Protein AF-0000000080789856 (afdb_homodimer)

pLDDT: mean 82.95, std 14.4, range [28.4, 98.51]

Secondary structure (DSSP, 8-state):
-TTHHHHTT--GGG--HHHHHHHHHHHHHHHTHHHHHHHTTT---SS--HHHHHHHHHHHHHHT--HHHHHHHHHHBHHHHHHH--SSPPPHHHHHHHHHHTHHHHHHHHHHHHHHHHHH--GGGS-THHHHHHHHH-S--EEEEEEEEE----TTBHHHHHHHHHHHHHHH-SSS-HHHHHHHS-HHHHHHHHHTS-SSPBPP-S--EEEEETTEEEEEEEEEEEEETTT--EEEEEEEETT--GGG-S---SS-EEE-TTSPPBTTEEE--TT-HHHHTTHHHHHHHHHHH-----SSHHHHHHHHHHHHHHHHHHHHHHHHHS----/-TTHHHHTT--GGG--HHHHHHHHHHHHHHHTHHHHHHHTTT---SS--HHHHHHHHHHHHHHT--HHHHHHHHHHBHHHHHHH--SSPPPHHHHHHHHHHTHHHHHHHHHHHHHHHHHH--GGGS-THHHHHHHHH-S--EEEEEEEEE----TTBHHHHHHHHHHHHHHH-SSS-HHHHHHHS-HHHHHHHHHTS-SSPBPP-S--EEEEETTEEEEEEEEEEEEETTT--EEEEEEEETT--GGG-S---SS-EEE-TTSPPBTTEEE--TT-HHHHTTHHHHHHHHHHH-----SSHHHHHHHHHHHHHHHHHHHHHHHHH-----

Sequence (660 aa):
MGIEIYQSVIPQKYLGWKSKYLLDCEEILKELDDVIRREFEGFKFTQYDPLTYLKMLIVMVLYRESYRGTIELAATNIVVKRFLKVKEIPSKSSLHWFVHKFSDRIRDLLLKVFRRFESLVEEEQLPTHHLLAEEKFGRDIRLLDSFPVELPNGKKSIETHIEKLLLDLREIDSKRKPHEVLASLDEGKREELFSHFPRDYTVREHEGSWGRKWGKAWFGGKCFAEVSSKTLMVSKVELVLANVSDSRSPIVPNVVTLVDRGFVERGKVIRARKGLGVLRSGVEFFGIFLKEHMRCFARSLEVLNTFANLVGLAYNIQRFRALRKRRVLHMGIEIYQSVIPQKYLGWKSKYLLDCEEILKELDDVIRREFEGFKFTQYDPLTYLKMLIVMVLYRESYRGTIELAATNIVVKRFLKVKEIPSKSSLHWFVHKFSDRIRDLLLKVFRRFESLVEEEQLPTHHLLAEEKFGRDIRLLDSFPVELPNGKKSIETHIEKLLLDLREIDSKRKPHEVLASLDEGKREELFSHFPRDYTVREHEGSWGRKWGKAWFGGKCFAEVSSKTLMVSKVELVLANVSDSRSPIVPNVVTLVDRGFVERGKVIRARKGLGVLRSGVEFFGIFLKEHMRCFARSLEVLNTFANLVGLAYNIQRFRALRKRRVLH

Solvent-accessible surface area (backbone atoms only — not comparable to full-atom values): 36551 Å² total; per-residue (Å²): 116,78,70,59,63,51,64,84,54,64,55,71,87,46,56,50,69,69,55,50,46,46,65,54,42,53,63,53,48,61,74,38,42,66,64,54,49,59,68,51,56,92,60,84,62,87,86,56,55,71,64,55,54,49,50,51,51,45,51,18,33,72,67,59,41,52,63,64,49,33,44,26,41,46,61,35,24,53,62,50,33,62,59,61,68,61,94,67,78,74,48,57,67,57,52,53,44,50,51,68,74,38,32,67,54,54,44,52,43,30,38,54,51,36,54,52,51,59,71,70,57,52,77,78,36,45,57,72,69,27,54,59,47,32,71,73,73,35,83,63,38,32,29,43,52,73,39,83,41,74,42,75,58,37,92,47,6,49,60,46,46,49,52,50,46,44,49,53,30,35,68,75,41,73,87,50,56,50,70,55,44,59,69,67,43,53,73,66,61,48,48,58,63,50,61,71,52,62,94,66,63,40,78,54,71,46,60,58,29,61,26,74,56,96,88,40,76,46,38,11,28,29,34,36,39,33,20,32,59,52,75,59,34,44,50,44,65,47,53,42,52,23,66,62,52,63,64,65,55,88,74,77,76,90,41,50,25,37,26,53,85,69,40,64,69,51,92,48,33,39,62,56,50,97,85,40,56,67,61,53,52,51,50,49,56,54,50,53,52,44,63,71,30,59,69,78,85,47,41,48,50,69,57,37,29,33,50,52,24,49,48,40,41,52,48,32,53,52,48,49,52,54,34,65,62,48,66,67,85,114,118,79,68,59,64,52,66,83,54,65,55,71,90,45,56,51,68,67,55,50,47,46,64,54,42,54,65,54,47,61,74,40,42,67,63,54,50,59,69,51,57,92,62,84,63,84,86,56,56,70,65,55,55,49,51,50,50,45,50,19,35,73,67,59,40,52,62,64,50,34,43,25,41,47,62,34,25,53,64,48,33,62,59,59,70,58,92,69,78,73,48,56,65,56,51,51,45,52,50,69,74,38,34,69,54,53,44,52,42,29,36,55,50,35,53,51,52,58,72,69,55,52,78,79,38,45,57,73,70,30,54,60,47,32,73,73,72,36,85,63,38,31,30,45,52,74,40,83,40,75,40,75,55,39,89,46,6,50,59,45,46,48,50,48,46,44,50,52,30,36,68,74,40,72,86,49,56,49,70,56,44,58,68,67,43,53,71,65,59,48,47,59,64,48,62,70,52,64,92,69,64,40,78,54,71,46,60,58,30,63,25,72,57,96,88,40,75,47,38,12,28,29,35,36,40,32,21,33,56,55,77,58,35,45,48,44,63,47,55,44,54,23,63,61,51,61,63,65,55,87,75,77,76,90,42,48,25,37,26,52,84,70,40,64,70,50,94,48,33,38,62,55,50,96,84,40,54,68,62,53,53,50,52,50,55,53,50,54,52,44,62,71,31,59,69,78,86,48,40,46,51,69,58,38,29,33,51,49,24,48,48,40,40,52,47,34,52,52,47,49,52,55,35,67,63,47,65,67,87,113

Structure (mmCIF, N/CA/C/O backbone):
data_AF-0000000080789856-model_v1
#
loop_
_entity.id
_entity.type
_entity.pdbx_description
1 polymer 'Transposase for insertion sequence element'
#
loop_
_atom_site.group_PDB
_atom_site.id
_atom_site.type_symbol
_atom_site.label_atom_id
_atom_site.label_alt_id
_atom_site.label_comp_id
_atom_site.label_asym_id
_atom_site.label_entity_id
_atom_site.label_seq_id
_atom_site.pdbx_PDB_ins_code
_atom_site.Cartn_x
_atom_site.Cartn_y
_atom_site.Cartn_z
_atom_site.occupancy
_atom_site.B_iso_or_equiv
_atom_site.auth_seq_id
_atom_site.auth_comp_id
_atom_site.auth_asym_id
_atom_site.auth_atom_id
_atom_site.pdbx_PDB_model_num
ATOM 1 N N . MET A 1 1 ? 34.303 -5.871 -10.425 1 28.65 1 MET A N 1
ATOM 2 C CA . MET A 1 1 ? 34.817 -5.076 -9.313 1 28.65 1 MET A CA 1
ATOM 3 C C . MET A 1 1 ? 33.685 -4.356 -8.589 1 28.65 1 MET A C 1
ATOM 5 O O . MET A 1 1 ? 33.705 -4.233 -7.363 1 28.65 1 MET A O 1
ATOM 9 N N . GLY A 1 2 ? 32.648 -3.78 -9.444 1 33.6 2 GLY A N 1
ATOM 10 C CA . GLY A 1 2 ? 31.666 -2.849 -8.913 1 33.6 2 GLY A CA 1
ATOM 11 C C . GLY A 1 2 ? 30.607 -3.52 -8.059 1 33.6 2 GLY A C 1
ATOM 12 O O . GLY A 1 2 ? 30.064 -2.908 -7.138 1 33.6 2 GLY A O 1
ATOM 13 N N . ILE A 1 3 ? 30.235 -4.732 -8.394 1 38.47 3 ILE A N 1
ATOM 14 C CA . ILE A 1 3 ? 29.287 -5.573 -7.673 1 38.47 3 ILE A CA 1
ATOM 15 C C . ILE A 1 3 ? 29.891 -6.005 -6.339 1 38.47 3 ILE A C 1
ATOM 17 O O . ILE A 1 3 ? 29.164 -6.257 -5.374 1 38.47 3 ILE A O 1
ATOM 21 N N . GLU A 1 4 ? 31.112 -6.233 -6.324 1 40.55 4 GLU A N 1
ATOM 22 C CA . GLU A 1 4 ? 31.841 -6.741 -5.165 1 40.55 4 GLU A CA 1
ATOM 23 C C . GLU A 1 4 ? 31.744 -5.777 -3.986 1 40.55 4 GLU A C 1
ATOM 25 O O . GLU A 1 4 ? 31.932 -6.175 -2.835 1 40.55 4 GLU A O 1
ATOM 30 N N . ILE A 1 5 ? 31.724 -4.565 -4.327 1 41.75 5 ILE A N 1
ATOM 31 C CA . ILE A 1 5 ? 31.692 -3.569 -3.262 1 41.75 5 ILE A CA 1
ATOM 32 C C . ILE A 1 5 ? 30.428 -3.749 -2.424 1 41.75 5 ILE A C 1
ATOM 34 O O . ILE A 1 5 ? 30.438 -3.508 -1.215 1 41.75 5 ILE A O 1
ATOM 38 N N . TYR A 1 6 ? 29.339 -4.312 -3.05 1 45.47 6 TYR A N 1
ATOM 39 C CA . TYR A 1 6 ? 28.089 -4.38 -2.302 1 45.47 6 TYR A CA 1
ATOM 40 C C . TYR A 1 6 ? 28.067 -5.598 -1.385 1 45.47 6 TYR A C 1
ATOM 42 O O . TYR A 1 6 ? 27.232 -5.688 -0.482 1 45.47 6 TYR A O 1
ATOM 50 N N . GLN A 1 7 ? 28.764 -6.659 -1.726 1 45.56 7 GLN A N 1
ATOM 51 C CA . GLN A 1 7 ? 28.671 -7.902 -0.968 1 45.56 7 GLN A CA 1
ATOM 52 C C . GLN A 1 7 ? 28.996 -7.674 0.505 1 45.56 7 GLN A C 1
ATOM 54 O O . GLN A 1 7 ? 28.367 -8.267 1.384 1 45.56 7 GLN A O 1
ATOM 59 N N . SER A 1 8 ? 30.144 -7.042 0.675 1 49.78 8 SER A N 1
ATOM 60 C CA . SER A 1 8 ? 30.592 -6.889 2.056 1 49.78 8 SER A CA 1
ATOM 61 C C . SER A 1 8 ? 29.623 -6.028 2.859 1 49.78 8 SER A C 1
ATOM 63 O O . SER A 1 8 ? 29.707 -5.97 4.087 1 49.78 8 SER A O 1
ATOM 65 N N . VAL A 1 9 ? 28.51 -5.549 2.136 1 62.07 9 VAL A N 1
ATOM 66 C CA . VAL A 1 9 ? 27.877 -4.352 2.678 1 62.07 9 VAL A CA 1
ATOM 67 C C . VAL A 1 9 ? 26.416 -4.644 3.009 1 62.07 9 VAL A C 1
ATOM 69 O O . VAL A 1 9 ? 25.705 -3.78 3.528 1 62.07 9 VAL A O 1
ATOM 72 N N . ILE A 1 10 ? 25.999 -6.026 2.83 1 66.61 10 ILE A N 1
ATOM 73 C CA . ILE A 1 10 ? 24.578 -6.185 3.121 1 66.61 10 ILE A CA 1
ATOM 74 C C . ILE A 1 10 ? 24.37 -6.306 4.629 1 66.61 10 ILE A C 1
ATOM 76 O O . ILE A 1 10 ? 24.887 -7.23 5.261 1 66.61 10 ILE A O 1
ATOM 80 N N . PRO A 1 11 ? 23.651 -5.464 5.114 1 78.86 11 PRO A N 1
ATOM 81 C CA . PRO A 1 11 ? 23.383 -5.492 6.553 1 78.86 11 PRO A CA 1
ATOM 82 C C . PRO A 1 11 ? 22.368 -6.564 6.944 1 78.86 11 PRO A C 1
ATOM 84 O O . PRO A 1 11 ? 21.175 -6.276 7.06 1 78.86 11 PRO A O 1
ATOM 87 N N . GLN A 1 12 ? 22.769 -7.743 7.329 1 79.8 12 GLN A N 1
ATOM 88 C CA . GLN A 1 12 ? 21.908 -8.89 7.597 1 79.8 12 GLN A CA 1
ATOM 89 C C . GLN A 1 12 ? 20.951 -8.602 8.75 1 79.8 12 GLN A C 1
ATOM 91 O O . GLN A 1 12 ? 19.793 -9.022 8.723 1 79.8 12 GLN A O 1
ATOM 96 N N . LYS A 1 13 ? 21.434 -7.804 9.621 1 81.84 13 LYS A N 1
ATOM 97 C CA . LYS A 1 13 ? 20.698 -7.546 10.856 1 81.84 13 LYS A CA 1
ATOM 98 C C . LYS A 1 13 ? 19.4 -6.794 10.575 1 81.84 13 LYS A C 1
ATOM 100 O O . LYS A 1 13 ? 18.412 -6.962 11.292 1 81.84 13 LYS A O 1
ATOM 105 N N . TYR A 1 14 ? 19.349 -6.131 9.504 1 83.53 14 TYR A N 1
ATOM 106 C CA . TYR A 1 14 ? 18.233 -5.213 9.306 1 83.53 14 TYR A CA 1
ATOM 107 C C . TYR A 1 14 ? 17.321 -5.697 8.186 1 83.53 14 TYR A C 1
ATOM 109 O O . TYR A 1 14 ? 16.317 -5.053 7.871 1 83.53 14 TYR A O 1
ATOM 117 N N . LEU A 1 15 ? 17.57 -6.925 7.712 1 90.05 15 LEU A N 1
ATOM 118 C CA . LEU A 1 15 ? 16.864 -7.338 6.503 1 90.05 15 LEU A CA 1
ATOM 119 C C . LEU A 1 15 ? 15.496 -7.918 6.843 1 90.05 15 LEU A C 1
ATOM 121 O O . LEU A 1 15 ? 15.372 -8.728 7.764 1 90.05 15 LEU A O 1
ATOM 125 N N . GLY A 1 16 ? 14.511 -7.429 6.143 1 89.93 16 GLY A N 1
ATOM 126 C CA . GLY A 1 16 ? 13.185 -8.021 6.227 1 89.93 16 GLY A CA 1
ATOM 127 C C . GLY A 1 16 ? 13.051 -9.298 5.419 1 89.93 16 GLY A C 1
ATOM 128 O O . GLY A 1 16 ? 14.015 -9.753 4.801 1 89.93 16 GLY A O 1
ATOM 129 N N . TRP A 1 17 ? 11.889 -9.813 5.413 1 90.28 17 TRP A N 1
ATOM 130 C CA . TRP A 1 17 ? 11.689 -11.134 4.826 1 90.28 17 TRP A CA 1
ATOM 131 C C . TRP A 1 17 ? 11.847 -11.085 3.31 1 90.28 17 TRP A C 1
ATOM 133 O O . TRP A 1 17 ? 12.37 -12.023 2.703 1 90.28 17 TRP A O 1
ATOM 143 N N . LYS A 1 18 ? 11.452 -9.986 2.689 1 93.16 18 LYS A N 1
ATOM 144 C CA . LYS A 1 18 ? 11.576 -9.898 1.237 1 93.16 18 LYS A CA 1
ATOM 145 C C . LYS A 1 18 ? 13.041 -9.91 0.809 1 93.16 18 LYS A C 1
ATOM 147 O O . LYS A 1 18 ? 13.401 -10.565 -0.171 1 93.16 18 LYS A O 1
ATOM 152 N N . SER A 1 19 ? 13.807 -9.135 1.541 1 92.8 19 SER A N 1
ATOM 153 C CA . SER A 1 19 ? 15.239 -9.112 1.262 1 92.8 19 SER A CA 1
ATOM 154 C C . SER A 1 19 ? 15.865 -10.487 1.47 1 92.8 19 SER A C 1
ATOM 156 O O . SER A 1 19 ? 16.669 -10.939 0.653 1 92.8 19 SER A O 1
ATOM 158 N N . LYS A 1 20 ? 15.492 -11.13 2.515 1 91.28 20 LYS A N 1
ATOM 159 C CA . LYS A 1 20 ? 16 -12.473 2.782 1 91.28 20 LYS A CA 1
ATOM 160 C C . LYS A 1 20 ? 15.551 -13.454 1.703 1 91.28 20 LYS A C 1
ATOM 162 O O . LYS A 1 20 ? 16.313 -14.338 1.304 1 91.28 20 LYS A O 1
ATOM 167 N N . TYR A 1 21 ? 14.318 -13.298 1.301 1 93.72 21 TYR A N 1
ATOM 168 C CA . TYR A 1 21 ? 13.785 -14.088 0.196 1 93.72 21 TYR A CA 1
ATOM 169 C C . TYR A 1 21 ? 14.677 -13.976 -1.035 1 93.72 21 TYR A C 1
ATOM 171 O O . TYR A 1 21 ? 15.033 -14.987 -1.645 1 93.72 21 TYR A O 1
ATOM 179 N N . LEU A 1 22 ? 15.036 -12.78 -1.401 1 93.97 22 LEU A N 1
ATOM 180 C CA . LEU A 1 22 ? 15.823 -12.562 -2.609 1 93.97 22 LEU A CA 1
ATOM 181 C C . LEU A 1 22 ? 17.211 -13.179 -2.473 1 93.97 22 LEU A C 1
ATOM 183 O O . LEU A 1 22 ? 17.751 -13.722 -3.439 1 93.97 22 LEU A O 1
ATOM 187 N N . LEU A 1 23 ? 17.768 -13.103 -1.345 1 89.48 23 LEU A N 1
ATOM 188 C CA . LEU A 1 23 ? 19.097 -13.662 -1.119 1 89.48 23 LEU A CA 1
ATOM 189 C C . LEU A 1 23 ? 19.075 -15.182 -1.24 1 89.48 23 LEU A C 1
ATOM 191 O O . LEU A 1 23 ? 19.984 -15.775 -1.825 1 89.48 23 LEU A O 1
ATOM 195 N N . ASP A 1 24 ? 18.02 -15.789 -0.76 1 88.17 24 ASP A N 1
ATOM 196 C CA . ASP A 1 24 ? 17.89 -17.242 -0.805 1 88.17 24 ASP A CA 1
ATOM 197 C C . ASP A 1 24 ? 17.44 -17.711 -2.187 1 88.17 24 ASP A C 1
ATOM 199 O O . ASP A 1 24 ? 17.768 -18.822 -2.609 1 88.17 24 ASP A O 1
ATOM 203 N N . CYS A 1 25 ? 16.707 -16.931 -2.804 1 91.24 25 CYS A N 1
ATOM 204 C CA . CYS A 1 25 ? 16.114 -17.239 -4.101 1 91.24 25 CYS A CA 1
ATOM 205 C C . CYS A 1 25 ? 17.193 -17.478 -5.151 1 91.24 25 CYS A C 1
ATOM 207 O O . CYS A 1 25 ? 16.993 -18.255 -6.086 1 91.24 25 CYS A O 1
ATOM 209 N N . GLU A 1 26 ? 18.281 -16.87 -4.956 1 86.34 26 GLU A N 1
ATOM 210 C CA . GLU A 1 26 ? 19.357 -16.992 -5.936 1 86.34 26 GLU A CA 1
ATOM 211 C C . GLU A 1 26 ? 19.797 -18.444 -6.094 1 86.34 26 GLU A C 1
ATOM 213 O O . GLU A 1 26 ? 19.946 -18.935 -7.215 1 86.34 26 GLU A O 1
ATOM 218 N N . GLU A 1 27 ? 19.962 -19.133 -5.048 1 87.02 27 GLU A N 1
ATOM 219 C CA . GLU A 1 27 ? 20.371 -20.534 -5.089 1 87.02 27 GLU A CA 1
ATOM 220 C C . GLU A 1 27 ? 19.269 -21.414 -5.67 1 87.02 27 GLU A C 1
ATOM 222 O O . GLU A 1 27 ? 19.55 -22.378 -6.387 1 87.02 27 GLU A O 1
ATOM 227 N N . ILE A 1 28 ? 18.132 -21.071 -5.409 1 92.59 28 ILE A N 1
ATOM 228 C CA . ILE A 1 28 ? 16.988 -21.846 -5.876 1 92.59 28 ILE A CA 1
ATOM 229 C C . ILE A 1 28 ? 16.829 -21.673 -7.385 1 92.59 28 ILE A C 1
ATOM 231 O O . ILE A 1 28 ? 16.548 -22.637 -8.101 1 92.59 28 ILE A O 1
ATOM 235 N N . LEU A 1 29 ? 17.037 -20.467 -7.841 1 91.42 29 LEU A N 1
ATOM 236 C CA . LEU A 1 29 ? 16.904 -20.195 -9.268 1 91.42 29 LEU A CA 1
ATOM 237 C C . LEU A 1 29 ? 18.001 -20.9 -10.06 1 91.42 29 LEU A C 1
ATOM 239 O O . LEU A 1 29 ? 17.795 -21.276 -11.215 1 91.42 29 LEU A O 1
ATOM 243 N N . LYS A 1 30 ? 19.101 -21.113 -9.41 1 85.96 30 LYS A N 1
ATOM 244 C CA . LYS A 1 30 ? 20.157 -21.892 -10.05 1 85.96 30 LYS A CA 1
ATOM 245 C C . LYS A 1 30 ? 19.701 -23.324 -10.314 1 85.96 30 LYS A C 1
ATOM 247 O O . LYS A 1 30 ? 20.041 -23.909 -11.345 1 85.96 30 LYS A O 1
ATOM 252 N N . GLU A 1 31 ? 18.927 -23.801 -9.398 1 87.18 31 GLU A N 1
ATOM 253 C CA . GLU A 1 31 ? 18.384 -25.148 -9.547 1 87.18 31 GLU A CA 1
ATOM 254 C C . GLU A 1 31 ? 17.339 -25.202 -10.658 1 87.18 31 GLU A C 1
ATOM 256 O O . GLU A 1 31 ? 17.054 -26.273 -11.198 1 87.18 31 GLU A O 1
ATOM 261 N N . LEU A 1 32 ? 16.809 -24.065 -10.981 1 92.11 32 LEU A N 1
ATOM 262 C CA . LEU A 1 32 ? 15.749 -23.993 -11.981 1 92.11 32 LEU A CA 1
ATOM 263 C C . LEU A 1 32 ? 16.305 -23.555 -13.331 1 92.11 32 LEU A C 1
ATOM 265 O O . LEU A 1 32 ? 15.558 -23.43 -14.304 1 92.11 32 LEU A O 1
ATOM 269 N N . ASP A 1 33 ? 17.594 -23.354 -13.385 1 88.89 33 ASP A N 1
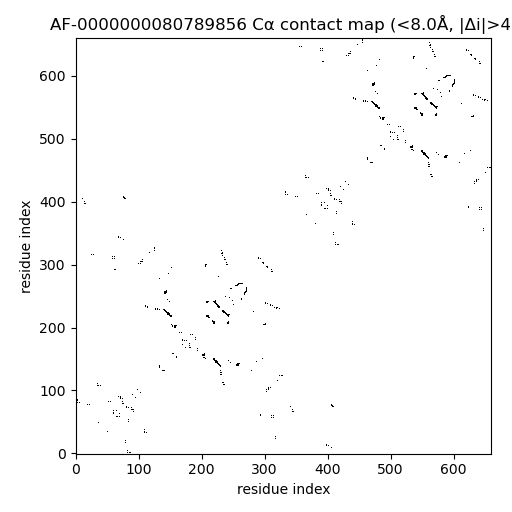ATOM 270 C CA . ASP A 1 33 ? 18.199 -22.756 -14.571 1 88.89 33 ASP A CA 1
ATOM 271 C C . ASP A 1 33 ? 17.9 -23.585 -15.817 1 88.89 33 ASP A C 1
ATOM 273 O O . ASP A 1 33 ? 17.586 -23.035 -16.875 1 88.89 33 ASP A O 1
ATOM 277 N N . ASP A 1 34 ? 17.999 -24.884 -15.709 1 91.11 34 ASP A N 1
ATOM 278 C CA . ASP A 1 34 ? 17.755 -25.763 -16.848 1 91.11 34 ASP A CA 1
ATOM 279 C C . ASP A 1 34 ? 16.305 -25.666 -17.317 1 91.11 34 ASP A C 1
ATOM 281 O O . ASP A 1 34 ? 16.038 -25.608 -18.519 1 91.11 34 ASP A O 1
ATOM 285 N N . VAL A 1 35 ? 15.379 -25.635 -16.403 1 94.22 35 VAL A N 1
ATOM 286 C CA . VAL A 1 35 ? 13.956 -25.548 -16.717 1 94.22 35 VAL A CA 1
ATOM 287 C C . VAL A 1 35 ? 13.655 -24.211 -17.388 1 94.22 35 VAL A C 1
ATOM 289 O O . VAL A 1 35 ? 12.921 -24.157 -18.378 1 94.22 35 VAL A O 1
ATOM 292 N N . ILE A 1 36 ? 14.248 -23.13 -16.915 1 92.68 36 ILE A N 1
ATOM 293 C CA . ILE A 1 36 ? 14.011 -21.784 -17.423 1 92.68 36 ILE A CA 1
ATOM 294 C C . ILE A 1 36 ? 14.612 -21.647 -18.82 1 92.68 36 ILE A C 1
ATOM 296 O O . ILE A 1 36 ? 13.945 -21.177 -19.746 1 92.68 36 ILE A O 1
ATOM 300 N N . ARG A 1 37 ? 15.788 -22.104 -18.992 1 88.96 37 ARG A N 1
ATOM 301 C CA . ARG A 1 37 ? 16.456 -21.995 -20.285 1 88.96 37 ARG A CA 1
ATOM 302 C C . ARG A 1 37 ? 15.724 -22.805 -21.35 1 88.96 37 ARG A C 1
ATOM 304 O O . ARG A 1 37 ? 15.593 -22.363 -22.493 1 88.96 37 ARG A O 1
ATOM 311 N N . ARG A 1 38 ? 15.294 -23.949 -20.979 1 92.23 38 ARG A N 1
ATOM 312 C CA . ARG A 1 38 ? 14.563 -24.799 -21.913 1 92.23 38 ARG A CA 1
ATOM 313 C C . ARG A 1 38 ? 13.274 -24.125 -22.372 1 92.23 38 ARG A C 1
ATOM 315 O O . ARG A 1 38 ? 12.878 -24.257 -23.532 1 92.23 38 ARG A O 1
ATOM 322 N N . GLU A 1 39 ? 12.633 -23.457 -21.441 1 91.76 39 GLU A N 1
ATOM 323 C CA . GLU A 1 39 ? 11.364 -22.81 -21.759 1 91.76 39 GLU A CA 1
ATOM 324 C C . GLU A 1 39 ? 11.553 -21.701 -22.79 1 91.76 39 GLU A C 1
ATOM 326 O O . GLU A 1 39 ? 10.657 -21.435 -23.595 1 91.76 39 GLU A O 1
ATOM 331 N N . PHE A 1 40 ? 12.678 -21.092 -22.774 1 91.78 40 PHE A N 1
ATOM 332 C CA . PHE A 1 40 ? 12.91 -19.968 -23.673 1 91.78 40 PHE A CA 1
ATOM 333 C C . PHE A 1 40 ? 13.895 -20.349 -24.772 1 91.78 40 PHE A C 1
ATOM 335 O O . PHE A 1 40 ? 14.515 -19.478 -25.386 1 91.78 40 PHE A O 1
ATOM 342 N N . GLU A 1 41 ? 14.023 -21.623 -24.882 1 88.09 41 GLU A N 1
ATOM 343 C CA . GLU A 1 41 ? 14.905 -22.119 -25.934 1 88.09 41 GLU A CA 1
ATOM 344 C C . GLU A 1 41 ? 14.438 -21.655 -27.31 1 88.09 41 GLU A C 1
ATOM 346 O O . GLU A 1 41 ? 13.238 -21.634 -27.59 1 88.09 41 GLU A O 1
ATOM 351 N N . GLY A 1 42 ? 15.33 -21.23 -28.164 1 85.07 42 GLY A N 1
ATOM 352 C CA . GLY A 1 42 ? 14.986 -20.82 -29.516 1 85.07 42 GLY A CA 1
ATOM 353 C C . GLY A 1 42 ? 14.937 -19.314 -29.689 1 85.07 42 GLY A C 1
ATOM 354 O O . GLY A 1 42 ? 14.861 -18.815 -30.814 1 85.07 42 GLY A O 1
ATOM 355 N N . PHE A 1 43 ? 14.786 -18.688 -28.589 1 87.89 43 PHE A N 1
ATOM 356 C CA . PHE A 1 43 ? 14.798 -17.232 -28.674 1 87.89 43 PHE A CA 1
ATOM 357 C C . PHE A 1 43 ? 16.187 -16.683 -28.368 1 87.89 43 PHE A C 1
ATOM 359 O O . PHE A 1 43 ? 16.879 -17.189 -27.483 1 87.89 43 PHE A O 1
ATOM 366 N N . LYS A 1 44 ? 16.583 -15.788 -29.19 1 84.37 44 LYS A N 1
ATOM 367 C CA . LYS A 1 44 ? 17.891 -15.175 -28.974 1 84.37 44 LYS A CA 1
ATOM 368 C C . LYS A 1 44 ? 17.767 -13.887 -28.165 1 84.37 44 LYS A C 1
ATOM 370 O O . LYS A 1 44 ? 17.169 -12.913 -28.627 1 84.37 44 LYS A O 1
ATOM 375 N N . PHE A 1 45 ? 18.22 -13.958 -27.005 1 85.87 45 PHE A N 1
ATOM 376 C CA . PHE A 1 45 ? 18.297 -12.775 -26.156 1 85.87 45 PHE A CA 1
ATOM 377 C C . PHE A 1 45 ? 19.629 -12.059 -26.344 1 85.87 45 PHE A C 1
ATOM 379 O O . PHE A 1 45 ? 20.689 -12.686 -26.293 1 85.87 45 PHE A O 1
ATOM 386 N N . THR A 1 46 ? 19.638 -10.791 -26.707 1 79.64 46 THR A N 1
ATOM 387 C CA . THR A 1 46 ? 20.862 -10.083 -27.064 1 79.64 46 THR A CA 1
ATOM 388 C C . THR A 1 46 ? 21.428 -9.34 -25.857 1 79.64 46 THR A C 1
ATOM 390 O O . THR A 1 46 ? 22.643 -9.317 -25.649 1 79.64 46 THR A O 1
ATOM 393 N N . GLN A 1 47 ? 20.58 -8.848 -25.138 1 82.7 47 GLN A N 1
ATOM 394 C CA . GLN A 1 47 ? 21.086 -7.985 -24.076 1 82.7 47 GLN A CA 1
ATOM 395 C C . GLN A 1 47 ? 21.065 -8.701 -22.729 1 82.7 47 GLN A C 1
ATOM 397 O O . GLN A 1 47 ? 22.045 -8.658 -21.982 1 82.7 47 GLN A O 1
ATOM 402 N N . TYR A 1 48 ? 19.941 -9.413 -22.472 1 88.82 48 TYR A N 1
ATOM 403 C CA . TYR A 1 48 ? 19.791 -10.095 -21.191 1 88.82 48 TYR A CA 1
ATOM 404 C C . TYR A 1 48 ? 19.222 -11.496 -21.383 1 88.82 48 TYR A C 1
ATOM 406 O O . TYR A 1 48 ? 18.422 -11.729 -22.293 1 88.82 48 TYR A O 1
ATOM 414 N N . ASP A 1 49 ? 19.675 -12.351 -20.551 1 89.43 49 ASP A N 1
ATOM 415 C CA . ASP A 1 49 ? 19.1 -13.693 -20.579 1 89.43 49 ASP A CA 1
ATOM 416 C C . ASP A 1 49 ? 17.726 -13.715 -19.915 1 89.43 49 ASP A C 1
ATOM 418 O O . ASP A 1 49 ? 17.374 -12.797 -19.172 1 89.43 49 ASP A O 1
ATOM 422 N N . PRO A 1 50 ? 16.934 -14.703 -20.231 1 91.98 50 PRO A N 1
ATOM 423 C CA . PRO A 1 50 ? 15.578 -14.783 -19.683 1 91.98 50 PRO A CA 1
ATOM 424 C C . PRO A 1 50 ? 15.56 -14.845 -18.157 1 91.98 50 PRO A C 1
ATOM 426 O O . PRO A 1 50 ? 14.623 -14.351 -17.526 1 91.98 50 PRO A O 1
ATOM 429 N N . LEU A 1 51 ? 16.579 -15.377 -17.61 1 91.9 51 LEU A N 1
ATOM 430 C CA . LEU A 1 51 ? 16.646 -15.465 -16.156 1 91.9 51 LEU A CA 1
ATOM 431 C C . LEU A 1 51 ? 16.699 -14.076 -15.529 1 91.9 51 LEU A C 1
ATOM 433 O O . LEU A 1 51 ? 16.094 -13.84 -14.481 1 91.9 51 LEU A O 1
ATOM 437 N N . THR A 1 52 ? 17.419 -13.197 -16.151 1 92.66 52 THR A N 1
ATOM 438 C CA . THR A 1 52 ? 17.51 -11.824 -15.666 1 92.66 52 THR A CA 1
ATOM 439 C C . THR A 1 52 ? 16.137 -11.158 -15.669 1 92.66 52 THR A C 1
ATOM 441 O O . THR A 1 52 ? 15.763 -10.489 -14.703 1 92.66 52 THR A O 1
ATOM 444 N N . TYR A 1 53 ? 15.375 -11.357 -16.729 1 94.49 53 TYR A N 1
ATOM 445 C CA . TYR A 1 53 ? 14.03 -10.801 -16.811 1 94.49 53 TYR A CA 1
ATOM 446 C C . TYR A 1 53 ? 13.123 -11.407 -15.747 1 94.49 53 TYR A C 1
ATOM 448 O O . TYR A 1 53 ? 12.336 -10.697 -15.116 1 94.49 53 TYR A O 1
ATOM 456 N N . LEU A 1 54 ? 13.263 -12.667 -15.59 1 95.14 54 LEU A N 1
ATOM 457 C CA . LEU A 1 54 ? 12.444 -13.35 -14.594 1 95.14 54 LEU A CA 1
ATOM 458 C C . LEU A 1 54 ? 12.754 -12.839 -13.191 1 95.14 54 LEU A C 1
ATOM 460 O O . LEU A 1 54 ? 11.845 -12.652 -12.38 1 95.14 54 LEU A O 1
ATOM 464 N N . LYS A 1 55 ? 14.018 -12.659 -12.919 1 95.53 55 LYS A N 1
ATOM 465 C CA . LYS A 1 55 ? 14.418 -12.107 -11.628 1 95.53 55 LYS A CA 1
ATOM 466 C C . LYS A 1 55 ? 13.793 -10.734 -11.399 1 95.53 55 LYS A C 1
ATOM 468 O O . LYS A 1 55 ? 13.293 -10.448 -10.309 1 95.53 55 LYS A O 1
ATOM 473 N N . MET A 1 56 ? 13.791 -9.924 -12.384 1 96.69 56 MET A N 1
ATOM 474 C CA . MET A 1 56 ? 13.191 -8.596 -12.295 1 96.69 56 MET A CA 1
ATOM 475 C C . MET A 1 56 ? 11.693 -8.693 -12.025 1 96.69 56 MET A C 1
ATOM 477 O O . MET A 1 56 ? 11.147 -7.916 -11.24 1 96.69 56 MET A O 1
ATOM 481 N N . LEU A 1 57 ? 11.114 -9.627 -12.674 1 97.39 57 LEU A N 1
ATOM 482 C CA . LEU A 1 57 ? 9.674 -9.79 -12.502 1 97.39 57 LEU A CA 1
ATOM 483 C C . LEU A 1 57 ? 9.349 -10.317 -11.109 1 97.39 57 LEU A C 1
ATOM 485 O O . LEU A 1 57 ? 8.325 -9.955 -10.526 1 97.39 57 LEU A O 1
ATOM 489 N N . ILE A 1 58 ? 10.16 -11.17 -10.605 1 97.17 58 ILE A N 1
ATOM 490 C CA . ILE A 1 58 ? 9.993 -11.645 -9.236 1 97.17 58 ILE A CA 1
ATOM 491 C C . ILE A 1 58 ? 10.099 -10.471 -8.266 1 97.17 58 ILE A C 1
ATOM 493 O O . ILE A 1 58 ? 9.295 -10.349 -7.339 1 97.17 58 ILE A O 1
ATOM 497 N N . VAL A 1 59 ? 11.076 -9.573 -8.479 1 97.2 59 VAL A N 1
ATOM 498 C CA . VAL A 1 59 ? 11.207 -8.368 -7.666 1 97.2 59 VAL A CA 1
ATOM 499 C C . VAL A 1 59 ? 9.934 -7.531 -7.773 1 97.2 59 VAL A C 1
ATOM 501 O O . VAL A 1 59 ? 9.419 -7.042 -6.765 1 97.2 59 VAL A O 1
ATOM 504 N N . MET A 1 60 ? 9.462 -7.403 -8.952 1 97.76 60 MET A N 1
ATOM 505 C CA . MET A 1 60 ? 8.28 -6.59 -9.224 1 97.76 60 MET A CA 1
ATOM 506 C C . MET A 1 60 ? 7.08 -7.088 -8.425 1 97.76 60 MET A C 1
ATOM 508 O O . MET A 1 60 ? 6.39 -6.3 -7.776 1 97.76 60 MET A O 1
ATOM 512 N N . VAL A 1 61 ? 6.848 -8.369 -8.385 1 97.67 61 VAL A N 1
ATOM 513 C CA . VAL A 1 61 ? 5.669 -8.904 -7.712 1 97.67 61 VAL A CA 1
ATOM 514 C C . VAL A 1 61 ? 5.904 -8.934 -6.204 1 97.67 61 VAL A C 1
ATOM 516 O O . VAL A 1 61 ? 4.99 -8.662 -5.421 1 97.67 61 VAL A O 1
ATOM 519 N N . LEU A 1 62 ? 7.116 -9.253 -5.829 1 96.98 62 LEU A N 1
ATOM 520 C CA . LEU A 1 62 ? 7.423 -9.347 -4.406 1 96.98 62 LEU A CA 1
ATOM 521 C C . LEU A 1 62 ? 7.239 -7.997 -3.72 1 96.98 62 LEU A C 1
ATOM 523 O O . LEU A 1 62 ? 6.74 -7.931 -2.594 1 96.98 62 LEU A O 1
ATOM 527 N N . TYR A 1 63 ? 7.655 -6.959 -4.399 1 95.67 63 TYR A N 1
ATOM 528 C CA . TYR A 1 63 ? 7.603 -5.629 -3.804 1 95.67 63 TYR A CA 1
ATOM 529 C C . TYR A 1 63 ? 6.368 -4.869 -4.274 1 95.67 63 TYR A C 1
ATOM 531 O O . TYR A 1 63 ? 6.152 -3.72 -3.882 1 95.67 63 TYR A O 1
ATOM 539 N N . ARG A 1 64 ? 5.598 -5.457 -5.108 1 95.47 64 ARG A N 1
ATOM 540 C CA . ARG A 1 64 ? 4.383 -4.846 -5.638 1 95.47 64 ARG A CA 1
ATOM 541 C C . ARG A 1 64 ? 4.689 -3.513 -6.312 1 95.47 64 ARG A C 1
ATOM 543 O O . ARG A 1 64 ? 4.057 -2.499 -6.009 1 95.47 64 ARG A O 1
ATOM 550 N N . GLU A 1 65 ? 5.656 -3.503 -7.146 1 95.21 65 GLU A N 1
ATOM 551 C CA . GLU A 1 65 ? 6.101 -2.285 -7.817 1 95.21 65 GLU A CA 1
ATOM 552 C C . GLU A 1 65 ? 5.64 -2.256 -9.272 1 95.21 65 GLU A C 1
ATOM 554 O O . GLU A 1 65 ? 5.353 -3.302 -9.858 1 95.21 65 GLU A O 1
ATOM 559 N N . SER A 1 66 ? 5.525 -1.018 -9.807 1 93.68 66 SER A N 1
ATOM 560 C CA . SER A 1 66 ? 5.352 -0.842 -11.245 1 93.68 66 SER A CA 1
ATOM 561 C C . SER A 1 66 ? 6.638 -1.16 -12 1 93.68 66 SER A C 1
ATOM 563 O O . SER A 1 66 ? 7.663 -1.468 -11.389 1 93.68 66 SER A O 1
ATOM 565 N N . TYR A 1 67 ? 6.596 -1.104 -13.314 1 94.85 67 TYR A N 1
ATOM 566 C CA . TYR A 1 67 ? 7.805 -1.27 -14.112 1 94.85 67 TYR A CA 1
ATOM 567 C C . TYR A 1 67 ? 8.855 -0.231 -13.734 1 94.85 67 TYR A C 1
ATOM 569 O O . TYR A 1 67 ? 10.026 -0.565 -13.54 1 94.85 67 TYR A O 1
ATOM 577 N N . ARG A 1 68 ? 8.404 1.005 -13.608 1 92.66 68 ARG A N 1
ATOM 578 C CA . ARG A 1 68 ? 9.322 2.081 -13.247 1 92.66 68 ARG A CA 1
ATOM 579 C C . ARG A 1 68 ? 9.861 1.889 -11.834 1 92.66 68 ARG A C 1
ATOM 581 O O . ARG A 1 68 ? 11.053 2.087 -11.586 1 92.66 68 ARG A O 1
ATOM 588 N N . GLY A 1 69 ? 8.942 1.516 -10.945 1 94 69 GLY A N 1
ATOM 589 C CA . GLY A 1 69 ? 9.363 1.266 -9.575 1 94 69 GLY A CA 1
ATOM 590 C C . GLY A 1 69 ? 10.365 0.133 -9.456 1 94 69 GLY A C 1
ATOM 591 O O . GLY A 1 69 ? 11.281 0.192 -8.633 1 94 69 GLY A O 1
ATOM 592 N N . THR A 1 70 ? 10.178 -0.837 -10.258 1 95.89 70 THR A N 1
ATOM 593 C CA . THR A 1 70 ? 11.082 -1.982 -10.249 1 95.89 70 THR A CA 1
ATOM 594 C C . THR A 1 70 ? 12.477 -1.573 -10.714 1 95.89 70 THR A C 1
ATOM 596 O O . THR A 1 70 ? 13.479 -2 -10.138 1 95.89 70 THR A O 1
ATOM 599 N N . ILE A 1 71 ? 12.527 -0.78 -11.745 1 94.53 71 ILE A N 1
ATOM 600 C CA . ILE A 1 71 ? 13.803 -0.294 -12.259 1 94.53 71 ILE A CA 1
ATOM 601 C C . ILE A 1 71 ? 14.491 0.567 -11.202 1 94.53 71 ILE A C 1
ATOM 603 O O . ILE A 1 71 ? 15.704 0.463 -11.002 1 94.53 71 ILE A O 1
ATOM 607 N N . GLU A 1 72 ? 13.734 1.362 -10.537 1 93.53 72 GLU A N 1
ATOM 608 C CA . GLU A 1 72 ? 14.306 2.177 -9.47 1 93.53 72 GLU A CA 1
ATOM 609 C C . GLU A 1 72 ? 14.85 1.307 -8.341 1 93.53 72 GLU A C 1
ATOM 611 O O . GLU A 1 72 ? 15.932 1.571 -7.813 1 93.53 72 GLU A O 1
ATOM 616 N N . LEU A 1 73 ? 14.048 0.323 -7.982 1 93.34 73 LEU A N 1
ATOM 617 C CA . LEU A 1 73 ? 14.495 -0.596 -6.941 1 93.34 73 LEU A CA 1
ATOM 618 C C . LEU A 1 73 ? 15.8 -1.277 -7.341 1 93.34 73 LEU A C 1
ATOM 620 O O . LEU A 1 73 ? 16.71 -1.414 -6.52 1 93.34 73 LEU A O 1
ATOM 624 N N . ALA A 1 74 ? 15.867 -1.685 -8.538 1 93.19 74 ALA A N 1
ATOM 625 C CA . ALA A 1 74 ? 17.058 -2.348 -9.062 1 93.19 74 ALA A CA 1
ATOM 626 C C . ALA A 1 74 ? 18.26 -1.408 -9.047 1 93.19 74 ALA A C 1
ATOM 628 O O . 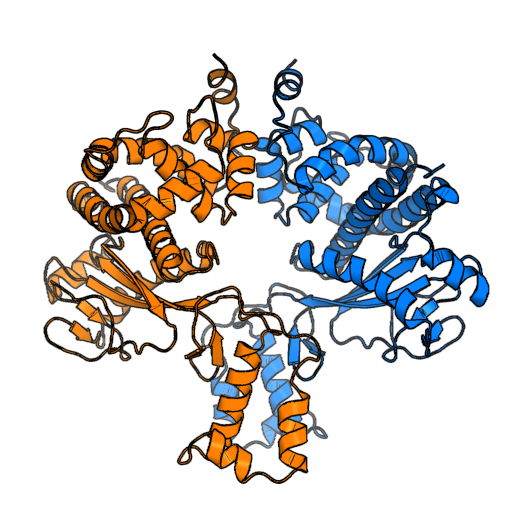ALA A 1 74 ? 19.401 -1.853 -8.899 1 93.19 74 ALA A O 1
ATOM 629 N N . ALA A 1 75 ? 18.019 -0.17 -9.166 1 90.96 75 ALA A N 1
ATOM 630 C CA . ALA A 1 75 ? 19.092 0.816 -9.259 1 90.96 75 ALA A CA 1
ATOM 631 C C . ALA A 1 75 ? 19.522 1.291 -7.874 1 90.96 75 ALA A C 1
ATOM 633 O O . ALA A 1 75 ? 20.673 1.689 -7.677 1 90.96 75 ALA A O 1
ATOM 634 N N . THR A 1 76 ? 18.656 1.201 -6.907 1 91.59 76 THR A N 1
ATOM 635 C CA . THR A 1 76 ? 18.938 1.912 -5.664 1 91.59 76 THR A CA 1
ATOM 636 C C . THR A 1 76 ? 19.054 0.935 -4.497 1 91.59 76 THR A C 1
ATOM 638 O O . THR A 1 76 ? 19.635 1.264 -3.461 1 91.59 76 THR A O 1
ATOM 641 N N . ASN A 1 77 ? 18.478 -0.224 -4.548 1 91.82 77 ASN A N 1
ATOM 642 C CA . ASN A 1 77 ? 18.479 -1.194 -3.458 1 91.82 77 ASN A CA 1
ATOM 643 C C . ASN A 1 77 ? 19.633 -2.184 -3.591 1 91.82 77 ASN A C 1
ATOM 645 O O . ASN A 1 77 ? 19.697 -2.943 -4.56 1 91.82 77 ASN A O 1
ATOM 649 N N . ILE A 1 78 ? 20.424 -2.289 -2.627 1 90.38 78 ILE A N 1
ATOM 650 C CA . ILE A 1 78 ? 21.661 -3.057 -2.726 1 90.38 78 ILE A CA 1
ATOM 651 C C . ILE A 1 78 ? 21.341 -4.55 -2.745 1 90.38 78 ILE A C 1
ATOM 653 O O . ILE A 1 78 ? 22.052 -5.335 -3.376 1 90.38 78 ILE A O 1
ATOM 657 N N . VAL A 1 79 ? 20.299 -4.981 -2.036 1 92.02 79 VAL A N 1
ATOM 658 C CA . VAL A 1 79 ? 19.918 -6.39 -2.024 1 92.02 79 VAL A CA 1
ATOM 659 C C . VAL A 1 79 ? 19.403 -6.798 -3.402 1 92.02 79 VAL A C 1
ATOM 661 O O . VAL A 1 79 ? 19.765 -7.859 -3.917 1 92.02 79 VAL A O 1
ATOM 664 N N . VAL A 1 80 ? 18.574 -5.925 -4.02 1 92.79 80 VAL A N 1
ATOM 665 C CA . VAL A 1 80 ? 18.033 -6.2 -5.347 1 92.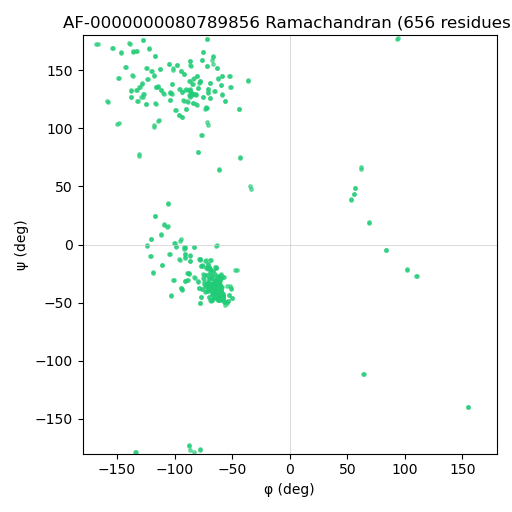79 80 VAL A CA 1
ATOM 666 C C . VAL A 1 80 ? 19.163 -6.217 -6.373 1 92.79 80 VAL A C 1
ATOM 668 O O . VAL A 1 80 ? 19.186 -7.066 -7.267 1 92.79 80 VAL A O 1
ATOM 671 N N . LYS A 1 81 ? 20.079 -5.336 -6.234 1 90.41 81 LYS A N 1
ATOM 672 C CA . LYS A 1 81 ? 21.23 -5.298 -7.132 1 90.41 81 LYS A CA 1
ATOM 673 C C . LYS A 1 81 ? 22.042 -6.587 -7.04 1 90.41 81 LYS A C 1
ATOM 675 O O . LYS A 1 81 ? 22.47 -7.132 -8.06 1 90.41 81 LYS A O 1
ATOM 680 N N . ARG A 1 82 ? 22.248 -6.972 -5.882 1 89.4 82 ARG A N 1
ATOM 681 C CA . ARG A 1 82 ? 22.999 -8.205 -5.672 1 89.4 82 ARG A CA 1
ATOM 682 C C . ARG A 1 82 ? 22.259 -9.403 -6.257 1 89.4 82 ARG A C 1
ATOM 684 O O . ARG A 1 82 ? 22.884 -10.345 -6.749 1 89.4 82 ARG A O 1
ATOM 691 N N . PHE A 1 83 ? 21.022 -9.427 -6.106 1 93.1 83 PHE A N 1
ATOM 692 C CA . PHE A 1 83 ? 20.184 -10.507 -6.613 1 93.1 83 PHE A CA 1
ATOM 693 C C . PHE A 1 83 ? 20.22 -10.552 -8.136 1 93.1 83 PHE A C 1
ATOM 695 O O . PHE A 1 83 ? 20.31 -11.629 -8.728 1 93.1 83 PHE A O 1
ATOM 702 N N . LEU A 1 84 ? 20.103 -9.44 -8.73 1 91.1 84 LEU A N 1
ATOM 703 C CA . LEU A 1 84 ? 20.052 -9.369 -10.186 1 91.1 84 LEU A CA 1
ATOM 704 C C . LEU A 1 84 ? 21.425 -9.638 -10.792 1 91.1 84 LEU A C 1
ATOM 706 O O . LEU A 1 84 ? 21.529 -10.253 -11.856 1 91.1 84 LEU A O 1
ATOM 710 N N . LYS A 1 85 ? 22.541 -9.221 -10.209 1 86.38 85 LYS A N 1
ATOM 711 C CA . LYS A 1 85 ? 23.926 -9.425 -10.625 1 86.38 85 LYS A CA 1
ATOM 712 C C . LYS A 1 85 ? 24.154 -8.917 -12.045 1 86.38 85 LYS A C 1
ATOM 714 O O . LYS A 1 85 ? 24.714 -9.628 -12.882 1 86.38 85 LYS A O 1
ATOM 719 N N . VAL A 1 86 ? 23.614 -7.762 -12.325 1 82.7 86 VAL A N 1
ATOM 720 C CA . VAL A 1 86 ? 23.788 -7.215 -13.666 1 82.7 86 VAL A CA 1
ATOM 721 C C . VAL A 1 86 ? 24.502 -5.867 -13.586 1 82.7 86 VAL A C 1
ATOM 723 O O . VAL A 1 86 ? 24.359 -5.14 -12.6 1 82.7 86 VAL A O 1
ATOM 726 N N . LYS A 1 87 ? 25.19 -5.639 -14.569 1 77.2 87 LYS A N 1
ATOM 727 C CA . LYS A 1 87 ? 25.883 -4.357 -14.66 1 77.2 87 LYS A CA 1
ATOM 728 C C . LYS A 1 87 ? 24.923 -3.239 -15.057 1 77.2 87 LYS A C 1
ATOM 730 O O . LYS A 1 87 ? 24.955 -2.152 -14.478 1 77.2 87 LYS A O 1
ATOM 735 N N . GLU A 1 88 ? 24.132 -3.611 -16.06 1 84.67 88 GLU A N 1
ATOM 736 C CA . GLU A 1 88 ? 23.126 -2.658 -16.52 1 84.67 88 GLU A CA 1
ATOM 737 C C . GLU A 1 88 ? 21.715 -3.192 -16.292 1 84.67 88 GLU A C 1
ATOM 739 O O . GLU A 1 88 ? 21.439 -4.364 -16.557 1 84.67 88 GLU A O 1
ATOM 744 N N . ILE A 1 89 ? 20.898 -2.387 -15.826 1 88.81 89 ILE A N 1
ATOM 745 C CA . ILE A 1 89 ? 19.526 -2.764 -15.505 1 88.81 89 ILE A CA 1
ATOM 746 C C . ILE A 1 89 ? 18.674 -2.739 -16.772 1 88.81 89 ILE A C 1
ATOM 748 O O . ILE A 1 89 ? 18.748 -1.791 -17.558 1 88.81 89 ILE A O 1
ATOM 752 N N . PRO A 1 90 ? 17.981 -3.809 -16.986 1 90.98 90 PRO A N 1
ATOM 753 C CA . PRO A 1 90 ? 17.051 -3.779 -18.117 1 90.98 90 PRO A CA 1
ATOM 754 C C . PRO A 1 90 ? 16.112 -2.575 -18.077 1 90.98 90 PRO A C 1
ATOM 756 O O . PRO A 1 90 ? 15.689 -2.153 -16.997 1 90.98 90 PRO A O 1
ATOM 759 N N . SER A 1 91 ? 15.781 -2.051 -19.171 1 91.67 91 SER A N 1
ATOM 760 C CA . SER A 1 91 ? 14.879 -0.907 -19.251 1 91.67 91 SER A CA 1
ATOM 761 C C . SER A 1 91 ? 13.434 -1.322 -18.997 1 91.67 91 SER A C 1
ATOM 763 O O . SER A 1 91 ? 13.098 -2.506 -19.083 1 91.67 91 SER A O 1
ATOM 765 N N . LYS A 1 92 ? 12.675 -0.333 -18.773 1 92.62 92 LYS A N 1
ATOM 766 C CA . LYS A 1 92 ? 11.244 -0.556 -18.589 1 92.62 92 LYS A CA 1
ATOM 767 C C . LYS A 1 92 ? 10.618 -1.164 -19.841 1 92.62 92 LYS A C 1
ATOM 769 O O . LYS A 1 92 ? 9.805 -2.087 -19.749 1 92.62 92 LYS A O 1
ATOM 774 N N . SER A 1 93 ? 11.027 -0.646 -20.947 1 92.95 93 SER A N 1
ATOM 775 C CA . SER A 1 93 ? 10.48 -1.108 -22.218 1 92.95 93 SER A CA 1
ATOM 776 C C . SER A 1 93 ? 10.853 -2.562 -22.485 1 92.95 93 SER A C 1
ATOM 778 O O . SER A 1 93 ? 10.044 -3.331 -23.009 1 92.95 93 SER A O 1
ATOM 780 N N . SER A 1 94 ? 12.067 -2.916 -22.172 1 93.96 94 SER A N 1
ATOM 781 C CA . SER A 1 94 ? 12.508 -4.288 -22.402 1 93.96 94 SER A CA 1
ATOM 782 C C . SER A 1 94 ? 11.781 -5.264 -21.483 1 93.96 94 SER A C 1
ATOM 784 O O . SER A 1 94 ? 11.442 -6.375 -21.894 1 93.96 94 SER A O 1
ATOM 786 N N . LEU A 1 95 ? 11.573 -4.853 -20.287 1 94.79 95 LEU A N 1
ATOM 787 C CA . LEU A 1 95 ? 10.831 -5.684 -19.344 1 94.79 95 LEU A CA 1
ATOM 788 C C . LEU A 1 95 ? 9.383 -5.852 -19.79 1 94.79 95 LEU A C 1
ATOM 790 O O . LEU A 1 95 ? 8.833 -6.954 -19.725 1 94.79 95 LEU A O 1
ATOM 794 N N . HIS A 1 96 ? 8.836 -4.776 -20.173 1 94.56 96 HIS A N 1
ATOM 795 C CA . HIS A 1 96 ? 7.48 -4.79 -20.709 1 94.56 96 HIS A CA 1
ATOM 796 C C . HIS A 1 96 ? 7.376 -5.709 -21.922 1 94.56 96 HIS A C 1
ATOM 798 O O . HIS A 1 96 ? 6.441 -6.506 -22.024 1 94.56 96 HIS A O 1
ATOM 804 N N . TRP A 1 97 ? 8.324 -5.607 -22.785 1 94.62 97 TRP A N 1
ATOM 805 C CA . TRP A 1 97 ? 8.386 -6.454 -23.971 1 94.62 97 TRP A CA 1
ATOM 806 C C . TRP A 1 97 ? 8.457 -7.928 -23.585 1 94.62 97 TRP A C 1
ATOM 808 O O . TRP A 1 97 ? 7.742 -8.759 -24.149 1 94.62 97 TRP A O 1
ATOM 818 N N . PHE A 1 98 ? 9.282 -8.269 -22.687 1 95.89 98 PHE A N 1
ATOM 819 C CA . PHE A 1 98 ? 9.474 -9.65 -22.263 1 95.89 98 PHE A CA 1
ATOM 820 C C . PHE A 1 98 ? 8.166 -10.249 -21.76 1 95.89 98 PHE A C 1
ATOM 822 O O . PHE A 1 98 ? 7.816 -11.376 -22.117 1 95.89 98 PHE A O 1
ATOM 829 N N . VAL A 1 99 ? 7.398 -9.505 -20.938 1 96.4 99 VAL A N 1
ATOM 830 C CA . VAL A 1 99 ? 6.147 -9.986 -20.361 1 96.4 99 VAL A CA 1
ATOM 831 C C . VAL A 1 99 ? 5.123 -10.218 -21.47 1 96.4 99 VAL A C 1
ATOM 833 O O . VAL A 1 99 ? 4.447 -11.249 -21.493 1 96.4 99 VAL A O 1
ATOM 836 N N . HIS A 1 100 ? 5.073 -9.333 -22.355 1 94.7 100 HIS A N 1
ATOM 837 C CA . HIS A 1 100 ? 4.056 -9.414 -23.398 1 94.7 100 HIS A CA 1
ATOM 838 C C . HIS A 1 100 ? 4.421 -10.463 -24.443 1 94.7 100 HIS A C 1
ATOM 840 O O . HIS A 1 100 ? 3.552 -11.19 -24.93 1 94.7 100 HIS A O 1
ATOM 846 N N . LYS A 1 101 ? 5.667 -10.527 -24.746 1 93.9 101 LYS A N 1
ATOM 847 C CA . LYS A 1 101 ? 6.116 -11.461 -25.774 1 93.9 101 LYS A CA 1
ATOM 848 C C . LYS A 1 101 ? 6.055 -12.901 -25.273 1 93.9 101 LYS A C 1
ATOM 850 O O . LYS A 1 101 ? 5.742 -13.817 -26.037 1 93.9 101 LYS A O 1
ATOM 855 N N . PHE A 1 102 ? 6.32 -13.07 -24.028 1 95.62 102 PHE A N 1
ATOM 856 C CA . PHE A 1 102 ? 6.496 -14.435 -23.546 1 95.62 102 PHE A CA 1
ATOM 857 C C . PHE A 1 102 ? 5.434 -14.785 -22.511 1 95.62 102 PHE A C 1
ATOM 859 O O . PHE A 1 102 ? 5.679 -15.591 -21.611 1 95.62 102 PHE A O 1
ATOM 866 N N . SER A 1 103 ? 4.294 -14.142 -22.513 1 95.49 103 SER A N 1
ATOM 867 C CA . SER A 1 103 ? 3.211 -14.352 -21.558 1 95.49 103 SER A CA 1
ATOM 868 C C . SER A 1 103 ? 2.869 -15.832 -21.426 1 95.49 103 SER A C 1
ATOM 870 O O . SER A 1 103 ? 2.794 -16.361 -20.315 1 95.49 103 SER A O 1
ATOM 872 N N . ASP A 1 104 ? 2.746 -16.549 -22.529 1 94.63 104 ASP A N 1
ATOM 873 C CA . ASP A 1 104 ? 2.369 -17.959 -22.527 1 94.63 104 ASP A CA 1
ATOM 874 C C . ASP A 1 104 ? 3.457 -18.818 -21.886 1 94.63 104 ASP A C 1
ATOM 876 O O . ASP A 1 104 ? 3.16 -19.72 -21.1 1 94.63 104 ASP A O 1
ATOM 880 N N . ARG A 1 105 ? 4.622 -18.504 -22.196 1 94.93 105 ARG A N 1
ATOM 881 C CA . ARG A 1 105 ? 5.743 -19.283 -21.681 1 94.93 105 ARG A CA 1
ATOM 882 C C . ARG A 1 105 ? 5.907 -19.081 -20.179 1 94.93 105 ARG A C 1
ATOM 884 O O . ARG A 1 105 ? 6.278 -20.01 -19.458 1 94.93 105 ARG A O 1
ATOM 891 N N . ILE A 1 106 ? 5.689 -17.864 -19.767 1 94.76 106 ILE A N 1
ATOM 892 C CA . ILE A 1 106 ? 5.767 -17.57 -18.34 1 94.76 106 ILE A CA 1
ATOM 893 C C . ILE A 1 106 ? 4.694 -18.358 -17.591 1 94.76 106 ILE A C 1
ATOM 895 O O . ILE A 1 106 ? 4.961 -18.93 -16.532 1 94.76 106 ILE A O 1
ATOM 899 N N . ARG A 1 107 ? 3.589 -18.455 -18.131 1 94.7 107 ARG A N 1
ATOM 900 C CA . ARG A 1 107 ? 2.501 -19.197 -17.501 1 94.7 107 ARG A CA 1
ATOM 901 C C . ARG A 1 107 ? 2.815 -20.688 -17.446 1 94.7 107 ARG A C 1
ATOM 903 O O . ARG A 1 107 ? 2.572 -21.342 -16.429 1 94.7 107 ARG A O 1
ATOM 910 N N . ASP A 1 108 ? 3.416 -21.199 -18.482 1 95.06 108 ASP A N 1
ATOM 911 C CA . ASP A 1 108 ? 3.787 -22.609 -18.537 1 95.06 108 ASP A CA 1
ATOM 912 C C . ASP A 1 108 ? 4.915 -22.92 -17.555 1 95.06 108 ASP A C 1
ATOM 914 O O . ASP A 1 108 ? 5.025 -24.045 -17.064 1 95.06 108 ASP A O 1
ATOM 918 N N . LEU A 1 109 ? 5.686 -21.93 -17.333 1 96.6 109 LEU A N 1
ATOM 919 C CA . LEU A 1 109 ? 6.845 -22.098 -16.463 1 96.6 109 LEU A CA 1
ATOM 920 C C . LEU A 1 109 ? 6.413 -22.467 -15.047 1 96.6 109 LEU A C 1
ATOM 922 O O . LEU A 1 109 ? 7.104 -23.221 -14.359 1 96.6 109 LEU A O 1
ATOM 926 N N . LEU A 1 110 ? 5.278 -21.977 -14.585 1 97.05 110 LEU A N 1
ATOM 927 C CA . LEU A 1 110 ? 4.795 -22.279 -13.242 1 97.05 110 LEU A CA 1
ATOM 928 C C . LEU A 1 110 ? 4.671 -23.784 -13.035 1 97.05 110 LEU A C 1
ATOM 930 O O . LEU A 1 110 ? 5.182 -24.323 -12.05 1 97.05 110 LEU A O 1
ATOM 934 N N . LEU A 1 111 ? 4.017 -24.44 -13.973 1 95.87 111 LEU A N 1
ATOM 935 C CA . LEU A 1 111 ? 3.81 -25.879 -13.861 1 95.87 111 LEU A CA 1
ATOM 936 C C . LEU A 1 111 ? 5.14 -26.625 -13.893 1 95.87 111 LEU A C 1
ATOM 938 O O . LEU A 1 111 ? 5.343 -27.575 -13.134 1 95.87 111 LEU A O 1
ATOM 942 N N . LYS A 1 112 ? 5.984 -26.254 -14.757 1 96.77 112 LYS A N 1
ATOM 943 C CA . LYS A 1 112 ? 7.271 -26.928 -14.902 1 96.77 112 LYS A CA 1
ATOM 944 C C . LYS A 1 112 ? 8.121 -26.768 -13.645 1 96.77 112 LYS A C 1
ATOM 946 O O . LYS A 1 112 ? 8.78 -27.714 -13.21 1 96.77 112 LYS A O 1
ATOM 951 N N . VAL A 1 113 ? 8.106 -25.552 -13.115 1 96.6 113 VAL A N 1
ATOM 952 C CA . VAL A 1 113 ? 8.85 -25.294 -11.887 1 96.6 113 VAL A CA 1
ATOM 953 C C . VAL A 1 113 ? 8.233 -26.082 -10.734 1 96.6 113 VAL A C 1
ATOM 955 O O . VAL A 1 113 ? 8.951 -26.654 -9.91 1 96.6 113 VAL A O 1
ATOM 958 N N . PHE A 1 114 ? 6.941 -26.155 -10.694 1 96.56 114 PHE A N 1
ATOM 959 C CA . PHE A 1 114 ? 6.242 -26.941 -9.684 1 96.56 114 PHE A CA 1
ATOM 960 C C . PHE A 1 114 ? 6.691 -28.397 -9.724 1 96.56 114 PHE A C 1
ATOM 962 O O . PHE A 1 114 ? 7.057 -28.967 -8.695 1 96.56 114 PHE A O 1
ATOM 969 N N . ARG A 1 115 ? 6.696 -28.944 -10.885 1 95.17 115 ARG A N 1
ATOM 970 C CA . ARG A 1 115 ? 7.087 -30.341 -11.041 1 95.17 115 ARG A CA 1
ATOM 971 C C . ARG A 1 115 ? 8.533 -30.557 -10.609 1 95.17 115 ARG A C 1
ATOM 973 O O . ARG A 1 115 ? 8.848 -31.55 -9.95 1 95.17 115 ARG A O 1
ATOM 980 N N . ARG A 1 116 ? 9.34 -29.65 -10.996 1 95.39 116 ARG A N 1
ATOM 981 C CA . ARG A 1 116 ? 10.745 -29.749 -10.615 1 95.39 116 ARG A CA 1
ATOM 982 C C . ARG A 1 116 ? 10.907 -29.682 -9.1 1 95.39 116 ARG A C 1
ATOM 984 O O . ARG A 1 116 ? 11.613 -30.502 -8.509 1 95.39 116 ARG A O 1
ATOM 991 N N . PHE A 1 117 ? 10.234 -28.717 -8.457 1 94.94 117 PHE A N 1
ATOM 992 C CA . PHE A 1 117 ? 10.316 -28.575 -7.008 1 94.94 117 PHE A CA 1
ATOM 993 C C . PHE A 1 117 ? 9.78 -29.819 -6.31 1 94.94 117 PHE A C 1
ATOM 995 O O . PHE A 1 117 ? 10.366 -30.292 -5.335 1 94.94 117 PHE A O 1
ATOM 1002 N N . GLU A 1 118 ? 8.7 -30.329 -6.826 1 91.21 118 GLU A N 1
ATOM 1003 C CA . GLU A 1 118 ? 8.127 -31.522 -6.211 1 91.21 118 GLU A CA 1
ATOM 1004 C C . GLU A 1 118 ? 9.102 -32.694 -6.265 1 91.21 118 GLU A C 1
ATOM 1006 O O . GLU A 1 118 ? 9.168 -33.498 -5.333 1 91.21 118 GLU A O 1
ATOM 1011 N N . SER A 1 119 ? 9.829 -32.777 -7.336 1 91.71 119 SER A N 1
ATOM 1012 C CA . SER A 1 119 ? 10.768 -33.88 -7.508 1 91.71 119 SER A CA 1
ATOM 1013 C C . SER A 1 119 ? 11.978 -33.724 -6.592 1 91.71 119 SER A C 1
ATOM 1015 O O . SER A 1 119 ? 12.668 -34.702 -6.295 1 91.71 119 SER A O 1
ATOM 1017 N N . LEU A 1 120 ? 12.227 -32.528 -6.12 1 91.01 120 LEU A N 1
ATOM 1018 C CA . LEU A 1 120 ? 13.419 -32.259 -5.323 1 91.01 120 LEU A CA 1
ATOM 1019 C C . LEU A 1 120 ? 13.106 -32.343 -3.833 1 91.01 120 LEU A C 1
ATOM 1021 O O . LEU A 1 120 ? 14.018 -32.362 -3.003 1 91.01 120 LEU A O 1
ATOM 1025 N N . VAL A 1 121 ? 11.799 -32.363 -3.519 1 88.98 121 VAL A N 1
ATOM 1026 C CA . VAL A 1 121 ? 11.42 -32.41 -2.111 1 88.98 121 VAL A CA 1
ATOM 1027 C C . VAL A 1 121 ? 11.47 -33.851 -1.609 1 88.98 121 VAL A C 1
ATOM 1029 O O . VAL A 1 121 ? 10.892 -34.75 -2.225 1 88.98 121 VAL A O 1
ATOM 1032 N N . GLU A 1 122 ? 12.13 -34.007 -0.53 1 85.07 122 GLU A N 1
ATOM 1033 C CA . GLU A 1 122 ? 12.219 -35.32 0.102 1 85.07 122 GLU A CA 1
ATOM 1034 C C . GLU A 1 122 ? 11.037 -35.563 1.037 1 85.07 122 GLU A C 1
ATOM 1036 O O . GLU A 1 122 ? 10.444 -34.615 1.555 1 85.07 122 GLU A O 1
ATOM 1041 N N . GLU A 1 123 ? 10.8 -36.788 1.265 1 79.91 123 GLU A N 1
ATOM 1042 C CA . GLU A 1 123 ? 9.655 -37.178 2.081 1 79.91 123 GLU A CA 1
ATOM 1043 C C . GLU A 1 123 ? 9.777 -36.633 3.501 1 79.91 123 GLU A C 1
ATOM 1045 O O . GLU A 1 123 ? 8.777 -36.259 4.117 1 79.91 123 GLU A O 1
ATOM 1050 N N . GLU A 1 124 ? 10.951 -36.546 3.984 1 80.67 124 GLU A N 1
ATOM 1051 C CA . GLU A 1 124 ? 11.182 -36.105 5.357 1 80.67 124 GLU A CA 1
ATOM 1052 C C . GLU A 1 124 ? 10.902 -34.613 5.512 1 80.67 124 GLU A C 1
ATOM 1054 O O . GLU A 1 124 ? 10.734 -34.121 6.63 1 80.67 124 GLU A O 1
ATOM 1059 N N . GLN A 1 125 ? 10.853 -33.946 4.358 1 82.48 125 GLN A N 1
ATOM 1060 C CA . GLN A 1 125 ? 10.664 -32.5 4.387 1 82.48 125 GLN A CA 1
ATOM 1061 C C . GLN A 1 125 ? 9.183 -32.137 4.331 1 82.48 125 GLN A C 1
ATOM 1063 O O . GLN A 1 125 ? 8.813 -30.981 4.55 1 82.48 125 GLN A O 1
ATOM 1068 N N . LEU A 1 126 ? 8.373 -33.14 4.102 1 81.53 126 LEU A N 1
ATOM 1069 C CA . LEU A 1 126 ? 6.951 -32.881 3.911 1 81.53 126 LEU A CA 1
ATOM 1070 C C . LEU A 1 126 ? 6.246 -32.701 5.251 1 81.53 126 LEU A C 1
ATOM 1072 O O . LEU A 1 126 ? 6.619 -33.332 6.243 1 81.53 126 LEU A O 1
ATOM 1076 N N . PRO A 1 127 ? 5.237 -31.78 5.211 1 72.86 127 PRO A N 1
ATOM 1077 C CA . PRO A 1 127 ? 4.479 -31.597 6.451 1 72.86 127 PRO A CA 1
ATOM 1078 C C . PRO A 1 127 ? 3.659 -32.829 6.828 1 72.86 127 PRO A C 1
ATOM 1080 O O . PRO A 1 127 ? 3.365 -33.666 5.971 1 72.86 127 PRO A O 1
ATOM 1083 N N . THR A 1 128 ? 3.268 -32.868 8.086 1 64.9 128 THR A N 1
ATOM 1084 C CA . THR A 1 128 ? 2.584 -34.033 8.638 1 64.9 128 THR A CA 1
ATOM 1085 C C . THR A 1 128 ? 1.188 -34.174 8.038 1 64.9 128 THR A C 1
ATOM 1087 O O . THR A 1 128 ? 0.677 -35.287 7.897 1 64.9 128 THR A O 1
ATOM 1090 N N . HIS A 1 129 ? 0.601 -33.049 7.783 1 60.87 129 HIS A N 1
ATOM 1091 C CA . HIS A 1 129 ? -0.768 -33.12 7.286 1 60.87 129 HIS A CA 1
ATOM 1092 C C . HIS A 1 129 ? -0.839 -33.904 5.979 1 60.87 129 HIS A C 1
ATOM 1094 O O . HIS A 1 129 ? -1.904 -34.404 5.608 1 60.87 129 HIS A O 1
ATOM 1100 N N . HIS A 1 130 ? 0.239 -33.943 5.252 1 59.38 130 HIS A N 1
ATOM 1101 C CA . HIS A 1 130 ? 0.294 -34.67 3.989 1 59.38 130 HIS A CA 1
ATOM 1102 C C . HIS A 1 130 ? -0.051 -36.143 4.186 1 59.38 130 HIS A C 1
ATOM 1104 O O . HIS A 1 130 ? -0.686 -36.757 3.325 1 59.38 130 HIS A O 1
ATOM 1110 N N . LEU A 1 131 ? 0.219 -36.533 5.261 1 58.08 131 LEU A N 1
ATOM 1111 C CA . LEU A 1 131 ? 0.004 -37.949 5.543 1 58.08 131 LEU A CA 1
ATOM 1112 C C . LEU A 1 131 ? -1.485 -38.27 5.61 1 58.08 131 LEU A C 1
ATOM 1114 O O . LEU A 1 131 ? -1.919 -39.323 5.136 1 58.08 131 LEU A O 1
ATOM 1118 N N . LEU A 1 132 ? -2.126 -37.315 6.096 1 57.36 132 LEU A N 1
ATOM 1119 C CA . LEU A 1 132 ? -3.561 -37.541 6.235 1 57.36 132 LEU A CA 1
ATOM 1120 C C . LEU A 1 132 ? -4.232 -37.629 4.869 1 57.36 132 LEU A C 1
ATOM 1122 O O . LEU A 1 132 ? -5.097 -38.481 4.651 1 57.36 132 LEU A O 1
ATOM 1126 N N . ALA A 1 133 ? -3.842 -36.834 3.983 1 59.49 133 ALA A N 1
ATOM 1127 C CA . ALA A 1 133 ? -4.445 -36.796 2.653 1 59.49 133 ALA A CA 1
ATOM 1128 C C . ALA A 1 133 ? -4.085 -38.043 1.851 1 59.49 133 ALA A C 1
ATOM 1130 O O . ALA A 1 133 ? -4.925 -38.595 1.137 1 59.49 133 ALA A O 1
ATOM 1131 N N . GLU A 1 134 ? -2.869 -38.441 2.028 1 62.29 134 GLU A N 1
ATOM 1132 C CA . GLU A 1 134 ? -2.391 -39.605 1.288 1 62.29 134 GLU A CA 1
ATOM 1133 C C . GLU A 1 134 ? -3.156 -40.864 1.684 1 62.29 134 GLU A C 1
ATOM 1135 O O . GLU A 1 134 ? -3.463 -41.704 0.835 1 62.29 134 GLU A O 1
ATOM 1140 N N . GLU A 1 135 ? -3.355 -40.881 2.92 1 62 135 GLU A N 1
ATOM 1141 C CA . GLU A 1 135 ? -4.04 -42.082 3.389 1 62 135 GLU A CA 1
ATOM 1142 C C . GLU A 1 135 ? -5.454 -42.169 2.82 1 62 135 GLU A C 1
ATOM 1144 O O . GLU A 1 135 ? -5.91 -43.249 2.441 1 62 135 GLU A O 1
ATOM 1149 N N . LYS A 1 136 ? -6.003 -41.11 2.669 1 62.04 136 LYS A N 1
ATOM 1150 C CA . LYS A 1 136 ? -7.419 -41.132 2.313 1 62.04 136 LYS A CA 1
ATOM 1151 C C . LYS A 1 136 ? -7.606 -41.064 0.8 1 62.04 136 LYS A C 1
ATOM 1153 O O . LYS A 1 136 ? -8.525 -41.68 0.255 1 62.04 136 LYS A O 1
ATOM 1158 N N . PHE A 1 137 ? -6.81 -40.302 0.173 1 63.47 137 PHE A N 1
ATOM 1159 C CA . PHE A 1 137 ? -7.156 -40.012 -1.214 1 63.47 137 PHE A CA 1
ATOM 1160 C C . PHE A 1 137 ? -6.009 -40.381 -2.147 1 63.47 137 PHE A C 1
ATOM 1162 O O . PHE A 1 137 ? -6.156 -40.333 -3.37 1 63.47 137 PHE A O 1
ATOM 1169 N N . GLY A 1 138 ? -5.003 -40.834 -1.571 1 62.88 138 GLY A N 1
ATOM 1170 C CA . GLY A 1 138 ? -3.858 -41.167 -2.403 1 62.88 138 GLY A CA 1
ATOM 1171 C C . GLY A 1 138 ? -2.847 -40.041 -2.505 1 62.88 138 GLY A C 1
ATOM 1172 O O . GLY A 1 138 ? -2.985 -39.013 -1.838 1 62.88 138 GLY A O 1
ATOM 1173 N N . ARG A 1 139 ? -1.793 -40.253 -3.166 1 65.34 139 ARG A N 1
ATOM 1174 C CA . ARG A 1 139 ? -0.544 -39.502 -3.096 1 65.34 139 ARG A CA 1
ATOM 1175 C C . ARG A 1 139 ? -0.663 -38.171 -3.831 1 65.34 139 ARG A C 1
ATOM 1177 O O . ARG A 1 139 ? 0.053 -37.217 -3.52 1 65.34 139 ARG A O 1
ATOM 1184 N N . ASP A 1 140 ? -1.629 -38 -4.671 1 78.68 140 ASP A N 1
ATOM 1185 C CA . ASP A 1 140 ? -1.574 -36.776 -5.465 1 78.68 140 ASP A CA 1
ATOM 1186 C C . ASP A 1 140 ? -2.912 -36.04 -5.43 1 78.68 140 ASP A C 1
ATOM 1188 O O . ASP A 1 140 ? -3.698 -36.125 -6.376 1 78.68 140 ASP A O 1
ATOM 1192 N N . ILE A 1 141 ? -3.125 -35.402 -4.336 1 85.31 141 ILE A N 1
ATOM 1193 C CA . ILE A 1 141 ? -4.363 -34.647 -4.173 1 85.31 141 ILE A CA 1
ATOM 1194 C C . ILE A 1 141 ? -4.09 -33.159 -4.38 1 85.31 141 ILE A C 1
ATOM 1196 O O . ILE A 1 141 ? -3.064 -32.641 -3.933 1 85.31 141 ILE A O 1
ATOM 1200 N N . ARG A 1 142 ? -5.048 -32.596 -5.094 1 90.36 142 ARG A N 1
ATOM 1201 C CA . ARG A 1 142 ? -4.958 -31.159 -5.329 1 90.36 142 ARG A CA 1
ATOM 1202 C C . ARG A 1 142 ? -6.081 -30.415 -4.614 1 90.36 142 ARG A C 1
ATOM 1204 O O . ARG A 1 142 ? -7.127 -30.997 -4.318 1 90.36 142 ARG A O 1
ATOM 1211 N N . LEU A 1 143 ? -5.762 -29.302 -4.304 1 91.14 143 LEU A N 1
ATOM 1212 C CA . LEU A 1 143 ? -6.736 -28.381 -3.726 1 91.14 143 LEU A CA 1
ATOM 1213 C C . LEU A 1 143 ? -7.045 -27.242 -4.691 1 91.14 143 LEU A C 1
ATOM 1215 O O . LEU A 1 143 ? -6.135 -26.672 -5.298 1 91.14 143 LEU A O 1
ATOM 1219 N N . LEU A 1 144 ? -8.303 -26.939 -4.883 1 92.3 144 LEU A N 1
ATOM 1220 C CA . LEU A 1 144 ? -8.703 -25.896 -5.82 1 92.3 144 LEU A CA 1
ATOM 1221 C C . LEU A 1 144 ? -9.619 -24.881 -5.146 1 92.3 144 LEU A C 1
ATOM 1223 O O . LEU A 1 144 ? -10.56 -25.258 -4.444 1 92.3 144 LEU A O 1
ATOM 1227 N N . ASP A 1 145 ? -9.314 -23.633 -5.271 1 92.77 145 ASP A N 1
ATOM 1228 C CA . ASP A 1 145 ? -10.13 -22.53 -4.774 1 92.77 145 ASP A CA 1
ATOM 1229 C C . ASP A 1 145 ? -10.022 -21.312 -5.689 1 92.77 145 ASP A C 1
ATOM 1231 O O . ASP A 1 145 ? -9.223 -21.302 -6.628 1 92.77 145 ASP A O 1
ATOM 1235 N N . SER A 1 146 ? -10.927 -20.413 -5.493 1 93.61 146 SER A N 1
ATOM 1236 C CA . SER A 1 146 ? -10.901 -19.162 -6.244 1 93.61 146 SER A CA 1
ATOM 1237 C C . SER A 1 146 ? -10.729 -17.964 -5.316 1 93.61 146 SER A C 1
ATOM 1239 O O . SER A 1 146 ? -11.214 -17.975 -4.183 1 93.61 146 SER A O 1
ATOM 1241 N N . PHE A 1 147 ? -10.017 -16.945 -5.783 1 94.12 147 PHE A N 1
ATOM 1242 C CA . PHE A 1 147 ? -9.728 -15.745 -5.008 1 94.12 147 PHE A CA 1
ATOM 1243 C C . PHE A 1 147 ? -10.059 -14.49 -5.807 1 94.12 147 PHE A C 1
ATOM 1245 O O . PHE A 1 147 ? -9.715 -14.391 -6.987 1 94.12 147 PHE A O 1
ATOM 1252 N N . PRO A 1 148 ? -10.708 -13.488 -5.216 1 93.1 148 PRO A N 1
ATOM 1253 C CA . PRO A 1 148 ? -10.988 -12.228 -5.908 1 93.1 148 PRO A CA 1
ATOM 1254 C C . PRO A 1 148 ? -9.734 -11.386 -6.13 1 93.1 148 PRO A C 1
ATOM 1256 O O . PRO A 1 148 ? -8.86 -11.33 -5.261 1 93.1 148 PRO A O 1
ATOM 1259 N N . VAL A 1 149 ? -9.59 -10.9 -7.263 1 94.76 149 VAL A N 1
ATOM 1260 C CA . VAL A 1 149 ? -8.581 -9.902 -7.603 1 94.76 149 VAL A CA 1
ATOM 1261 C C . VAL A 1 149 ? -9.26 -8.585 -7.973 1 94.76 149 VAL A C 1
ATOM 1263 O O . VAL A 1 149 ? -9.785 -8.44 -9.079 1 94.76 149 VAL A O 1
ATOM 1266 N N . GLU A 1 150 ? -9.207 -7.631 -7.15 1 91.55 150 GLU A N 1
ATOM 1267 C CA . GLU A 1 150 ? -9.909 -6.366 -7.346 1 91.55 150 GLU A CA 1
ATOM 1268 C C . GLU A 1 150 ? -9.096 -5.413 -8.217 1 91.55 150 GLU A C 1
ATOM 1270 O O . GLU A 1 150 ? -7.877 -5.311 -8.065 1 91.55 150 GLU A O 1
ATOM 1275 N N . LEU A 1 151 ? -9.783 -4.789 -9.081 1 90.21 151 LEU A N 1
ATOM 1276 C CA . LEU A 1 151 ? -9.196 -3.811 -9.991 1 90.21 151 LEU A CA 1
ATOM 1277 C C . LEU A 1 151 ? -9.906 -2.466 -9.874 1 90.21 151 LEU A C 1
ATOM 1279 O O . LEU A 1 151 ? -11.059 -2.404 -9.439 1 90.21 151 LEU A O 1
ATOM 1283 N N . PRO A 1 152 ? -9.202 -1.381 -10.152 1 83.13 152 PRO A N 1
ATOM 1284 C CA . PRO A 1 152 ? -9.892 -0.089 -10.177 1 83.13 152 PRO A CA 1
ATOM 1285 C C . PRO A 1 152 ? -11.037 -0.051 -11.187 1 83.13 152 PRO A C 1
ATOM 1287 O O . PRO A 1 152 ? -10.837 -0.362 -12.364 1 83.13 152 PRO A O 1
ATOM 1290 N N . ASN A 1 153 ? -12.111 0.341 -10.727 1 76.77 153 ASN A N 1
ATOM 1291 C CA . ASN A 1 153 ? -13.274 0.331 -11.608 1 76.77 153 ASN A CA 1
ATOM 1292 C C . ASN A 1 153 ? -13.435 1.66 -12.34 1 76.77 153 ASN A C 1
ATOM 1294 O O . ASN A 1 153 ? -14.236 1.769 -13.27 1 76.77 153 ASN A O 1
ATOM 1298 N N . GLY A 1 154 ? -12.578 2.55 -12.006 1 67.91 154 GLY A N 1
ATOM 1299 C CA . GLY A 1 154 ? -12.769 3.847 -12.636 1 67.91 154 GLY A CA 1
ATOM 1300 C C . GLY A 1 154 ? -14.097 4.491 -12.285 1 67.91 154 GLY A C 1
ATOM 1301 O O . GLY A 1 154 ? -14.933 4.718 -13.162 1 67.91 154 GLY A O 1
ATOM 1302 N N . LYS A 1 155 ? -14.293 4.857 -11.102 1 62.52 155 LYS A N 1
ATOM 1303 C CA . LYS A 1 155 ? -15.548 5.358 -10.55 1 62.52 155 LYS A CA 1
ATOM 1304 C C . LYS A 1 155 ? -16.162 6.421 -11.457 1 62.52 155 LYS A C 1
ATOM 1306 O O . LYS A 1 155 ? -17.384 6.571 -11.507 1 62.52 155 LYS A O 1
ATOM 1311 N N . LYS A 1 156 ? -15.37 6.954 -12.204 1 62.18 156 LYS A N 1
ATOM 1312 C CA . LYS A 1 156 ? -15.913 7.977 -13.093 1 62.18 156 LYS A CA 1
ATOM 1313 C C . LYS A 1 156 ? -16.001 7.467 -14.528 1 62.18 156 LYS A C 1
ATOM 1315 O O . LYS A 1 156 ? -16.202 8.249 -15.46 1 62.18 156 LYS A O 1
ATOM 1320 N N . SER A 1 157 ? -15.89 6.177 -14.59 1 65.71 157 SER A N 1
ATOM 1321 C CA . SER A 1 157 ? -15.906 5.649 -15.951 1 65.71 157 SER A CA 1
ATOM 1322 C C . SER A 1 157 ? -17.332 5.484 -16.463 1 65.71 157 SER A C 1
ATOM 1324 O O . SER A 1 157 ? -18.23 5.109 -15.706 1 65.71 157 SER A O 1
ATOM 1326 N N . ILE A 1 158 ? -17.476 5.746 -17.698 1 61.8 158 ILE A N 1
ATOM 1327 C CA . ILE A 1 158 ? -18.775 5.605 -18.348 1 61.8 158 ILE A CA 1
ATOM 1328 C C . ILE A 1 158 ? -19.258 4.161 -18.228 1 61.8 158 ILE A C 1
ATOM 1330 O O . ILE A 1 158 ? -20.45 3.913 -18.032 1 61.8 158 ILE A O 1
ATOM 1334 N N . GLU A 1 159 ? -18.307 3.285 -18.311 1 62.75 159 GLU A N 1
ATOM 1335 C CA . GLU A 1 159 ? -18.666 1.871 -18.255 1 62.75 159 GLU A CA 1
ATOM 1336 C C . GLU A 1 159 ? -19.264 1.507 -16.899 1 62.75 159 GLU A C 1
ATOM 1338 O O . GLU A 1 159 ? -20.29 0.827 -16.829 1 62.75 159 GLU A O 1
ATOM 1343 N N . THR A 1 160 ? -18.596 2.016 -15.949 1 66.26 160 THR A N 1
ATOM 1344 C CA . THR A 1 160 ? -19.088 1.754 -14.601 1 66.26 160 THR A CA 1
ATOM 1345 C C . THR A 1 160 ? -20.494 2.318 -14.42 1 66.26 160 THR A C 1
ATOM 1347 O O . THR A 1 160 ? -21.353 1.675 -13.813 1 66.26 160 THR A O 1
ATOM 1350 N N . HIS A 1 161 ? -20.686 3.436 -14.911 1 64.39 161 HIS A N 1
ATOM 1351 C CA . HIS A 1 161 ? -21.991 4.071 -14.773 1 64.39 161 HIS A CA 1
ATOM 1352 C C . HIS A 1 161 ? -23.053 3.33 -15.579 1 64.39 161 HIS A C 1
ATOM 1354 O O . HIS A 1 161 ? -24.188 3.175 -15.123 1 64.39 161 HIS A O 1
ATOM 1360 N N . ILE A 1 162 ? -22.653 2.905 -16.724 1 65.17 162 ILE A N 1
ATOM 1361 C CA . ILE A 1 162 ? -23.572 2.116 -17.536 1 65.17 162 ILE A CA 1
ATOM 1362 C C . ILE A 1 162 ? -23.916 0.816 -16.81 1 65.17 162 ILE A C 1
ATOM 1364 O O . ILE A 1 162 ? -25.08 0.411 -16.768 1 65.17 162 ILE A O 1
ATOM 1368 N N . GLU A 1 163 ? -22.853 0.25 -16.289 1 70.06 163 GLU A N 1
ATOM 1369 C CA . GLU A 1 163 ? -23.066 -1.001 -15.567 1 70.06 163 GLU A CA 1
ATOM 1370 C C . GLU A 1 163 ? -24.001 -0.8 -14.378 1 70.06 163 GLU A C 1
ATOM 1372 O O . GLU A 1 163 ? -24.884 -1.624 -14.13 1 70.06 163 GLU A O 1
ATOM 1377 N N . LYS A 1 164 ? -23.747 0.277 -13.691 1 65.52 164 LYS A N 1
ATOM 1378 C CA . LYS A 1 164 ? -24.622 0.605 -12.57 1 65.52 164 LYS A CA 1
ATOM 1379 C C . LYS A 1 164 ? -26.051 0.855 -13.043 1 65.52 164 LYS A C 1
ATOM 1381 O O . LYS A 1 164 ? -27.008 0.405 -12.409 1 65.52 164 LYS A O 1
ATOM 1386 N N . LEU A 1 165 ? -26.155 1.572 -14.111 1 65.57 165 LEU A N 1
ATOM 1387 C CA . LEU A 1 165 ? -27.465 1.846 -14.691 1 65.57 165 LEU A CA 1
ATOM 1388 C C . LEU A 1 165 ? -28.179 0.549 -15.059 1 65.57 165 LEU A C 1
ATOM 1390 O O . LEU A 1 165 ? -29.367 0.386 -14.771 1 65.57 165 LEU A O 1
ATOM 1394 N N . LEU A 1 166 ? -27.38 -0.31 -15.608 1 66.1 166 LEU A N 1
ATOM 1395 C CA . LEU A 1 166 ? -27.958 -1.585 -16.02 1 66.1 166 LEU A CA 1
ATOM 1396 C C . LEU A 1 166 ? -28.424 -2.387 -14.81 1 66.1 166 LEU A C 1
ATOM 1398 O O . LEU A 1 166 ? -29.491 -3.004 -14.843 1 66.1 166 LEU A O 1
ATOM 1402 N N . LEU A 1 167 ? -27.586 -2.274 -13.827 1 66.8 167 LEU A N 1
ATOM 1403 C CA . LEU A 1 167 ? -27.962 -2.962 -12.596 1 66.8 167 LEU A CA 1
ATOM 1404 C C . LEU A 1 167 ? -29.234 -2.363 -12.006 1 66.8 167 LEU A C 1
ATOM 1406 O O . LEU A 1 167 ? -30.118 -3.095 -11.555 1 66.8 167 LEU A O 1
ATOM 1410 N N . ASP A 1 168 ? -29.312 -1.097 -11.96 1 66.59 168 ASP A N 1
ATOM 1411 C CA . ASP A 1 168 ? -30.491 -0.404 -11.45 1 66.59 168 ASP A CA 1
ATOM 1412 C C . ASP A 1 168 ? -31.732 -0.759 -12.266 1 66.59 168 ASP A C 1
ATOM 1414 O O . ASP A 1 168 ? -32.808 -0.981 -11.706 1 66.59 168 ASP A O 1
ATOM 1418 N N . LEU A 1 169 ? -31.527 -0.855 -13.505 1 68.53 169 LEU A N 1
ATOM 1419 C CA . LEU A 1 169 ? -32.64 -1.188 -14.388 1 68.53 169 LEU A CA 1
ATOM 1420 C C . LEU A 1 169 ? -33.093 -2.628 -14.172 1 68.53 169 LEU A C 1
ATOM 1422 O O . LEU A 1 169 ? -34.291 -2.917 -14.197 1 68.53 169 LEU A O 1
ATOM 1426 N N . ARG A 1 170 ? -32.113 -3.463 -13.855 1 67.49 170 ARG A N 1
ATOM 1427 C CA . ARG A 1 170 ? -32.436 -4.861 -13.592 1 67.49 170 ARG A CA 1
ATOM 1428 C C . ARG A 1 170 ? -33.175 -5.012 -12.267 1 67.49 170 ARG A C 1
ATOM 1430 O O . ARG A 1 170 ? -34.007 -5.909 -12.112 1 67.49 170 ARG A O 1
ATOM 1437 N N . GLU A 1 171 ? -32.812 -4.138 -11.4 1 69.64 171 GLU A N 1
ATOM 1438 C CA . GLU A 1 171 ? -33.486 -4.153 -10.105 1 69.64 171 GLU A CA 1
ATOM 1439 C C . GLU A 1 171 ? -34.941 -3.711 -10.235 1 69.64 171 GLU A C 1
ATOM 1441 O O . GLU A 1 171 ? -35.805 -4.177 -9.489 1 69.64 171 GLU A O 1
ATOM 1446 N N . ILE A 1 172 ? -35.175 -2.826 -11.079 1 69.61 172 ILE A N 1
ATOM 1447 C CA . ILE A 1 172 ? -36.53 -2.337 -11.31 1 69.61 172 ILE A CA 1
ATOM 1448 C C . ILE A 1 172 ? -37.369 -3.432 -11.965 1 69.61 172 ILE A C 1
ATOM 1450 O O . ILE A 1 172 ? -38.495 -3.7 -11.537 1 69.61 172 ILE A O 1
ATOM 1454 N N . ASP A 1 173 ? -36.845 -4.033 -12.99 1 67.65 173 ASP A N 1
ATOM 1455 C CA . ASP A 1 173 ? -37.511 -5.143 -13.665 1 67.65 173 ASP A CA 1
ATOM 1456 C C . ASP A 1 173 ? -36.494 -6.121 -14.248 1 67.65 173 ASP A C 1
ATOM 1458 O O . ASP A 1 173 ? -35.853 -5.83 -15.259 1 67.65 173 ASP A O 1
ATOM 1462 N N . SER A 1 174 ? -36.292 -7.239 -13.65 1 66.84 174 SER A N 1
ATOM 1463 C CA . SER A 1 174 ? -35.274 -8.213 -14.028 1 66.84 174 SER A CA 1
ATOM 1464 C C . SER A 1 174 ? -35.71 -9.023 -15.245 1 66.84 174 SER A C 1
ATOM 1466 O O . SER A 1 174 ? -34.889 -9.688 -15.881 1 66.84 174 SER A O 1
ATOM 1468 N N . LYS A 1 175 ? -36.983 -8.986 -15.664 1 71.56 175 LYS A N 1
ATOM 1469 C CA . LYS A 1 175 ? -37.521 -9.787 -16.76 1 71.56 175 LYS A CA 1
ATOM 1470 C C . LYS A 1 175 ? -37.361 -9.068 -18.096 1 71.56 175 LYS A C 1
ATOM 1472 O O . LYS A 1 175 ? -37.295 -9.708 -19.148 1 71.56 175 LYS A O 1
ATOM 1477 N N . ARG A 1 176 ? -37.399 -7.766 -18.048 1 72.64 176 ARG A N 1
ATOM 1478 C CA . ARG A 1 176 ? -37.33 -6.967 -19.267 1 72.64 176 ARG A CA 1
ATOM 1479 C C . ARG A 1 176 ? -35.898 -6.528 -19.555 1 72.64 176 ARG A C 1
ATOM 1481 O O . ARG A 1 176 ? -35.069 -6.462 -18.645 1 72.64 176 ARG A O 1
ATOM 1488 N N . LYS A 1 177 ? -35.682 -6.399 -20.83 1 72.14 177 LYS A N 1
ATOM 1489 C CA . LYS A 1 177 ? -34.391 -5.856 -21.242 1 72.14 177 LYS A CA 1
ATOM 1490 C C . LYS A 1 177 ? -34.205 -4.43 -20.732 1 72.14 177 LYS A C 1
ATOM 1492 O O . LYS A 1 177 ? -35.166 -3.663 -20.655 1 72.14 177 LYS A O 1
ATOM 1497 N N . PRO A 1 178 ? -32.955 -4.054 -20.318 1 71.48 178 PRO A N 1
ATOM 1498 C CA . PRO A 1 178 ? -32.679 -2.746 -19.719 1 71.48 178 PRO A CA 1
ATOM 1499 C C . PRO A 1 178 ? -33.221 -1.588 -20.554 1 71.48 178 PRO A C 1
ATOM 1501 O O . PRO A 1 178 ? -33.743 -0.616 -20.003 1 71.48 178 PRO A O 1
ATOM 1504 N N . HIS A 1 179 ? -33.108 -1.767 -21.912 1 70.74 179 HIS A N 1
ATOM 1505 C CA . HIS A 1 179 ? -33.564 -0.658 -22.741 1 70.74 179 HIS A CA 1
ATOM 1506 C C . HIS A 1 179 ? -35.082 -0.519 -22.69 1 70.74 179 HIS A C 1
ATOM 1508 O O . HIS A 1 179 ? -35.612 0.59 -22.786 1 70.74 179 HIS A O 1
ATOM 1514 N N . GLU A 1 180 ? -35.7 -1.601 -22.48 1 71.78 180 GLU A N 1
ATOM 1515 C CA . GLU A 1 180 ? -37.154 -1.58 -22.357 1 71.78 180 GLU A CA 1
ATOM 1516 C C . GLU A 1 180 ? -37.586 -0.977 -21.023 1 71.78 180 GLU A C 1
ATOM 1518 O O . GLU A 1 180 ? -38.556 -0.218 -20.964 1 71.78 180 GLU A O 1
ATOM 1523 N N . VAL A 1 181 ? -36.807 -1.391 -20.051 1 75.47 181 VAL A N 1
ATOM 1524 C CA . VAL A 1 181 ? -37.092 -0.863 -18.721 1 75.47 181 VAL A CA 1
ATOM 1525 C C . VAL A 1 181 ? -36.884 0.65 -18.71 1 75.47 181 VAL A C 1
ATOM 1527 O O . VAL A 1 181 ? -37.716 1.393 -18.184 1 75.47 181 VAL A O 1
ATOM 1530 N N . LEU A 1 182 ? -35.856 1.079 -19.343 1 74.74 182 LEU A N 1
ATOM 1531 C CA . LEU A 1 182 ? -35.53 2.5 -19.39 1 74.74 182 LEU A CA 1
ATOM 1532 C C . LEU A 1 182 ? -36.61 3.281 -20.132 1 74.74 182 LEU A C 1
ATOM 1534 O O . LEU A 1 182 ? -36.968 4.39 -19.729 1 74.74 182 LEU A O 1
ATOM 1538 N N . ALA A 1 183 ? -37.137 2.631 -21.138 1 72.21 183 ALA A N 1
ATOM 1539 C CA . ALA A 1 183 ? -38.16 3.267 -21.964 1 72.21 183 ALA A CA 1
ATOM 1540 C C . ALA A 1 183 ? -39.483 3.377 -21.211 1 72.21 183 ALA A C 1
ATOM 1542 O O . ALA A 1 183 ? -40.285 4.274 -21.481 1 72.21 183 ALA A O 1
ATOM 1543 N N . SER A 1 184 ? -39.596 2.458 -20.287 1 74.64 184 SER A N 1
ATOM 1544 C CA . SER A 1 184 ? -40.866 2.406 -19.57 1 74.64 184 SER A CA 1
ATOM 1545 C C . SER A 1 184 ? -40.867 3.355 -18.377 1 74.64 184 SER A C 1
ATOM 1547 O O . SER A 1 184 ? -41.922 3.651 -17.813 1 74.64 184 SER A O 1
ATOM 1549 N N . LEU A 1 185 ? -39.721 3.795 -18.04 1 76.61 185 LEU A N 1
ATOM 1550 C CA . LEU A 1 185 ? -39.601 4.639 -16.856 1 76.61 185 LEU A CA 1
ATOM 1551 C C . LEU A 1 185 ? -40.05 6.065 -17.157 1 76.61 185 LEU A C 1
ATOM 1553 O O . LEU A 1 185 ? -39.893 6.545 -18.282 1 76.61 185 LEU A O 1
ATOM 1557 N N . ASP A 1 186 ? -40.739 6.586 -16.136 1 75.13 186 ASP A N 1
ATOM 1558 C CA . ASP A 1 186 ? -41.148 7.98 -16.275 1 75.13 186 ASP A CA 1
ATOM 1559 C C . ASP A 1 186 ? -39.937 8.911 -16.264 1 75.13 186 ASP A C 1
ATOM 1561 O O . ASP A 1 186 ? -38.845 8.513 -15.853 1 75.13 186 ASP A O 1
ATOM 1565 N N . GLU A 1 187 ? -40.133 10.092 -16.813 1 68.22 187 GLU A N 1
ATOM 1566 C CA . GLU A 1 187 ? -39.068 11.076 -16.988 1 68.22 187 GLU A CA 1
ATOM 1567 C C . GLU A 1 187 ? -38.361 11.364 -15.667 1 68.22 187 GLU A C 1
ATOM 1569 O O . GLU A 1 187 ? -37.139 11.525 -15.633 1 68.22 187 GLU A O 1
ATOM 1574 N N . GLY A 1 188 ? -39.028 11.372 -14.613 1 68.69 188 GLY A N 1
ATOM 1575 C CA . GLY A 1 188 ? -38.454 11.661 -13.309 1 68.69 188 GLY A CA 1
ATOM 1576 C C . GLY A 1 188 ? -37.495 10.588 -12.828 1 68.69 188 GLY A C 1
ATOM 1577 O O . GLY A 1 188 ? -36.397 10.895 -12.359 1 68.69 188 GLY A O 1
ATOM 1578 N N . LYS A 1 189 ? -37.936 9.374 -12.93 1 73.91 189 LYS A N 1
ATOM 1579 C CA . LYS A 1 189 ? -37.129 8.235 -12.499 1 73.91 189 LYS A CA 1
ATOM 1580 C C . LYS A 1 189 ? -35.879 8.09 -13.362 1 73.91 189 LYS A C 1
ATOM 1582 O O . LYS A 1 189 ? -34.821 7.693 -12.869 1 73.91 189 LYS A O 1
ATOM 1587 N N . ARG A 1 190 ? -36.064 8.413 -14.704 1 65.97 190 ARG A N 1
ATOM 1588 C CA . ARG A 1 190 ? -34.919 8.391 -15.608 1 65.97 190 ARG A CA 1
ATOM 1589 C C . ARG A 1 190 ? -33.873 9.42 -15.192 1 65.97 190 ARG A C 1
ATOM 1591 O O . ARG A 1 190 ? -32.675 9.13 -15.189 1 65.97 190 ARG A O 1
ATOM 1598 N N . GLU A 1 191 ? -34.408 10.578 -14.841 1 65.97 191 GLU A N 1
ATOM 1599 C CA . GLU A 1 191 ? -33.505 11.647 -14.424 1 65.97 191 GLU A CA 1
ATOM 1600 C C . GLU A 1 191 ? -32.744 11.264 -13.158 1 65.97 191 GLU A C 1
ATOM 1602 O O . GLU A 1 191 ? -31.561 11.58 -13.019 1 65.97 191 GLU A O 1
ATOM 1607 N N . GLU A 1 192 ? -33.395 10.622 -12.329 1 68.89 192 GLU A N 1
ATOM 1608 C CA . GLU A 1 192 ? -32.76 10.175 -11.092 1 68.89 192 GLU A CA 1
ATOM 1609 C C . GLU A 1 192 ? -31.656 9.161 -11.374 1 68.89 192 GLU A C 1
ATOM 1611 O O . GLU A 1 192 ? -30.586 9.214 -10.764 1 68.89 192 GLU A O 1
ATOM 1616 N N . LEU A 1 193 ? -31.97 8.281 -12.335 1 65.82 193 LEU A N 1
ATOM 1617 C CA . LEU A 1 193 ? -31.025 7.231 -12.697 1 65.82 193 LEU A CA 1
ATOM 1618 C C . LEU A 1 193 ? -29.773 7.822 -13.336 1 65.82 193 LEU A C 1
ATOM 1620 O O . LEU A 1 193 ? -28.666 7.326 -13.117 1 65.82 193 LEU A O 1
ATOM 1624 N N . PHE A 1 194 ? -30.108 8.904 -14.055 1 64 194 PHE A N 1
ATOM 1625 C CA . PHE A 1 194 ? -29 9.49 -14.801 1 64 194 PHE A CA 1
ATOM 1626 C C . PHE A 1 194 ? -28.303 10.567 -13.978 1 64 194 PHE A C 1
ATOM 1628 O O . PHE A 1 194 ? -27.208 11.013 -14.328 1 64 194 PHE A O 1
ATOM 1635 N N . SER A 1 195 ? -28.895 10.906 -12.936 1 61.2 195 SER A N 1
ATOM 1636 C CA . SER A 1 195 ? -28.333 11.969 -12.11 1 61.2 195 SER A CA 1
ATOM 1637 C C . SER A 1 195 ? -26.989 11.556 -11.517 1 61.2 195 SER A C 1
ATOM 1639 O O . SER A 1 195 ? -26.155 12.408 -11.205 1 61.2 195 SER A O 1
ATOM 1641 N N . HIS A 1 196 ? -26.838 10.294 -11.532 1 58.75 196 HIS A N 1
ATOM 1642 C CA . HIS A 1 196 ? -25.614 9.815 -10.899 1 58.75 196 HIS A CA 1
ATOM 1643 C C . HIS A 1 196 ? -24.453 9.799 -11.887 1 58.75 196 HIS A C 1
ATOM 1645 O O . HIS A 1 196 ? -23.308 9.55 -11.502 1 58.75 196 HIS A O 1
ATOM 1651 N N . PHE A 1 197 ? -24.817 10.006 -13.115 1 59.63 197 PHE A N 1
ATOM 1652 C CA . PHE A 1 197 ? -23.763 9.992 -14.122 1 59.63 197 PHE A CA 1
ATOM 1653 C C . PHE A 1 197 ? -22.896 11.241 -14.017 1 59.63 197 PHE A C 1
ATOM 1655 O O . PHE A 1 197 ? -23.412 12.359 -13.977 1 59.63 197 PHE A O 1
ATOM 1662 N N . PRO A 1 198 ? -21.604 11.013 -13.719 1 58.13 198 PRO A N 1
ATOM 1663 C CA . PRO A 1 198 ? -20.733 12.186 -13.628 1 58.13 198 PRO A CA 1
ATOM 1664 C C . PRO A 1 198 ? -20.696 12.996 -14.922 1 58.13 198 PRO A C 1
ATOM 1666 O O . PRO A 1 198 ? -20.927 12.449 -16.004 1 58.13 198 PRO A O 1
ATOM 1669 N N . ARG A 1 199 ? -20.588 14.315 -14.767 1 56.68 199 ARG A N 1
ATOM 1670 C CA . ARG A 1 199 ? -20.483 15.205 -15.919 1 56.68 199 ARG A CA 1
ATOM 1671 C C . ARG A 1 199 ? -19.249 14.876 -16.753 1 56.68 199 ARG A C 1
ATOM 1673 O O . ARG A 1 199 ? -19.284 14.962 -17.983 1 56.68 199 ARG A O 1
ATOM 1680 N N . ASP A 1 200 ? -18.185 14.4 -16.137 1 57.51 200 ASP A N 1
ATOM 1681 C CA . ASP A 1 200 ? -16.944 14.055 -16.825 1 57.51 200 ASP A CA 1
ATOM 1682 C C . ASP A 1 200 ? -16.627 12.569 -16.673 1 57.51 200 ASP A C 1
ATOM 1684 O O . ASP A 1 200 ? -16.39 12.09 -15.562 1 57.51 200 ASP A O 1
ATOM 1688 N N . TYR A 1 201 ? -16.921 11.827 -17.827 1 58.29 201 TYR A N 1
ATOM 1689 C CA . TYR A 1 201 ? -16.689 10.387 -17.826 1 58.29 201 TYR A CA 1
ATOM 1690 C C . TYR A 1 201 ? -15.267 10.064 -18.269 1 58.29 201 TYR A C 1
ATOM 1692 O O . TYR A 1 201 ? -14.68 10.792 -19.073 1 58.29 201 TYR A O 1
ATOM 1700 N N . THR A 1 202 ? -14.666 9.2 -17.498 1 63.18 202 THR A N 1
ATOM 1701 C CA . THR A 1 202 ? -13.414 8.616 -17.966 1 63.18 202 THR A CA 1
ATOM 1702 C C . THR A 1 202 ? -13.643 7.207 -18.505 1 63.18 202 THR A C 1
ATOM 1704 O O . THR A 1 202 ? -14.727 6.643 -18.343 1 63.18 202 THR A O 1
ATOM 1707 N N . VAL A 1 203 ? -12.86 6.739 -19.43 1 62.2 203 VAL A N 1
ATOM 1708 C CA . VAL A 1 203 ? -12.895 5.354 -19.886 1 62.2 203 VAL A CA 1
ATOM 1709 C C . VAL A 1 203 ? -12.158 4.463 -18.888 1 62.2 203 VAL A C 1
ATOM 1711 O O . VAL A 1 203 ? -11.128 4.857 -18.337 1 62.2 203 VAL A O 1
ATOM 1714 N N . ARG A 1 204 ? -12.813 3.321 -18.71 1 72.11 204 ARG A N 1
ATOM 1715 C CA . ARG A 1 204 ? -12.19 2.377 -17.788 1 72.11 204 ARG A CA 1
ATOM 1716 C C . ARG A 1 204 ? -10.858 1.875 -18.335 1 72.11 204 ARG A C 1
ATOM 1718 O O . ARG A 1 204 ? -10.775 1.456 -19.491 1 72.11 204 ARG A O 1
ATOM 1725 N N . GLU A 1 205 ? -9.996 1.929 -17.539 1 79.24 205 GLU A N 1
ATOM 1726 C CA . GLU A 1 205 ? -8.633 1.613 -17.955 1 79.24 205 GLU A CA 1
ATOM 1727 C C . GLU A 1 205 ? -8.351 0.119 -17.833 1 79.24 205 GLU A C 1
ATOM 1729 O O . GLU A 1 205 ? -7.643 -0.455 -18.663 1 79.24 205 GLU A O 1
ATOM 1734 N N . HIS A 1 206 ? -9.062 -0.595 -16.957 1 85.52 206 HIS A N 1
ATOM 1735 C CA . HIS A 1 206 ? -8.733 -1.987 -16.669 1 85.52 206 HIS A CA 1
ATOM 1736 C C . HIS A 1 206 ? -9.841 -2.923 -17.137 1 85.52 206 HIS A C 1
ATOM 1738 O O . HIS A 1 206 ? -11.025 -2.613 -16.99 1 85.52 206 HIS A O 1
ATOM 1744 N N . GLU A 1 207 ? -9.462 -3.993 -17.763 1 86.59 207 GLU A N 1
ATOM 1745 C CA . GLU A 1 207 ? -10.396 -5.053 -18.133 1 86.59 207 GLU A CA 1
ATOM 1746 C C . GLU A 1 207 ? -10.84 -5.849 -16.909 1 86.59 207 GLU A C 1
ATOM 1748 O O . GLU A 1 207 ? -10.007 -6.315 -16.129 1 86.59 207 GLU A O 1
ATOM 1753 N N . GLY A 1 208 ? -12.068 -5.851 -16.616 1 87.23 208 GLY A N 1
ATOM 1754 C CA . GLY A 1 208 ? -12.638 -6.562 -15.482 1 87.23 208 GLY A CA 1
ATOM 1755 C C . GLY A 1 208 ? -14.153 -6.634 -15.525 1 87.23 208 GLY A C 1
ATOM 1756 O O . GLY A 1 208 ? -14.773 -6.213 -16.504 1 87.23 208 GLY A O 1
ATOM 1757 N N . SER A 1 209 ? -14.737 -7.38 -14.631 1 86.06 209 SER A N 1
ATOM 1758 C CA . SER A 1 209 ? -16.186 -7.488 -14.496 1 86.06 209 SER A CA 1
ATOM 1759 C C . SER A 1 209 ? -16.61 -7.436 -13.032 1 86.06 209 SER A C 1
ATOM 1761 O O . SER A 1 209 ? -15.764 -7.431 -12.135 1 86.06 209 SER A O 1
ATOM 1763 N N . TRP A 1 210 ? -17.838 -7.252 -12.853 1 82.6 210 TRP A N 1
ATOM 1764 C CA . TRP A 1 210 ? -18.36 -7.184 -11.492 1 82.6 210 TRP A CA 1
ATOM 1765 C C . TRP A 1 210 ? -18.706 -8.575 -10.972 1 82.6 210 TRP A C 1
ATOM 1767 O O . TRP A 1 210 ? -19.254 -9.401 -11.706 1 82.6 210 TRP A O 1
ATOM 1777 N N . GLY A 1 211 ? -18.17 -8.833 -9.798 1 79.27 211 GLY A N 1
ATOM 1778 C CA . GLY A 1 211 ? -18.548 -10.028 -9.059 1 79.27 211 GLY A CA 1
ATOM 1779 C C . GLY A 1 211 ? -19.21 -9.722 -7.729 1 79.27 211 GLY A C 1
ATOM 1780 O O . GLY A 1 211 ? -19.235 -8.569 -7.292 1 79.27 211 GLY A O 1
ATOM 1781 N N . ARG A 1 212 ? -19.91 -10.677 -7.153 1 75.99 212 ARG A N 1
ATOM 1782 C CA . ARG A 1 212 ? -20.567 -10.498 -5.863 1 75.99 212 ARG A CA 1
ATOM 1783 C C . ARG A 1 212 ? -20.185 -11.613 -4.894 1 75.99 212 ARG A C 1
ATOM 1785 O O . ARG A 1 212 ? -20.108 -12.78 -5.283 1 75.99 212 ARG A O 1
ATOM 1792 N N . LYS A 1 213 ? -19.731 -11.214 -3.746 1 73.63 213 LYS A N 1
ATOM 1793 C CA . LYS A 1 213 ? -19.436 -12.148 -2.663 1 73.63 213 LYS A CA 1
ATOM 1794 C C . LYS A 1 213 ? -20.029 -11.664 -1.343 1 73.63 213 LYS A C 1
ATOM 1796 O O . LYS A 1 213 ? -19.768 -10.538 -0.915 1 73.63 213 LYS A O 1
ATOM 1801 N N . TRP A 1 214 ? -20.835 -12.496 -0.739 1 65.9 214 TRP A N 1
ATOM 1802 C CA . TRP A 1 214 ? -21.494 -12.173 0.522 1 65.9 214 TRP A CA 1
ATOM 1803 C C . TRP A 1 214 ? -22.247 -10.85 0.419 1 65.9 214 TRP A C 1
ATOM 1805 O O . TRP A 1 214 ? -22.101 -9.978 1.278 1 65.9 214 TRP A O 1
ATOM 1815 N N . GLY A 1 215 ? -22.837 -10.639 -0.682 1 60.5 215 GLY A N 1
ATOM 1816 C CA . GLY A 1 215 ? -23.681 -9.471 -0.877 1 60.5 215 GLY A CA 1
ATOM 1817 C C . GLY A 1 215 ? -22.901 -8.23 -1.27 1 60.5 215 GLY A C 1
ATOM 1818 O O . GLY A 1 215 ? -23.49 -7.2 -1.602 1 60.5 215 GLY A O 1
ATOM 1819 N N . LYS A 1 216 ? -21.662 -8.309 -1.297 1 69.32 216 LYS A N 1
ATOM 1820 C CA . LYS A 1 216 ? -20.84 -7.158 -1.66 1 69.32 216 LYS A CA 1
ATOM 1821 C C . LYS A 1 216 ? -20.321 -7.282 -3.089 1 69.32 216 LYS A C 1
ATOM 1823 O O . LYS A 1 216 ? -19.823 -8.338 -3.485 1 69.32 216 LYS A O 1
ATOM 1828 N N . ALA A 1 217 ? -20.538 -6.211 -3.783 1 74.26 217 ALA A N 1
ATOM 1829 C CA . ALA A 1 217 ? -20.077 -6.176 -5.169 1 74.26 217 ALA A CA 1
ATOM 1830 C C . ALA A 1 217 ? -18.626 -5.713 -5.252 1 74.26 217 ALA A C 1
ATOM 1832 O O . ALA A 1 217 ? -18.191 -4.867 -4.467 1 74.26 217 ALA A O 1
ATOM 1833 N N . TRP A 1 218 ? -17.915 -6.324 -6.113 1 80.41 218 TRP A N 1
ATOM 1834 C CA . TRP A 1 218 ? -16.538 -5.915 -6.37 1 80.41 218 TRP A CA 1
ATOM 1835 C C . TRP A 1 218 ? -16.199 -6.044 -7.851 1 80.41 218 TRP A C 1
ATOM 1837 O O . TRP A 1 218 ? -16.822 -6.828 -8.571 1 80.41 218 TRP A O 1
ATOM 1847 N N . PHE A 1 219 ? -15.24 -5.215 -8.313 1 86.86 219 PHE A N 1
ATOM 1848 C CA . PHE A 1 219 ? -14.869 -5.182 -9.722 1 86.86 219 PHE A CA 1
ATOM 1849 C C . PHE A 1 219 ? -13.475 -5.762 -9.929 1 86.86 219 PHE A C 1
ATOM 1851 O O . PHE A 1 219 ? -12.544 -5.434 -9.19 1 86.86 219 PHE A O 1
ATOM 1858 N N . GLY A 1 220 ? -13.323 -6.649 -10.828 1 92.62 220 GLY A N 1
ATOM 1859 C CA . GLY A 1 220 ? -12.004 -7.161 -11.164 1 92.62 220 GLY A CA 1
ATOM 1860 C C . GLY A 1 220 ? -12.039 -8.56 -11.75 1 92.62 220 GLY A C 1
ATOM 1861 O O . GLY A 1 220 ? -12.823 -8.838 -12.66 1 92.62 220 GLY A O 1
ATOM 1862 N N . GLY A 1 221 ? -11.174 -9.344 -11.403 1 93.34 221 GLY A N 1
ATOM 1863 C CA . GLY A 1 221 ? -11.09 -10.724 -11.856 1 93.34 221 GLY A CA 1
ATOM 1864 C C . GLY A 1 221 ? -11.112 -11.728 -10.72 1 93.34 221 GLY A C 1
ATOM 1865 O O . GLY A 1 221 ? -11.086 -11.347 -9.547 1 93.34 221 GLY A O 1
ATOM 1866 N N . LYS A 1 222 ? -11.281 -12.983 -11.091 1 94.16 222 LYS A N 1
ATOM 1867 C CA . LYS A 1 222 ? -11.268 -14.131 -10.19 1 94.16 222 LYS A CA 1
ATOM 1868 C C . LYS A 1 222 ? -10.11 -15.071 -10.513 1 94.16 222 LYS A C 1
ATOM 1870 O O . LYS A 1 222 ? -9.999 -15.563 -11.638 1 94.16 222 LYS A O 1
ATOM 1875 N N . CYS A 1 223 ? -9.249 -15.283 -9.535 1 97.39 223 CYS A N 1
ATOM 1876 C CA . CYS A 1 223 ? -8.071 -16.124 -9.718 1 97.39 223 CYS A CA 1
ATOM 1877 C C . CYS A 1 223 ? -8.312 -17.527 -9.175 1 97.39 223 CYS A C 1
ATOM 1879 O O . CYS A 1 223 ? -8.502 -17.707 -7.971 1 97.39 223 CYS A O 1
ATOM 1881 N N . PHE A 1 224 ? -8.301 -18.492 -10.043 1 96.6 224 PHE A N 1
ATOM 1882 C CA . PHE A 1 224 ? -8.367 -19.893 -9.642 1 96.6 224 PHE A CA 1
ATOM 1883 C C . PHE A 1 224 ? -6.969 -20.462 -9.432 1 96.6 224 PHE A C 1
ATOM 1885 O O . PHE A 1 224 ? -6.075 -20.243 -10.251 1 96.6 224 PHE A O 1
ATOM 1892 N N . ALA A 1 225 ? -6.8 -21.149 -8.352 1 96.53 225 ALA A N 1
ATOM 1893 C CA . ALA A 1 225 ? -5.489 -21.723 -8.057 1 96.53 225 ALA A CA 1
ATOM 1894 C C . ALA A 1 225 ? -5.615 -23.177 -7.611 1 96.53 225 ALA A C 1
ATOM 1896 O O . ALA A 1 225 ? -6.494 -23.515 -6.815 1 96.53 225 ALA A O 1
ATOM 1897 N N . GLU A 1 226 ? -4.824 -23.969 -8.155 1 95.27 226 GLU A N 1
ATOM 1898 C CA . GLU A 1 226 ? -4.669 -25.365 -7.757 1 95.27 226 GLU A CA 1
ATOM 1899 C C . GLU A 1 226 ? -3.385 -25.573 -6.959 1 95.27 226 GLU A C 1
ATOM 1901 O O . GLU A 1 226 ? -2.31 -25.141 -7.38 1 95.27 226 GLU A O 1
ATOM 1906 N N . VAL A 1 227 ? -3.476 -26.22 -5.854 1 94.03 227 VAL A N 1
ATOM 1907 C CA . VAL A 1 227 ? -2.343 -26.398 -4.951 1 94.03 227 VAL A CA 1
ATOM 1908 C C . VAL A 1 227 ? -2.19 -27.876 -4.6 1 94.03 227 VAL A C 1
ATOM 1910 O O . VAL A 1 227 ? -3.183 -28.58 -4.404 1 94.03 227 VAL A O 1
ATOM 1913 N N . SER A 1 228 ? -0.974 -28.299 -4.574 1 90.76 228 SER A N 1
ATOM 1914 C CA . SER A 1 228 ? -0.688 -29.665 -4.15 1 90.76 228 SER A CA 1
ATOM 1915 C C . SER A 1 228 ? -0.915 -29.839 -2.652 1 90.76 228 SER A C 1
ATOM 1917 O O . SER A 1 228 ? -0.425 -29.043 -1.848 1 90.76 228 SER A O 1
ATOM 1919 N N . SER A 1 229 ? -1.631 -30.861 -2.268 1 85.86 229 SER A N 1
ATOM 1920 C CA . SER A 1 229 ? -1.85 -31.129 -0.85 1 85.86 229 SER A CA 1
ATOM 1921 C C . SER A 1 229 ? -0.568 -31.598 -0.172 1 85.86 229 SER A C 1
ATOM 1923 O O . SER A 1 229 ? -0.429 -31.488 1.048 1 85.86 229 SER A O 1
ATOM 1925 N N . LYS A 1 230 ? 0.345 -32.076 -0.966 1 84.06 230 LYS A N 1
ATOM 1926 C CA . LYS A 1 230 ? 1.591 -32.642 -0.456 1 84.06 230 LYS A CA 1
ATOM 1927 C C . LYS A 1 230 ? 2.573 -31.543 -0.061 1 84.06 230 LYS A C 1
ATOM 1929 O O . LYS A 1 230 ? 3.125 -31.562 1.041 1 84.06 230 LYS A O 1
ATOM 1934 N N . THR A 1 231 ? 2.805 -30.598 -0.945 1 88.86 231 THR A N 1
ATOM 1935 C CA . THR A 1 231 ? 3.844 -29.596 -0.734 1 88.86 231 THR A CA 1
ATOM 1936 C C . THR A 1 231 ? 3.227 -28.222 -0.483 1 88.86 231 THR A C 1
ATOM 1938 O O . THR A 1 231 ? 3.918 -27.295 -0.055 1 88.86 231 THR A O 1
ATOM 1941 N N . LEU A 1 232 ? 1.942 -28.05 -0.846 1 90.43 232 LEU A N 1
ATOM 1942 C CA . LEU A 1 232 ? 1.201 -26.796 -0.756 1 90.43 232 LEU A CA 1
ATOM 1943 C C . LEU A 1 232 ? 1.738 -25.774 -1.752 1 90.43 232 LEU A C 1
ATOM 1945 O O . LEU A 1 232 ? 1.534 -24.57 -1.583 1 90.43 232 LEU A O 1
ATOM 1949 N N . MET A 1 233 ? 2.472 -26.342 -2.757 1 94.55 233 MET A N 1
ATOM 1950 C CA . MET A 1 233 ? 2.904 -25.477 -3.851 1 94.55 233 MET A CA 1
ATOM 1951 C C . MET A 1 233 ? 1.821 -25.369 -4.919 1 94.55 233 MET A C 1
ATOM 1953 O O . MET A 1 233 ? 1.015 -26.286 -5.087 1 94.55 233 MET A O 1
ATOM 1957 N N . VAL A 1 234 ? 1.851 -24.298 -5.606 1 97.01 234 VAL A N 1
ATOM 1958 C CA . VAL A 1 234 ? 0.841 -24.015 -6.621 1 97.01 234 VAL A CA 1
ATOM 1959 C C . VAL A 1 234 ? 1.233 -24.678 -7.939 1 97.01 234 VAL A C 1
ATOM 1961 O O . VAL A 1 234 ? 2.349 -24.489 -8.429 1 97.01 234 VAL A O 1
ATOM 1964 N N . SER A 1 235 ? 0.32 -25.42 -8.518 1 96.16 235 SER A N 1
ATOM 1965 C CA . SER A 1 235 ? 0.588 -26.106 -9.777 1 96.16 235 SER A CA 1
ATOM 1966 C C . SER A 1 235 ? -0.015 -25.351 -10.957 1 96.16 235 SER A C 1
ATOM 1968 O O . SER A 1 235 ? 0.498 -25.425 -12.076 1 96.16 235 SER A O 1
ATOM 1970 N N . LYS A 1 236 ? -1.123 -24.654 -10.702 1 96.67 236 LYS A N 1
ATOM 1971 C CA . LYS A 1 236 ? -1.804 -23.932 -11.773 1 96.67 236 LYS A CA 1
ATOM 1972 C C . LYS A 1 236 ? -2.493 -22.679 -11.239 1 96.67 236 LYS A C 1
ATOM 1974 O O . LYS A 1 236 ? -3.013 -22.679 -10.122 1 96.67 236 LYS A O 1
ATOM 1979 N N . VAL A 1 237 ? -2.474 -21.67 -12.008 1 97.74 237 VAL A N 1
ATOM 1980 C CA . VAL A 1 237 ? -3.17 -20.419 -11.726 1 97.74 237 VAL A CA 1
ATOM 1981 C C . VAL A 1 237 ? -3.844 -19.904 -12.996 1 97.74 237 VAL A C 1
ATOM 1983 O O . VAL A 1 237 ? -3.256 -19.946 -14.079 1 97.74 237 VAL A O 1
ATOM 1986 N N . GLU A 1 238 ? -5.096 -19.521 -12.888 1 97.68 238 GLU A N 1
ATOM 1987 C CA . GLU A 1 238 ? -5.822 -18.918 -14.001 1 97.68 238 GLU A CA 1
ATOM 1988 C C . GLU A 1 238 ? -6.672 -17.74 -13.532 1 97.68 238 GLU A C 1
ATOM 1990 O O . GLU A 1 238 ? -7.427 -17.859 -12.566 1 97.68 238 GLU A O 1
ATOM 1995 N N . LEU A 1 239 ? -6.479 -16.66 -14.185 1 97.14 239 LEU A N 1
ATOM 1996 C CA . LEU A 1 239 ? -7.263 -15.469 -13.879 1 97.14 239 LEU A CA 1
ATOM 1997 C C . LEU A 1 239 ? -8.337 -15.238 -14.936 1 97.14 239 LEU A C 1
ATOM 1999 O O . LEU A 1 239 ? -8.033 -15.156 -16.129 1 97.14 239 LEU A O 1
ATOM 2003 N N . VAL A 1 240 ? -9.561 -15.149 -14.515 1 96.22 240 VAL A N 1
ATOM 2004 C CA . VAL A 1 240 ? -10.694 -14.918 -15.405 1 96.22 240 VAL A CA 1
ATOM 2005 C C . VAL A 1 240 ? -11.51 -13.729 -14.904 1 96.22 240 VAL A C 1
ATOM 2007 O O . VAL A 1 240 ? -11.148 -13.094 -13.911 1 96.22 240 VAL A O 1
ATOM 2010 N N . LEU A 1 241 ? -12.498 -13.368 -15.657 1 92.81 241 LEU A N 1
ATOM 2011 C CA . LEU A 1 241 ? -13.368 -12.267 -15.259 1 92.81 241 LEU A CA 1
ATOM 2012 C C . LEU A 1 241 ? -14.104 -12.596 -13.965 1 92.81 241 LEU A C 1
ATOM 2014 O O . LEU A 1 241 ? -14.396 -13.763 -13.691 1 92.81 241 LEU A O 1
ATOM 2018 N N . ALA A 1 242 ? -14.447 -11.596 -13.198 1 90.51 242 ALA A N 1
ATOM 2019 C CA . ALA A 1 242 ? -15.016 -11.757 -11.863 1 90.51 242 ALA A CA 1
ATOM 2020 C C . ALA A 1 242 ? -16.384 -12.43 -11.926 1 90.51 242 ALA A C 1
ATOM 2022 O O . ALA A 1 242 ? -16.823 -13.052 -10.956 1 90.51 242 ALA A O 1
ATOM 2023 N N . ASN A 1 243 ? -17.114 -12.342 -13.016 1 86.34 243 ASN A N 1
ATOM 2024 C CA . ASN A 1 243 ? -18.48 -12.846 -13.114 1 86.34 243 ASN A CA 1
ATOM 2025 C C . ASN A 1 243 ? -18.506 -14.341 -13.417 1 86.34 243 ASN A C 1
ATOM 2027 O O . ASN A 1 243 ? -19.576 -14.949 -13.472 1 86.34 243 ASN A O 1
ATOM 2031 N N . VAL A 1 244 ? -17.398 -14.963 -13.583 1 89.06 244 VAL A N 1
ATOM 2032 C CA . VAL A 1 244 ? -17.331 -16.399 -13.833 1 89.06 244 VAL A CA 1
ATOM 2033 C C . VAL A 1 244 ? -17.594 -17.163 -12.538 1 89.06 244 VAL A C 1
ATOM 2035 O O . VAL A 1 244 ? -16.956 -16.901 -11.515 1 89.06 244 VAL A O 1
ATOM 2038 N N . SER A 1 245 ? -18.486 -18.023 -12.587 1 85.98 245 SER A N 1
ATOM 2039 C CA . SER A 1 245 ? -18.834 -18.833 -11.425 1 85.98 245 SER A CA 1
ATOM 2040 C C . SER A 1 245 ? -17.741 -19.85 -11.112 1 85.98 245 SER A C 1
ATOM 2042 O O . SER A 1 245 ? -17.037 -20.308 -12.014 1 85.98 245 SER A O 1
ATOM 2044 N N . ASP A 1 246 ? -17.663 -20.239 -9.891 1 87.24 246 ASP A N 1
ATOM 2045 C CA . ASP A 1 246 ? -16.681 -21.243 -9.49 1 87.24 246 ASP A CA 1
ATOM 2046 C C . ASP A 1 246 ? -16.943 -22.576 -10.187 1 87.24 246 ASP A C 1
ATOM 2048 O O . ASP A 1 246 ? -16.012 -23.34 -10.446 1 87.24 246 ASP A O 1
ATOM 2052 N N . SER A 1 247 ? -18.2 -22.87 -10.481 1 84.09 247 SER A N 1
ATOM 2053 C CA . SER A 1 247 ? -18.583 -24.104 -11.16 1 84.09 247 SER A CA 1
ATOM 2054 C C . SER A 1 247 ? -18 -24.164 -12.568 1 84.09 247 SER A C 1
ATOM 2056 O O . SER A 1 247 ? -17.89 -25.243 -13.155 1 84.09 247 SER A O 1
ATOM 2058 N N . ARG A 1 248 ? -17.64 -22.988 -13.083 1 86.71 248 ARG A N 1
ATOM 2059 C CA . ARG A 1 248 ? -17.081 -22.917 -14.429 1 86.71 248 ARG A CA 1
ATOM 2060 C C . ARG A 1 248 ? -15.577 -22.667 -14.386 1 86.71 248 ARG A C 1
ATOM 2062 O O . ARG A 1 248 ? -15.043 -21.919 -15.207 1 86.71 248 ARG A O 1
ATOM 2069 N N . SER A 1 249 ? -14.953 -23.234 -13.413 1 89.79 249 SER A N 1
ATOM 2070 C CA . SER A 1 249 ? -13.506 -23.093 -13.286 1 89.79 249 SER A CA 1
ATOM 2071 C C . SER A 1 249 ? -12.798 -23.453 -14.588 1 89.79 249 SER A C 1
ATOM 2073 O O . SER A 1 249 ? -13.109 -24.472 -15.208 1 89.79 249 SER A O 1
ATOM 2075 N N . PRO A 1 250 ? -11.862 -22.64 -14.953 1 91.8 250 PRO A N 1
ATOM 2076 C CA . PRO A 1 250 ? -11.109 -22.935 -16.173 1 91.8 250 PRO A CA 1
ATOM 2077 C C . PRO A 1 250 ? -10.05 -24.016 -15.967 1 91.8 250 PRO A C 1
ATOM 2079 O O . PRO A 1 250 ? -9.47 -24.51 -16.937 1 91.8 250 PRO A O 1
ATOM 2082 N N . ILE A 1 251 ? -9.738 -24.377 -14.735 1 92.63 251 ILE A N 1
ATOM 2083 C CA . ILE A 1 251 ? -8.732 -25.394 -14.446 1 92.63 251 ILE A CA 1
ATOM 2084 C C . ILE A 1 251 ? -9.364 -26.782 -14.524 1 92.63 251 ILE A C 1
ATOM 2086 O O . ILE A 1 251 ? -10.309 -27.083 -13.79 1 92.63 251 ILE A O 1
ATOM 2090 N N . VAL A 1 252 ? -8.81 -27.565 -15.373 1 87.78 252 VAL A N 1
ATOM 2091 C CA . VAL A 1 252 ? -9.265 -28.941 -15.539 1 87.78 252 VAL A CA 1
ATOM 2092 C C . VAL A 1 252 ? -8.387 -29.878 -14.712 1 87.78 252 VAL A C 1
ATOM 2094 O O . VAL A 1 252 ? -7.216 -30.089 -15.037 1 87.78 252 VAL A O 1
ATOM 2097 N N . PRO A 1 253 ? -8.949 -30.411 -13.738 1 87.6 253 PRO A N 1
ATOM 2098 C CA . PRO A 1 253 ? -8.137 -31.259 -12.863 1 87.6 253 PRO A CA 1
ATOM 2099 C C . PRO A 1 253 ? -7.696 -32.555 -13.54 1 87.6 253 PRO A C 1
ATOM 2101 O O . PRO A 1 253 ? -8.467 -33.157 -14.291 1 87.6 253 PRO A O 1
ATOM 2104 N N . ASN A 1 254 ? -6.492 -32.95 -13.333 1 85.59 254 ASN A N 1
ATOM 2105 C CA . ASN A 1 254 ? -5.961 -34.21 -13.843 1 85.59 254 ASN A CA 1
ATOM 2106 C C . ASN A 1 254 ? -5.86 -35.262 -12.742 1 85.59 254 ASN A C 1
ATOM 2108 O O . ASN A 1 254 ? -5.604 -36.435 -13.02 1 85.59 254 ASN A O 1
ATOM 2112 N N . VAL A 1 255 ? -6.087 -34.881 -11.568 1 88.88 255 VAL A N 1
ATOM 2113 C CA . VAL A 1 255 ? -6.071 -35.755 -10.4 1 88.88 255 VAL A CA 1
ATOM 2114 C C . VAL A 1 255 ? -7.218 -35.387 -9.462 1 88.88 255 VAL A C 1
ATOM 2116 O O . VAL A 1 255 ? -7.95 -34.427 -9.714 1 88.88 255 VAL A O 1
ATOM 2119 N N . VAL A 1 256 ? -7.351 -36.24 -8.446 1 87.39 256 VAL A N 1
ATOM 2120 C CA . VAL A 1 256 ? -8.397 -35.95 -7.471 1 87.39 256 VAL A CA 1
ATOM 2121 C C . VAL A 1 256 ? -8.192 -34.551 -6.894 1 87.39 256 VAL A C 1
ATOM 2123 O O . VAL A 1 256 ? -7.111 -34.231 -6.394 1 87.39 256 VAL A O 1
ATOM 2126 N N . THR A 1 257 ? -9.233 -33.731 -7.032 1 89.69 257 THR A N 1
ATOM 2127 C CA . THR A 1 257 ? -9.151 -32.333 -6.627 1 89.69 257 THR A CA 1
ATOM 2128 C C . THR A 1 257 ? -10.268 -31.987 -5.647 1 89.69 257 THR A C 1
ATOM 2130 O O . THR A 1 257 ? -11.449 -32.151 -5.961 1 89.69 257 THR A O 1
ATOM 2133 N N . LEU A 1 258 ? -9.849 -31.557 -4.502 1 88.26 258 LEU A N 1
ATOM 2134 C CA . LEU A 1 258 ? -10.803 -31.161 -3.471 1 88.26 258 LEU A CA 1
ATOM 2135 C C . LEU A 1 258 ? -11.216 -29.703 -3.645 1 88.26 258 LEU A C 1
ATOM 2137 O O . LEU A 1 258 ? -10.367 -28.831 -3.84 1 88.26 258 LEU A O 1
ATOM 2141 N N . VAL A 1 259 ? -12.531 -29.493 -3.563 1 88.75 259 VAL A N 1
ATOM 2142 C CA . VAL A 1 259 ? -13.061 -28.148 -3.764 1 88.75 259 VAL A CA 1
ATOM 2143 C C . VAL A 1 259 ? -14.061 -27.816 -2.659 1 88.75 259 VAL A C 1
ATOM 2145 O O . VAL A 1 259 ? -14.411 -28.678 -1.85 1 88.75 259 VAL A O 1
ATOM 2148 N N . ASP A 1 260 ? -14.37 -26.537 -2.606 1 83.48 260 ASP A N 1
ATOM 2149 C CA . ASP A 1 260 ? -15.373 -26.12 -1.631 1 83.48 260 ASP A CA 1
ATOM 2150 C C . ASP A 1 260 ? -16.781 -26.221 -2.213 1 83.48 260 ASP A C 1
ATOM 2152 O O . ASP A 1 260 ? -16.97 -26.766 -3.303 1 83.48 260 ASP A O 1
ATOM 2156 N N . ARG A 1 261 ? -17.74 -25.763 -1.54 1 78.72 261 ARG A N 1
ATOM 2157 C CA . ARG A 1 261 ? -19.15 -25.943 -1.872 1 78.72 261 ARG A CA 1
ATOM 2158 C C . ARG A 1 261 ? -19.53 -25.131 -3.105 1 78.72 261 ARG A C 1
ATOM 2160 O O . ARG A 1 261 ? -20.527 -25.427 -3.768 1 78.72 261 ARG A O 1
ATOM 2167 N N . GLY A 1 262 ? -18.713 -24.163 -3.406 1 78.87 262 GLY A N 1
ATOM 2168 C CA . GLY A 1 262 ? -19.024 -23.332 -4.558 1 78.87 262 GLY A CA 1
ATOM 2169 C C . GLY A 1 262 ? -18.791 -24.035 -5.882 1 78.87 262 GLY A C 1
ATOM 2170 O O . GLY A 1 262 ? -19.308 -23.608 -6.917 1 78.87 262 GLY A O 1
ATOM 2171 N N . PHE A 1 263 ? -18.091 -25.128 -5.775 1 86.04 263 PHE A N 1
ATOM 2172 C CA . PHE A 1 263 ? -17.777 -25.881 -6.983 1 86.04 263 PHE A CA 1
ATOM 2173 C C . PHE A 1 263 ? -18.757 -27.033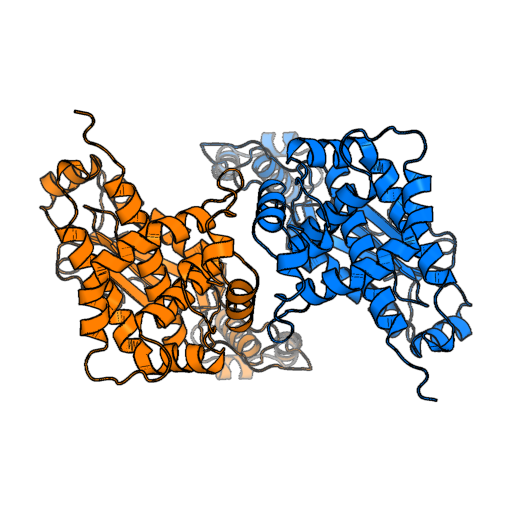 -7.173 1 86.04 263 PHE A C 1
ATOM 2175 O O . PHE A 1 263 ? -19.409 -27.464 -6.22 1 86.04 263 PHE A O 1
ATOM 2182 N N . VAL A 1 264 ? -18.909 -27.414 -8.384 1 83.69 264 VAL A N 1
ATOM 2183 C CA . VAL A 1 264 ? -19.738 -28.574 -8.696 1 83.69 264 VAL A CA 1
ATOM 2184 C C . VAL A 1 264 ? -18.866 -29.826 -8.774 1 83.69 264 VAL A C 1
ATOM 2186 O O . VAL A 1 264 ? -17.786 -29.802 -9.368 1 83.69 264 VAL A O 1
ATOM 2189 N N . GLU A 1 265 ? -19.344 -30.801 -8.088 1 84.86 265 GLU A N 1
ATOM 2190 C CA . GLU A 1 265 ? -18.626 -32.07 -8.16 1 84.86 265 GLU A CA 1
ATOM 2191 C C . GLU A 1 265 ? -18.767 -32.707 -9.539 1 84.86 265 GLU A C 1
ATOM 2193 O O . GLU A 1 265 ? -19.878 -32.835 -10.059 1 84.86 265 GLU A O 1
ATOM 2198 N N . ARG A 1 266 ? -17.725 -32.981 -10.06 1 83.47 266 ARG A N 1
ATOM 2199 C CA . ARG A 1 266 ? -17.709 -33.621 -11.371 1 83.47 266 ARG A CA 1
ATOM 2200 C C . ARG A 1 266 ? -16.392 -34.352 -11.608 1 83.47 266 ARG A C 1
ATOM 2202 O O . ARG A 1 266 ? -15.318 -33.756 -11.502 1 83.47 266 ARG A O 1
ATOM 2209 N N . GLY A 1 267 ? -16.545 -35.643 -11.879 1 83.57 267 GLY A N 1
ATOM 2210 C CA . GLY A 1 267 ? -15.343 -36.403 -12.184 1 83.57 267 GLY A CA 1
ATOM 2211 C C . GLY A 1 267 ? -14.378 -36.486 -11.017 1 83.57 267 GLY A C 1
ATOM 2212 O O . GLY A 1 267 ? -14.71 -37.045 -9.969 1 83.57 267 GLY A O 1
ATOM 2213 N N . LYS A 1 268 ? -13.216 -35.77 -11.245 1 87.33 268 LYS A N 1
ATOM 2214 C CA . LYS A 1 268 ? -12.151 -35.848 -10.25 1 87.33 268 LYS A CA 1
ATOM 2215 C C . LYS A 1 268 ? -12.281 -34.732 -9.217 1 87.33 268 LYS A C 1
ATOM 2217 O O . LYS A 1 268 ? -11.469 -34.635 -8.295 1 87.33 268 LYS A O 1
ATOM 2222 N N . VAL A 1 269 ? -13.249 -33.956 -9.453 1 88.53 269 VAL A N 1
ATOM 2223 C CA . VAL A 1 269 ? -13.491 -32.848 -8.535 1 88.53 269 VAL A CA 1
ATOM 2224 C C . VAL A 1 269 ? -14.446 -33.292 -7.43 1 88.53 269 VAL A C 1
ATOM 2226 O O . VAL A 1 269 ? -15.592 -33.658 -7.7 1 88.53 269 VAL A O 1
ATOM 2229 N N . ILE A 1 270 ? -13.947 -33.274 -6.204 1 84.96 270 ILE A N 1
ATOM 2230 C CA . ILE A 1 270 ? -14.736 -33.74 -5.069 1 84.96 270 ILE A CA 1
ATOM 2231 C C . ILE A 1 270 ? -14.838 -32.633 -4.022 1 84.96 270 ILE A C 1
ATOM 2233 O O . ILE A 1 270 ? -13.865 -31.92 -3.767 1 84.96 270 ILE A O 1
ATOM 2237 N N . ARG A 1 271 ? -15.966 -32.508 -3.392 1 83.65 271 ARG A N 1
ATOM 2238 C CA . ARG A 1 271 ? -16.154 -31.543 -2.313 1 83.65 271 ARG A CA 1
ATOM 2239 C C . ARG A 1 271 ? -15.573 -32.066 -1.004 1 83.65 271 ARG A C 1
ATOM 2241 O O . ARG A 1 271 ? -15.716 -33.248 -0.683 1 83.65 271 ARG A O 1
ATOM 2248 N N . ALA A 1 272 ? -14.871 -31.06 -0.446 1 72.9 272 ALA A N 1
ATOM 2249 C CA . ALA A 1 272 ? -14.277 -31.432 0.835 1 72.9 272 ALA A CA 1
ATOM 2250 C C . ALA A 1 272 ? -15.345 -31.567 1.917 1 72.9 272 ALA A C 1
ATOM 2252 O O . ALA A 1 272 ? -16.07 -30.611 2.204 1 72.9 272 ALA A O 1
ATOM 2253 N N . ARG A 1 273 ? -15.723 -32.722 2.269 1 64.58 273 ARG A N 1
ATOM 2254 C CA . ARG A 1 273 ? -16.689 -32.973 3.334 1 64.58 273 ARG A CA 1
ATOM 2255 C C . ARG A 1 273 ? -16.012 -32.964 4.7 1 64.58 273 ARG A C 1
ATOM 2257 O O . ARG A 1 273 ? -14.794 -32.803 4.795 1 64.58 273 ARG A O 1
ATOM 2264 N N . LYS A 1 274 ? -16.741 -33.216 5.813 1 56.65 274 LYS A N 1
ATOM 2265 C CA . LYS A 1 274 ? -16.332 -33.249 7.214 1 56.65 274 LYS A CA 1
ATOM 2266 C C . LYS A 1 274 ? -15.009 -33.99 7.383 1 56.65 274 LYS A C 1
ATOM 2268 O O . LYS A 1 274 ? -14.787 -35.026 6.752 1 56.65 274 LYS A O 1
ATOM 2273 N N . GLY A 1 275 ? -13.819 -33.337 7.866 1 56.77 275 GLY A N 1
ATOM 2274 C CA . GLY A 1 275 ? -12.497 -33.873 8.15 1 56.77 275 GLY A CA 1
ATOM 2275 C C . GLY A 1 275 ? -11.437 -33.394 7.175 1 56.77 275 GLY A C 1
ATOM 2276 O O . GLY A 1 275 ? -10.243 -33.44 7.477 1 56.77 275 GLY A O 1
ATOM 2277 N N . LEU A 1 276 ? -11.961 -33.057 5.915 1 62.48 276 LEU A N 1
ATOM 2278 C CA . LEU A 1 276 ? -10.968 -32.645 4.929 1 62.48 276 LEU A CA 1
ATOM 2279 C C . LEU A 1 276 ? -10.827 -31.127 4.9 1 62.48 276 LEU A C 1
ATOM 2281 O O . LEU A 1 276 ? -10.093 -30.583 4.072 1 62.48 276 LEU A O 1
ATOM 2285 N N . GLY A 1 277 ? -11.521 -30.578 5.793 1 62.38 277 GLY A N 1
ATOM 2286 C CA . GLY A 1 277 ? -11.491 -29.127 5.881 1 62.38 277 GLY A CA 1
ATOM 2287 C C . GLY A 1 277 ? -10.109 -28.576 6.179 1 62.38 277 GLY A C 1
ATOM 2288 O O . GLY A 1 277 ? -9.712 -27.549 5.625 1 62.38 277 GLY A O 1
ATOM 2289 N N . VAL A 1 278 ? -9.45 -29.357 6.897 1 63.36 278 VAL A N 1
ATOM 2290 C CA . VAL A 1 278 ? -8.12 -28.916 7.304 1 63.36 278 VAL A CA 1
ATOM 2291 C C . VAL A 1 278 ? -7.196 -28.871 6.089 1 63.36 278 VAL A C 1
ATOM 2293 O O . VAL A 1 278 ? -6.347 -27.983 5.979 1 63.36 278 VAL A O 1
ATOM 2296 N N . LEU A 1 279 ? -7.398 -29.811 5.252 1 67.3 279 LEU A N 1
ATOM 2297 C CA . LEU A 1 279 ? -6.552 -29.851 4.064 1 67.3 279 LEU A CA 1
ATOM 2298 C C . LEU A 1 279 ? -6.843 -28.667 3.149 1 67.3 279 LEU A C 1
ATOM 2300 O O . LEU A 1 279 ? -5.92 -28.049 2.613 1 67.3 279 LEU A O 1
ATOM 2304 N N . ARG A 1 280 ? -8.082 -28.364 3.151 1 70.89 280 ARG A N 1
ATOM 2305 C CA . ARG A 1 280 ? -8.497 -27.312 2.229 1 70.89 280 ARG A CA 1
ATOM 2306 C C . ARG A 1 280 ? -7.941 -25.958 2.657 1 70.89 280 ARG A C 1
ATOM 2308 O O . ARG A 1 280 ? -7.673 -25.097 1.816 1 70.89 280 ARG A O 1
ATOM 2315 N N . SER A 1 281 ? -7.644 -25.931 3.894 1 73.56 281 SER A N 1
ATOM 2316 C CA . SER A 1 281 ? -7.138 -24.668 4.422 1 73.56 281 SER A CA 1
ATOM 2317 C C . SER A 1 281 ? -5.754 -24.351 3.864 1 73.56 281 SER A C 1
ATOM 2319 O O . SER A 1 281 ? -5.321 -23.197 3.884 1 73.56 281 SER A O 1
ATOM 2321 N N . GLY A 1 282 ? -5.109 -25.335 3.243 1 78.72 282 GLY A N 1
ATOM 2322 C CA . GLY A 1 282 ? -3.786 -25.132 2.674 1 78.72 282 GLY A CA 1
ATOM 2323 C C . GLY A 1 282 ? -3.782 -24.168 1.503 1 78.72 282 GLY A C 1
ATOM 2324 O O . GLY A 1 282 ? -2.808 -23.442 1.294 1 78.72 282 GLY A O 1
ATOM 2325 N N . VAL A 1 283 ? -4.88 -24.158 0.768 1 87.13 283 VAL A N 1
ATOM 2326 C CA . VAL A 1 283 ? -4.958 -23.3 -0.41 1 87.13 283 VAL A CA 1
ATOM 2327 C C . VAL A 1 283 ? -5.051 -21.838 0.021 1 87.13 283 VAL A C 1
ATOM 2329 O O . VAL A 1 283 ? -4.656 -20.939 -0.724 1 87.13 283 VAL A O 1
ATOM 2332 N N . GLU A 1 284 ? -5.447 -21.589 1.262 1 87.66 284 GLU A N 1
ATOM 2333 C CA . GLU A 1 284 ? -5.605 -20.233 1.779 1 87.66 284 GLU A CA 1
ATOM 2334 C C . GLU A 1 284 ? -4.254 -19.54 1.933 1 87.66 284 GLU A C 1
ATOM 2336 O O . GLU A 1 284 ? -4.171 -18.311 1.879 1 87.66 284 GLU A O 1
ATOM 2341 N N . PHE A 1 285 ? -3.216 -20.306 2.087 1 91.34 285 PHE A N 1
ATOM 2342 C CA . PHE A 1 285 ? -1.887 -19.715 2.195 1 91.34 285 PHE A CA 1
ATOM 2343 C C . PHE A 1 285 ? -1.51 -18.992 0.907 1 91.34 285 PHE A C 1
ATOM 2345 O O . PHE A 1 285 ? -0.984 -17.878 0.946 1 91.34 285 PHE A O 1
ATOM 2352 N N . PHE A 1 286 ? -1.813 -19.65 -0.155 1 95.22 286 PHE A N 1
ATOM 2353 C CA . PHE A 1 286 ? -1.55 -18.965 -1.416 1 95.22 286 PHE A CA 1
ATOM 2354 C C . PHE A 1 286 ? -2.463 -17.755 -1.576 1 95.22 286 PHE A C 1
ATOM 2356 O O . PHE A 1 286 ? -2.041 -16.715 -2.085 1 95.22 286 PHE A O 1
ATOM 2363 N N . GLY A 1 287 ? -3.749 -17.897 -1.212 1 95.23 287 GLY A N 1
ATOM 2364 C CA . GLY A 1 287 ? -4.673 -16.777 -1.293 1 95.23 287 GLY A CA 1
ATOM 2365 C C . GLY A 1 287 ? -4.167 -15.534 -0.585 1 95.23 287 GLY A C 1
ATOM 2366 O O . GLY A 1 287 ? -4.266 -14.426 -1.118 1 95.23 287 GLY A O 1
ATOM 2367 N N . ILE A 1 288 ? -3.63 -15.756 0.563 1 94.5 288 ILE A N 1
ATOM 2368 C CA . ILE A 1 288 ? -3.083 -14.65 1.342 1 94.5 288 ILE A CA 1
ATOM 2369 C C . ILE A 1 288 ? -1.889 -14.044 0.609 1 94.5 288 ILE A C 1
ATOM 2371 O O . ILE A 1 288 ? -1.765 -12.821 0.516 1 94.5 288 ILE A O 1
ATOM 2375 N N . PHE A 1 289 ? -1.02 -14.904 0.123 1 96.59 289 PHE A N 1
ATOM 2376 C CA . PHE A 1 289 ? 0.148 -14.446 -0.621 1 96.59 289 PHE A CA 1
ATOM 2377 C C . PHE A 1 289 ? -0.273 -13.669 -1.863 1 96.59 289 PHE A C 1
ATOM 2379 O O . PHE A 1 289 ? 0.32 -12.637 -2.186 1 96.59 289 PHE A O 1
ATOM 2386 N N . LEU A 1 290 ? -1.273 -14.191 -2.531 1 97.59 290 LEU A N 1
ATOM 2387 C CA . LEU A 1 290 ? -1.798 -13.535 -3.724 1 97.59 290 LEU A CA 1
ATOM 2388 C C . LEU A 1 290 ? -2.326 -12.144 -3.392 1 97.59 290 LEU A C 1
ATOM 2390 O O . LEU A 1 290 ? -2.051 -11.182 -4.113 1 97.59 290 LEU A O 1
ATOM 2394 N N . LYS A 1 291 ? -3.053 -12.066 -2.393 1 94.67 291 LYS A N 1
ATOM 2395 C CA . LYS A 1 291 ? -3.612 -10.783 -1.979 1 94.67 291 LYS A CA 1
ATOM 2396 C C . LYS A 1 291 ? -2.508 -9.786 -1.638 1 94.67 291 LYS A C 1
ATOM 2398 O O . LYS A 1 291 ? -2.639 -8.59 -1.908 1 94.67 291 LYS A O 1
ATOM 2403 N N . GLU A 1 292 ? -1.507 -10.267 -1.099 1 94.48 292 GLU A N 1
ATOM 2404 C CA . GLU A 1 292 ? -0.412 -9.411 -0.652 1 94.48 292 GLU A CA 1
ATOM 2405 C C . GLU A 1 292 ? 0.415 -8.91 -1.832 1 94.48 292 GLU A C 1
ATOM 2407 O O . GLU A 1 292 ? 0.957 -7.804 -1.793 1 94.48 292 GLU A O 1
ATOM 2412 N N . HIS A 1 293 ? 0.479 -9.66 -2.876 1 97.05 293 HIS A N 1
ATOM 2413 C CA . HIS A 1 293 ? 1.494 -9.344 -3.875 1 97.05 293 HIS A CA 1
ATOM 2414 C C . HIS A 1 293 ? 0.861 -9.057 -5.232 1 97.05 293 HIS A C 1
ATOM 2416 O O . HIS A 1 293 ? 1.539 -8.597 -6.153 1 97.05 293 HIS A O 1
ATOM 2422 N N . MET A 1 294 ? -0.454 -9.353 -5.32 1 96.11 294 MET A N 1
ATOM 2423 C CA . MET A 1 294 ? -1.132 -9.046 -6.576 1 96.11 294 MET A CA 1
ATOM 2424 C C . MET A 1 294 ? -1.638 -7.607 -6.583 1 96.11 294 MET A C 1
ATOM 2426 O O . MET A 1 294 ? -2.204 -7.138 -5.594 1 96.11 294 MET A O 1
ATOM 2430 N N . ARG A 1 295 ? -1.318 -6.864 -7.577 1 92.96 295 ARG A N 1
ATOM 2431 C CA . ARG A 1 295 ? -1.854 -5.532 -7.841 1 92.96 295 ARG A CA 1
ATOM 2432 C C . ARG A 1 295 ? -2.237 -5.377 -9.309 1 92.96 295 ARG A C 1
ATOM 2434 O O . ARG A 1 295 ? -2.152 -6.334 -10.082 1 92.96 295 ARG A O 1
ATOM 2441 N N . CYS A 1 296 ? -2.683 -4.27 -9.678 1 91.76 296 CYS A N 1
ATOM 2442 C CA . CYS A 1 296 ? -3.073 -4.017 -11.061 1 91.76 296 CYS A CA 1
ATOM 2443 C C . CYS A 1 296 ? -1.853 -3.728 -11.927 1 91.76 296 CYS A C 1
ATOM 2445 O O . CYS A 1 296 ? -1.629 -2.586 -12.33 1 91.76 296 CYS A O 1
ATOM 2447 N N . PHE A 1 297 ? -1.164 -4.78 -12.33 1 93.43 297 PHE A N 1
ATOM 2448 C CA . PHE A 1 297 ? 0.094 -4.659 -13.058 1 93.43 297 PHE A CA 1
ATOM 2449 C C . PHE A 1 297 ? -0.158 -4.295 -14.517 1 93.43 297 PHE A C 1
ATOM 2451 O O . PHE A 1 297 ? 0.755 -3.852 -15.217 1 93.43 297 PHE A O 1
ATOM 2458 N N . ALA A 1 298 ? -1.363 -4.525 -14.924 1 91.83 298 ALA A N 1
ATOM 2459 C CA . ALA A 1 298 ? -1.685 -4.301 -16.331 1 91.83 298 ALA A CA 1
ATOM 2460 C C . ALA A 1 298 ? -3.169 -3.996 -16.512 1 91.83 298 ALA A C 1
ATOM 2462 O O . ALA A 1 298 ? -3.965 -4.183 -15.588 1 91.83 298 ALA A O 1
ATOM 2463 N N . ARG A 1 299 ? -3.456 -3.57 -17.704 1 88.88 299 ARG A N 1
ATOM 2464 C CA . ARG A 1 299 ? -4.836 -3.203 -18.007 1 88.88 299 ARG A CA 1
ATOM 2465 C C . ARG A 1 299 ? -5.613 -4.397 -18.551 1 88.88 299 ARG A C 1
ATOM 2467 O O . ARG A 1 299 ? -6.821 -4.51 -18.33 1 88.88 299 ARG A O 1
ATOM 2474 N N . SER A 1 300 ? -4.916 -5.3 -19.263 1 92.01 300 SER A N 1
ATOM 2475 C CA . SER A 1 300 ? -5.586 -6.45 -19.861 1 92.01 300 SER A CA 1
ATOM 2476 C C . SER A 1 300 ? -5.572 -7.65 -18.92 1 92.01 300 SER A C 1
ATOM 2478 O O . SER A 1 300 ? -4.591 -7.875 -18.209 1 92.01 300 SER A O 1
ATOM 2480 N N . LEU A 1 301 ? -6.599 -8.392 -18.996 1 92.44 301 LEU A N 1
ATOM 2481 C CA . LEU A 1 301 ? -6.727 -9.58 -18.16 1 92.44 301 LEU A CA 1
ATOM 2482 C C . LEU A 1 301 ? -5.672 -10.619 -18.527 1 92.44 301 LEU A C 1
ATOM 2484 O O . LEU A 1 301 ? -5.187 -11.35 -17.66 1 92.44 301 LEU A O 1
ATOM 2488 N N . GLU A 1 302 ? -5.377 -10.665 -19.734 1 93.59 302 GLU A N 1
ATOM 2489 C CA . GLU A 1 302 ? -4.383 -11.621 -20.213 1 93.59 302 GLU A CA 1
ATOM 2490 C C . GLU A 1 302 ? -3.024 -11.376 -19.564 1 93.59 302 GLU A C 1
ATOM 2492 O O . GLU A 1 302 ? -2.39 -12.31 -19.068 1 93.59 302 GLU A O 1
ATOM 2497 N N . VAL A 1 303 ? -2.649 -10.162 -19.574 1 95.87 303 VAL A N 1
ATOM 2498 C CA . VAL A 1 303 ? -1.358 -9.825 -18.984 1 95.87 303 VAL A CA 1
ATOM 2499 C C . VAL A 1 303 ? -1.43 -9.971 -17.465 1 95.87 303 VAL A C 1
ATOM 2501 O O . VAL A 1 303 ? -0.466 -10.404 -16.83 1 95.87 303 VAL A O 1
ATOM 2504 N N . LEU A 1 304 ? -2.559 -9.588 -16.901 1 96.62 304 LEU A N 1
ATOM 2505 C CA . LEU A 1 304 ? -2.736 -9.777 -15.465 1 96.62 304 LEU A CA 1
ATOM 2506 C C . LEU A 1 304 ? -2.628 -11.251 -15.093 1 96.62 304 LEU A C 1
ATOM 2508 O O . LEU A 1 304 ? -2.139 -11.589 -14.012 1 96.62 304 LEU A O 1
ATOM 2512 N N . ASN A 1 305 ? -3.131 -12.068 -15.977 1 97.54 305 ASN A N 1
ATOM 2513 C CA . ASN A 1 305 ? -3.007 -13.505 -15.756 1 97.54 305 ASN A CA 1
ATOM 2514 C C . ASN A 1 305 ? -1.546 -13.943 -15.718 1 97.54 305 ASN A C 1
ATOM 2516 O O . ASN A 1 305 ? -1.174 -14.812 -14.928 1 97.54 305 ASN A O 1
ATOM 2520 N N . THR A 1 306 ? -0.769 -13.365 -16.559 1 98.12 306 THR A N 1
ATOM 2521 C CA . THR A 1 306 ? 0.664 -13.638 -16.545 1 98.12 306 THR A CA 1
ATOM 2522 C C . THR A 1 306 ? 1.271 -13.273 -15.194 1 98.12 306 THR A C 1
ATOM 2524 O O . THR A 1 306 ? 2.055 -14.041 -14.632 1 98.12 306 THR A O 1
ATOM 2527 N N . PHE A 1 307 ? 0.854 -12.172 -14.635 1 98.33 307 PHE A N 1
ATOM 2528 C CA . PHE A 1 307 ? 1.387 -11.734 -13.351 1 98.33 307 PHE A CA 1
ATOM 2529 C C . PHE A 1 307 ? 0.878 -12.623 -12.222 1 98.33 307 PHE A C 1
ATOM 2531 O O . PHE A 1 307 ? 1.59 -12.864 -11.245 1 98.33 307 PHE A O 1
ATOM 2538 N N . ALA A 1 308 ? -0.331 -13.102 -12.328 1 98.34 308 ALA A N 1
ATOM 2539 C CA . ALA A 1 308 ? -0.82 -14.054 -11.334 1 98.34 308 ALA A CA 1
ATOM 2540 C C . ALA A 1 308 ? 0.052 -15.306 -11.298 1 98.34 308 ALA A C 1
ATOM 2542 O O . ALA A 1 308 ? 0.336 -15.842 -10.224 1 98.34 308 ALA A O 1
ATOM 2543 N N . ASN A 1 309 ? 0.475 -15.767 -12.433 1 98.29 309 ASN A N 1
ATOM 2544 C CA . ASN A 1 309 ? 1.363 -16.922 -12.511 1 98.29 309 ASN A CA 1
ATOM 2545 C C . ASN A 1 309 ? 2.744 -16.607 -11.943 1 98.29 309 ASN A C 1
ATOM 2547 O O . ASN A 1 309 ? 3.378 -17.467 -11.328 1 98.29 309 ASN A O 1
ATOM 2551 N N . LEU A 1 310 ? 3.179 -15.396 -12.165 1 98.32 310 LEU A N 1
ATOM 2552 C CA . LEU A 1 310 ? 4.444 -14.972 -11.576 1 98.32 310 LEU A CA 1
ATOM 2553 C C . LEU A 1 310 ? 4.355 -14.952 -10.054 1 98.32 310 LEU A C 1
ATOM 2555 O O . LEU A 1 310 ? 5.316 -15.308 -9.367 1 98.32 310 LEU A O 1
ATOM 2559 N N . VAL A 1 311 ? 3.211 -14.509 -9.527 1 98.5 311 VAL A N 1
ATOM 2560 C CA . VAL A 1 311 ? 2.994 -14.56 -8.085 1 98.5 311 VAL A CA 1
ATOM 2561 C C . VAL A 1 311 ? 3.033 -16.009 -7.606 1 98.5 311 VAL A C 1
ATOM 2563 O O . VAL A 1 311 ? 3.617 -16.31 -6.562 1 98.5 311 VAL A O 1
ATOM 2566 N N . GLY A 1 312 ? 2.418 -16.875 -8.401 1 98.23 312 GLY A N 1
ATOM 2567 C CA . GLY A 1 312 ? 2.496 -18.293 -8.091 1 98.23 312 GLY A CA 1
ATOM 2568 C C . GLY A 1 312 ? 3.918 -18.821 -8.064 1 98.23 312 GLY A C 1
ATOM 2569 O O . GLY A 1 312 ? 4.279 -19.602 -7.181 1 98.23 312 GLY A O 1
ATOM 2570 N N . LEU A 1 313 ? 4.681 -18.415 -8.997 1 97.41 313 LEU A N 1
ATOM 2571 C CA . LEU A 1 313 ? 6.079 -18.826 -9.06 1 97.41 313 LEU A CA 1
ATOM 2572 C C . LEU A 1 313 ? 6.843 -18.349 -7.829 1 97.41 313 LEU A C 1
ATOM 2574 O O . LEU A 1 313 ? 7.59 -19.118 -7.22 1 97.41 313 LEU A O 1
ATOM 2578 N N . ALA A 1 314 ? 6.662 -17.08 -7.498 1 97.43 314 ALA A N 1
ATOM 2579 C CA . ALA A 1 314 ? 7.317 -16.529 -6.315 1 97.43 314 ALA A CA 1
ATOM 2580 C C . ALA A 1 314 ? 6.885 -17.271 -5.053 1 97.43 314 ALA A C 1
ATOM 2582 O O . ALA A 1 314 ? 7.701 -17.522 -4.163 1 97.43 314 ALA A O 1
ATOM 2583 N N . TYR A 1 315 ? 5.651 -17.582 -4.994 1 97.75 315 TYR A N 1
ATOM 2584 C CA . TYR A 1 315 ? 5.127 -18.332 -3.858 1 97.75 315 TYR A CA 1
ATOM 2585 C C . TYR A 1 315 ? 5.789 -19.7 -3.756 1 97.75 315 TYR A C 1
ATOM 2587 O O . TYR A 1 315 ? 6.179 -20.129 -2.667 1 97.75 315 TYR A O 1
ATOM 2595 N N . ASN A 1 316 ? 5.895 -20.419 -4.881 1 96.94 316 ASN A N 1
ATOM 2596 C CA . ASN A 1 316 ? 6.501 -21.746 -4.896 1 96.94 316 ASN A CA 1
ATOM 2597 C C . ASN A 1 316 ? 7.962 -21.7 -4.457 1 96.94 316 ASN A C 1
ATOM 2599 O O . ASN A 1 316 ? 8.438 -22.609 -3.774 1 96.94 316 ASN A O 1
ATOM 2603 N N . ILE A 1 317 ? 8.615 -20.668 -4.865 1 95.9 317 ILE A N 1
ATOM 2604 C CA . ILE A 1 317 ? 10.005 -20.515 -4.452 1 95.9 317 ILE A CA 1
ATOM 2605 C C . ILE A 1 317 ? 10.08 -20.371 -2.933 1 95.9 317 ILE A C 1
ATOM 2607 O O . ILE A 1 317 ? 10.917 -21.003 -2.284 1 95.9 317 ILE A O 1
ATOM 2611 N N . GLN A 1 318 ? 9.218 -19.568 -2.416 1 94.03 318 GLN A N 1
ATOM 2612 C CA . GLN A 1 318 ? 9.168 -19.386 -0.97 1 94.03 318 GLN A CA 1
ATOM 2613 C C . GLN A 1 318 ? 8.844 -20.699 -0.261 1 94.03 318 GLN A C 1
ATOM 2615 O O . GLN A 1 318 ? 9.461 -21.032 0.752 1 94.03 318 GLN A O 1
ATOM 2620 N N . ARG A 1 319 ? 7.883 -21.381 -0.778 1 92.9 319 ARG A N 1
ATOM 2621 C CA . ARG A 1 319 ? 7.464 -22.644 -0.18 1 92.9 319 ARG A CA 1
ATOM 2622 C C . ARG A 1 319 ? 8.576 -23.684 -0.262 1 92.9 319 ARG A C 1
ATOM 2624 O O . ARG A 1 319 ? 8.786 -24.452 0.679 1 92.9 319 ARG A O 1
ATOM 2631 N N . PHE A 1 320 ? 9.197 -23.77 -1.348 1 93.86 320 PHE A N 1
ATOM 2632 C CA . PHE A 1 320 ? 10.295 -24.713 -1.53 1 93.86 320 PHE A CA 1
ATOM 2633 C C . PHE A 1 320 ? 11.426 -24.423 -0.551 1 93.86 320 PHE A C 1
ATOM 2635 O O . PHE A 1 320 ? 11.987 -25.343 0.047 1 93.86 320 PHE A O 1
ATOM 2642 N N . ARG A 1 321 ? 11.733 -23.153 -0.41 1 91.21 321 ARG A N 1
ATOM 2643 C CA . ARG A 1 321 ? 12.749 -22.731 0.548 1 91.21 321 ARG A CA 1
ATOM 2644 C C . ARG A 1 321 ? 12.391 -23.183 1.96 1 91.21 321 ARG A C 1
ATOM 2646 O O . ARG A 1 321 ? 13.246 -23.686 2.692 1 91.21 321 ARG A O 1
ATOM 2653 N N . ALA A 1 322 ? 11.181 -22.977 2.312 1 89.25 322 ALA A N 1
ATOM 2654 C CA . ALA A 1 322 ? 10.717 -23.344 3.648 1 89.25 322 ALA A CA 1
ATOM 2655 C C . ALA A 1 322 ? 10.799 -24.853 3.861 1 89.25 322 ALA A C 1
ATOM 2657 O O . ALA A 1 322 ? 11.185 -25.314 4.938 1 89.25 322 ALA A O 1
ATOM 2658 N N . LEU A 1 323 ? 10.424 -25.617 2.864 1 89.49 323 LEU A N 1
ATOM 2659 C CA . LEU A 1 323 ? 10.456 -27.073 2.957 1 89.49 323 LEU A CA 1
ATOM 2660 C C . LEU A 1 323 ? 11.891 -27.58 3.052 1 89.49 323 LEU A C 1
ATOM 2662 O O . LEU A 1 323 ? 12.173 -28.524 3.794 1 89.49 323 LEU A O 1
ATOM 2666 N N . ARG A 1 324 ? 12.741 -26.917 2.367 1 86.71 324 ARG A N 1
ATOM 2667 C CA . ARG A 1 324 ? 14.141 -27.33 2.363 1 86.71 324 ARG A CA 1
ATOM 2668 C C . ARG A 1 324 ? 14.79 -27.076 3.719 1 86.71 324 ARG A C 1
ATOM 2670 O O . ARG A 1 324 ? 15.701 -27.802 4.122 1 86.71 324 ARG A O 1
ATOM 2677 N N . LYS A 1 325 ? 14.399 -26.052 4.39 1 83.72 325 LYS A N 1
ATOM 2678 C CA . LYS A 1 325 ? 14.969 -25.707 5.69 1 83.72 325 LYS A CA 1
ATOM 2679 C C . LYS A 1 325 ? 14.44 -26.63 6.784 1 83.72 325 LYS A C 1
ATOM 2681 O O . LYS A 1 325 ? 15.017 -26.707 7.871 1 83.72 325 LYS A O 1
ATOM 2686 N N . ARG A 1 326 ? 13.294 -27.188 6.618 1 77.04 326 ARG A N 1
ATOM 2687 C CA . ARG A 1 326 ? 12.73 -28.091 7.616 1 77.04 326 ARG A CA 1
ATOM 2688 C C . ARG A 1 326 ? 13.618 -29.315 7.811 1 77.04 326 ARG A C 1
ATOM 2690 O O . ARG A 1 326 ? 13.976 -29.989 6.843 1 77.04 326 ARG A O 1
ATOM 2697 N N . ARG A 1 327 ? 14.982 -29.168 8.377 1 58.26 327 ARG A N 1
ATOM 2698 C CA . ARG A 1 327 ? 15.832 -30.274 8.806 1 58.26 327 ARG A CA 1
ATOM 2699 C C . ARG A 1 327 ? 15.004 -31.386 9.441 1 58.26 327 ARG A C 1
ATOM 2701 O O . ARG A 1 327 ? 13.933 -31.131 9.996 1 58.26 327 ARG A O 1
ATOM 2708 N N . VAL A 1 328 ? 15.393 -32.747 9.166 1 48.04 328 VAL A N 1
ATOM 2709 C CA . VAL A 1 328 ? 15.105 -34.024 9.81 1 48.04 328 VAL A CA 1
ATOM 2710 C C . VAL A 1 328 ? 15.218 -33.877 11.325 1 48.04 328 VAL A C 1
ATOM 2712 O O . VAL A 1 328 ? 16.275 -33.509 11.843 1 48.04 328 VAL A O 1
ATOM 2715 N N . LEU A 1 329 ? 14.338 -33.285 11.99 1 37.97 329 LEU A N 1
ATOM 2716 C CA . LEU A 1 329 ? 14.412 -33.715 13.382 1 37.97 329 LEU A CA 1
ATOM 2717 C C . LEU A 1 329 ? 14.815 -35.182 13.477 1 37.97 329 LEU A C 1
ATOM 2719 O O . LEU A 1 329 ? 14.042 -36.068 13.107 1 37.97 329 LEU A O 1
ATOM 2723 N N . HIS A 1 330 ? 15.891 -35.561 12.783 1 31.99 330 HIS A N 1
ATOM 2724 C CA . HIS A 1 330 ? 16.394 -36.728 13.499 1 31.99 330 HIS A CA 1
ATOM 2725 C C . HIS A 1 330 ? 16.981 -36.334 14.85 1 31.99 330 HIS A C 1
ATOM 2727 O O . HIS A 1 330 ? 17.635 -35.295 14.969 1 31.99 330 HIS A O 1
ATOM 2733 N N . MET B 1 1 ? 34.971 7.726 3.945 1 28.4 1 MET B N 1
ATOM 2734 C CA . MET B 1 1 ? 35.357 6.978 2.751 1 28.4 1 MET B CA 1
ATOM 2735 C C . MET B 1 1 ? 34.179 6.179 2.205 1 28.4 1 MET B C 1
ATOM 2737 O O . MET B 1 1 ? 34.007 6.069 0.99 1 28.4 1 MET B O 1
ATOM 2741 N N . GLY B 1 2 ? 33.337 5.518 3.19 1 33.78 2 GLY B N 1
ATOM 2742 C CA . GLY B 1 2 ? 32.35 4.526 2.795 1 33.78 2 GLY B CA 1
ATOM 2743 C C . GLY B 1 2 ? 31.122 5.132 2.144 1 33.78 2 GLY B C 1
ATOM 2744 O O . GLY B 1 2 ? 30.459 4.483 1.332 1 33.78 2 GLY B O 1
ATOM 2745 N N . ILE B 1 3 ? 30.751 6.324 2.549 1 38.86 3 ILE B N 1
ATOM 2746 C CA . ILE B 1 3 ? 29.648 7.114 2.014 1 38.86 3 ILE B CA 1
ATOM 2747 C C . ILE B 1 3 ? 29.989 7.589 0.603 1 38.86 3 ILE B C 1
ATOM 2749 O O . ILE B 1 3 ? 29.096 7.803 -0.22 1 38.86 3 ILE B O 1
ATOM 2753 N N . GLU B 1 4 ? 31.166 7.899 0.381 1 40.74 4 GLU B N 1
ATOM 2754 C CA . GLU B 1 4 ? 31.656 8.45 -0.879 1 40.74 4 GLU B CA 1
ATOM 2755 C C . GLU B 1 4 ? 31.424 7.48 -2.033 1 40.74 4 GLU B C 1
ATOM 2757 O O . GLU B 1 4 ? 31.392 7.887 -3.196 1 40.74 4 GLU B O 1
ATOM 2762 N N . ILE B 1 5 ? 31.541 6.271 -1.699 1 41.68 5 ILE B N 1
ATOM 2763 C CA . ILE B 1 5 ? 31.392 5.274 -2.753 1 41.68 5 ILE B CA 1
ATOM 2764 C C . ILE B 1 5 ? 29.993 5.368 -3.358 1 41.68 5 ILE B C 1
ATOM 2766 O O . ILE B 1 5 ? 29.808 5.12 -4.552 1 41.68 5 ILE B O 1
ATOM 2770 N N . TYR B 1 6 ? 29.001 5.842 -2.555 1 45.59 6 TYR B N 1
ATOM 2771 C CA . TYR B 1 6 ? 27.642 5.816 -3.084 1 45.59 6 TYR B CA 1
ATOM 2772 C C . TYR B 1 6 ? 27.381 7.023 -3.977 1 45.59 6 TYR B C 1
ATOM 2774 O O . TYR B 1 6 ? 26.406 7.047 -4.731 1 45.59 6 TYR B O 1
ATOM 2782 N N . GLN B 1 7 ? 28.042 8.147 -3.731 1 45.66 7 GLN B N 1
ATOM 2783 C CA . GLN B 1 7 ? 27.741 9.378 -4.453 1 45.66 7 GLN B CA 1
ATOM 2784 C C . GLN B 1 7 ? 27.828 9.167 -5.962 1 45.66 7 GLN B C 1
ATOM 2786 O O . GLN B 1 7 ? 27.029 9.722 -6.719 1 45.66 7 GLN B O 1
ATOM 2791 N N . SER B 1 8 ? 28.968 8.587 -6.32 1 49.64 8 SER B N 1
ATOM 2792 C CA . SER B 1 8 ? 29.184 8.469 -7.758 1 49.64 8 SER B CA 1
ATOM 2793 C C . SER B 1 8 ? 28.141 7.561 -8.402 1 49.64 8 SER B C 1
ATOM 2795 O O . SER B 1 8 ? 28.028 7.509 -9.628 1 49.64 8 SER B O 1
ATOM 2797 N N . VAL B 1 9 ? 27.216 7.001 -7.521 1 61.74 9 VAL B N 1
ATOM 2798 C CA . VAL B 1 9 ? 26.576 5.776 -7.989 1 61.74 9 VAL B CA 1
ATOM 2799 C C . VAL B 1 9 ? 25.063 5.972 -8.047 1 61.74 9 VAL B C 1
ATOM 2801 O O . VAL B 1 9 ? 24.327 5.063 -8.437 1 61.74 9 VAL B O 1
ATOM 2804 N N . ILE B 1 10 ? 24.584 7.305 -7.754 1 66.48 10 ILE B N 1
ATOM 2805 C CA . ILE B 1 10 ? 23.126 7.364 -7.787 1 66.48 10 ILE B CA 1
ATOM 2806 C C . ILE B 1 10 ? 22.647 7.47 -9.233 1 66.48 10 ILE B C 1
ATOM 2808 O O . ILE B 1 10 ? 22.978 8.429 -9.935 1 66.48 10 ILE B O 1
ATOM 2812 N N . PRO B 1 11 ? 21.926 6.574 -9.592 1 78.58 11 PRO B N 1
ATOM 2813 C CA . PRO B 1 11 ? 21.407 6.585 -10.962 1 78.58 11 PRO B CA 1
ATOM 2814 C C . PRO B 1 11 ? 20.264 7.578 -11.153 1 78.58 11 PRO B C 1
ATOM 2816 O O . PRO B 1 11 ? 19.092 7.203 -11.055 1 78.58 11 PRO B O 1
ATOM 2819 N N . GLN B 1 12 ? 20.501 8.776 -11.585 1 79.37 12 GLN B N 1
ATOM 2820 C CA . GLN B 1 12 ? 19.524 9.854 -11.686 1 79.37 12 GLN B CA 1
ATOM 2821 C C . GLN B 1 12 ? 18.402 9.49 -12.654 1 79.37 12 GLN B C 1
ATOM 2823 O O . GLN B 1 12 ? 17.239 9.826 -12.419 1 79.37 12 GLN B O 1
ATOM 2828 N N . LYS B 1 13 ? 18.779 8.725 -13.607 1 81.78 13 LYS B N 1
ATOM 2829 C CA . LYS B 1 13 ? 17.855 8.402 -14.69 1 81.78 13 LYS B CA 1
ATOM 2830 C C . LYS B 1 13 ? 16.687 7.56 -14.184 1 81.78 13 LYS B C 1
ATOM 2832 O O . LYS B 1 13 ? 15.577 7.646 -14.713 1 81.78 13 LYS B O 1
ATOM 2837 N N . TYR B 1 14 ? 16.877 6.912 -13.124 1 83.19 14 TYR B N 1
ATOM 2838 C CA . TYR B 1 14 ? 15.886 5.917 -12.732 1 83.19 14 TYR B CA 1
ATOM 2839 C C . TYR B 1 14 ? 15.151 6.347 -11.468 1 83.19 14 TYR B C 1
ATOM 2841 O O . TYR B 1 14 ? 14.273 5.632 -10.979 1 83.19 14 TYR B O 1
ATOM 2849 N N . LEU B 1 15 ? 15.39 7.595 -11.038 1 90.04 15 LEU B N 1
ATOM 2850 C CA . LEU B 1 15 ? 14.882 7.968 -9.722 1 90.04 15 LEU B CA 1
ATOM 2851 C C . LEU B 1 15 ? 13.438 8.449 -9.813 1 90.04 15 LEU B C 1
ATOM 2853 O O . LEU B 1 15 ? 13.096 9.237 -10.698 1 90.04 15 LEU B O 1
ATOM 2857 N N . GLY B 1 16 ? 12.636 7.894 -8.956 1 89.97 16 GLY B N 1
ATOM 2858 C CA . GLY B 1 16 ? 11.279 8.393 -8.804 1 89.97 16 GLY B CA 1
ATOM 2859 C C . GLY B 1 16 ? 11.199 9.665 -7.982 1 89.97 16 GLY B C 1
ATOM 2860 O O . GLY B 1 16 ? 12.224 10.195 -7.547 1 89.97 16 GLY B O 1
ATOM 2861 N N . TRP B 1 17 ? 10.019 10.101 -7.758 1 90.31 17 TRP B N 1
ATOM 2862 C CA . TRP B 1 17 ? 9.834 11.408 -7.137 1 90.31 17 TRP B CA 1
ATOM 2863 C C . TRP B 1 17 ? 10.26 11.38 -5.673 1 90.31 17 TRP B C 1
ATOM 2865 O O . TRP B 1 17 ? 10.816 12.356 -5.163 1 90.31 17 TRP B O 1
ATOM 2875 N N . LYS B 1 18 ? 10.059 10.246 -5.002 1 93.05 18 LYS B N 1
ATOM 2876 C CA . LYS B 1 18 ? 10.446 10.174 -3.596 1 93.05 18 LYS B CA 1
ATOM 2877 C C . LYS B 1 18 ? 11.959 10.291 -3.435 1 93.05 18 LYS B C 1
ATOM 2879 O O . LYS B 1 18 ? 12.441 10.976 -2.53 1 93.05 18 LYS B O 1
ATOM 2884 N N . SER B 1 19 ? 12.635 9.571 -4.297 1 92.77 19 SER B N 1
ATOM 2885 C CA . SER B 1 19 ? 14.092 9.649 -4.277 1 92.77 19 SER B CA 1
ATOM 2886 C C . SER B 1 19 ? 14.574 11.063 -4.585 1 92.77 19 SER B C 1
ATOM 2888 O O . SER B 1 19 ? 15.475 11.576 -3.918 1 92.77 19 SER B O 1
ATOM 2890 N N . LYS B 1 20 ? 13.986 11.674 -5.55 1 91.26 20 LYS B N 1
ATOM 2891 C CA . LYS B 1 20 ? 14.343 13.047 -5.895 1 91.26 20 LYS B CA 1
ATOM 2892 C C . LYS B 1 20 ? 14.025 14.002 -4.748 1 91.26 20 LYS B C 1
ATOM 2894 O O . LYS B 1 20 ? 14.782 14.94 -4.486 1 91.26 20 LYS B O 1
ATOM 2899 N N . TYR B 1 21 ? 12.899 13.764 -4.129 1 93.66 21 TYR B N 1
ATOM 2900 C CA . TYR B 1 21 ? 12.515 14.524 -2.945 1 93.66 21 TYR B CA 1
ATOM 2901 C C . TYR B 1 21 ? 13.615 14.482 -1.89 1 93.66 21 TYR B C 1
ATOM 2903 O O . TYR B 1 21 ? 14 15.519 -1.345 1 93.66 21 TYR B O 1
ATOM 2911 N N . LEU B 1 22 ? 14.107 13.316 -1.602 1 93.88 22 LEU B N 1
ATOM 2912 C CA . LEU B 1 22 ? 15.108 13.161 -0.552 1 93.88 22 LEU B CA 1
ATOM 2913 C C . LEU B 1 22 ? 16.404 13.872 -0.927 1 93.88 22 LEU B C 1
ATOM 2915 O O . LEU B 1 22 ? 17.068 14.457 -0.068 1 93.88 22 LEU B O 1
ATOM 2919 N N . LEU B 1 23 ? 16.753 13.828 -2.139 1 89.3 23 LEU B N 1
ATOM 2920 C CA . LEU B 1 23 ? 17.978 14.478 -2.593 1 89.3 23 LEU B CA 1
ATOM 2921 C C . LEU B 1 23 ? 17.87 15.993 -2.463 1 89.3 23 LEU B C 1
ATOM 2923 O O . LEU B 1 23 ? 18.825 16.654 -2.048 1 89.3 23 LEU B O 1
ATOM 2927 N N . ASP B 1 24 ? 16.714 16.521 -2.743 1 87.94 24 ASP B N 1
ATOM 2928 C CA . ASP B 1 24 ? 16.49 17.962 -2.669 1 87.94 24 ASP B CA 1
ATOM 2929 C C . ASP B 1 24 ? 16.261 18.409 -1.227 1 87.94 24 ASP B C 1
ATOM 2931 O O . ASP B 1 24 ? 16.577 19.545 -0.866 1 87.94 24 ASP B O 1
ATOM 2935 N N . CYS B 1 25 ? 15.701 17.585 -0.494 1 91.18 25 CYS B N 1
ATOM 2936 C CA . CYS B 1 25 ? 15.33 17.861 0.89 1 91.18 25 CYS B CA 1
ATOM 2937 C C . CYS B 1 25 ? 16.559 18.184 1.73 1 91.18 25 CYS B C 1
ATOM 2939 O O . CYS B 1 25 ? 16.476 18.954 2.689 1 91.18 25 CYS B O 1
ATOM 2941 N N . GLU B 1 26 ? 17.642 17.653 1.341 1 86.3 26 GLU B N 1
ATOM 2942 C CA . GLU B 1 26 ? 18.864 17.858 2.112 1 86.3 26 GLU B CA 1
ATOM 2943 C C . GLU B 1 26 ? 19.221 19.339 2.196 1 86.3 26 GLU B C 1
ATOM 2945 O O . GLU B 1 26 ? 19.537 19.847 3.274 1 86.3 26 GLU B O 1
ATOM 2950 N N . GLU B 1 27 ? 19.145 20.032 1.135 1 86.96 27 GLU B N 1
ATOM 2951 C CA . GLU B 1 27 ? 19.456 21.459 1.108 1 86.96 27 GLU B CA 1
ATOM 2952 C C . GLU B 1 27 ? 18.419 22.264 1.884 1 86.96 27 GLU B C 1
ATOM 2954 O O . GLU B 1 27 ? 18.756 23.251 2.542 1 86.96 27 GLU B O 1
ATOM 2959 N N . ILE B 1 28 ? 17.281 21.842 1.832 1 92.59 28 ILE B N 1
ATOM 2960 C CA . ILE B 1 28 ? 16.189 22.538 2.505 1 92.59 28 ILE B CA 1
ATOM 2961 C C . ILE B 1 28 ? 16.318 22.361 4.016 1 92.59 28 ILE B C 1
ATOM 2963 O O . ILE B 1 28 ? 16.101 23.306 4.779 1 92.59 28 ILE B O 1
ATOM 2967 N N . LEU B 1 29 ? 16.693 21.173 4.419 1 91.49 29 LEU B N 1
ATOM 2968 C CA . LEU B 1 29 ? 16.839 20.9 5.845 1 91.49 29 LEU B CA 1
ATOM 2969 C C . LEU B 1 29 ? 18.008 21.682 6.432 1 91.49 29 LEU B C 1
ATOM 2971 O O . LEU B 1 29 ? 17.988 22.047 7.61 1 91.49 29 LEU B O 1
ATOM 2975 N N . LYS B 1 30 ? 18.951 21.968 5.594 1 86.08 30 LYS B N 1
ATOM 2976 C CA . LYS B 1 30 ? 20.049 22.821 6.039 1 86.08 30 LYS B CA 1
ATOM 2977 C C . LYS B 1 30 ? 19.549 24.218 6.395 1 86.08 30 LYS B C 1
ATOM 2979 O O . LYS B 1 30 ? 20.029 24.83 7.351 1 86.08 30 LYS B O 1
ATOM 2984 N N . GLU B 1 31 ? 18.585 24.64 5.64 1 87.22 31 GLU B N 1
ATOM 2985 C CA . GLU B 1 31 ? 17.984 25.945 5.897 1 87.22 31 GLU B CA 1
ATOM 2986 C C . GLU B 1 31 ? 17.154 25.928 7.177 1 87.22 31 GLU B C 1
ATOM 2988 O O . GLU B 1 31 ? 16.896 26.977 7.77 1 87.22 31 GLU B O 1
ATOM 2993 N N . LEU B 1 32 ? 16.769 24.759 7.58 1 92.09 32 LEU B N 1
ATOM 2994 C CA . LEU B 1 32 ? 15.914 24.615 8.754 1 92.09 32 LEU B CA 1
ATOM 2995 C C . LEU B 1 32 ? 16.734 24.226 9.979 1 92.09 32 LEU B C 1
ATOM 2997 O O . LEU B 1 32 ? 16.185 24.057 11.07 1 92.09 32 LEU B O 1
ATOM 3001 N N . ASP B 1 33 ? 18.028 24.115 9.796 1 88.9 33 ASP B N 1
ATOM 3002 C CA . ASP B 1 33 ? 18.877 23.569 10.85 1 88.9 33 ASP B CA 1
ATOM 3003 C C . ASP B 1 33 ? 18.751 24.384 12.134 1 88.9 33 ASP B C 1
ATOM 3005 O O . ASP B 1 33 ? 18.671 23.821 13.228 1 88.9 33 ASP B O 1
ATOM 3009 N N . ASP B 1 34 ? 18.736 25.693 12.013 1 91.01 34 ASP B N 1
ATOM 3010 C CA . ASP B 1 34 ? 18.641 26.56 13.183 1 91.01 34 ASP B CA 1
ATOM 3011 C C . ASP B 1 34 ? 17.309 26.366 13.905 1 91.01 34 ASP B C 1
ATOM 3013 O O . ASP B 1 34 ? 17.268 26.297 15.135 1 91.01 34 ASP B O 1
ATOM 3017 N N . VAL B 1 35 ? 16.241 26.262 13.17 1 94.14 35 VAL B N 1
ATOM 3018 C CA . VAL B 1 35 ? 14.907 26.08 13.734 1 94.14 35 VAL B CA 1
ATOM 3019 C C . VAL B 1 35 ? 14.826 24.729 14.442 1 94.14 35 VAL B C 1
ATOM 3021 O O . VAL B 1 35 ? 14.287 24.632 15.547 1 94.14 35 VAL B O 1
ATOM 3024 N N . ILE B 1 36 ? 15.398 23.686 13.856 1 92.64 36 ILE B N 1
ATOM 3025 C CA . ILE B 1 36 ? 15.35 22.33 14.392 1 92.64 36 ILE B CA 1
ATOM 3026 C C . ILE B 1 36 ? 16.2 22.245 15.658 1 92.64 36 ILE B C 1
ATOM 3028 O O . ILE B 1 36 ? 15.746 21.736 16.685 1 92.64 36 ILE B O 1
ATOM 3032 N N . ARG B 1 37 ? 17.351 22.791 15.622 1 88.92 37 ARG B N 1
ATOM 3033 C CA . ARG B 1 37 ? 18.246 22.737 16.773 1 88.92 37 ARG B CA 1
ATOM 3034 C C . ARG B 1 37 ? 17.663 23.501 17.956 1 88.92 37 ARG B C 1
ATOM 3036 O O . ARG B 1 37 ? 17.77 23.058 19.102 1 88.92 37 ARG B O 1
ATOM 3043 N N . ARG B 1 38 ? 17.093 24.603 17.674 1 92.11 38 ARG B N 1
ATOM 3044 C CA . ARG B 1 38 ? 16.484 25.405 18.73 1 92.11 38 ARG B CA 1
ATOM 3045 C C . ARG B 1 38 ? 15.348 24.647 19.407 1 92.11 38 ARG B C 1
ATOM 3047 O O . ARG B 1 38 ? 15.156 24.758 20.62 1 92.11 38 ARG B O 1
ATOM 3054 N N . GLU B 1 39 ? 14.595 23.929 18.596 1 91.68 39 GLU B N 1
ATOM 3055 C CA . GLU B 1 39 ? 13.448 23.199 19.13 1 91.68 39 GLU B CA 1
ATOM 3056 C C . GLU B 1 39 ? 13.892 22.11 20.103 1 91.68 39 GLU B C 1
ATOM 3058 O O . GLU B 1 39 ? 13.172 21.786 21.05 1 91.68 39 GLU B O 1
ATOM 3063 N N . PHE B 1 40 ? 15.035 21.583 19.883 1 91.67 40 PHE B N 1
ATOM 3064 C CA . PHE B 1 40 ? 15.497 20.481 20.719 1 91.67 40 PHE B CA 1
ATOM 3065 C C . PHE B 1 40 ? 16.633 20.932 21.629 1 91.67 40 PHE B C 1
ATOM 3067 O O . PHE B 1 40 ? 17.409 20.107 22.118 1 91.67 40 PHE B O 1
ATOM 3074 N N . GLU B 1 41 ? 16.698 22.22 21.739 1 87.9 41 GLU B N 1
ATOM 3075 C CA . GLU B 1 41 ? 17.717 22.779 22.622 1 87.9 41 GLU B CA 1
ATOM 3076 C C . GLU B 1 41 ? 17.533 22.29 24.056 1 87.9 41 GLU B C 1
ATOM 3078 O O . GLU B 1 41 ? 16.405 22.186 24.543 1 87.9 41 GLU B O 1
ATOM 3083 N N . GLY B 1 42 ? 18.584 21.94 24.735 1 84.78 42 GLY B N 1
ATOM 3084 C CA . GLY B 1 42 ? 18.513 21.514 26.124 1 84.78 42 GLY B CA 1
ATOM 3085 C C . GLY B 1 42 ? 18.607 20.009 26.291 1 84.78 42 GLY B C 1
ATOM 3086 O O . GLY B 1 42 ? 18.783 19.513 27.406 1 84.78 42 GLY B O 1
ATOM 3087 N N . PHE B 1 43 ? 18.286 19.37 25.227 1 87.75 43 PHE B N 1
ATOM 3088 C CA . PHE B 1 43 ? 18.42 17.919 25.298 1 87.75 43 PHE B CA 1
ATOM 3089 C C . PHE B 1 43 ? 19.766 17.472 24.741 1 87.75 43 PHE B C 1
ATOM 3091 O O . PHE B 1 43 ? 20.245 18.02 23.746 1 87.75 43 PHE B O 1
ATOM 3098 N N . LYS B 1 44 ? 20.377 16.609 25.477 1 84.19 44 LYS B N 1
ATOM 3099 C CA . LYS B 1 44 ? 21.664 16.094 25.021 1 84.19 44 LYS B CA 1
ATOM 3100 C C . LYS B 1 44 ? 21.491 14.793 24.242 1 84.19 44 LYS B C 1
ATOM 3102 O O . LYS B 1 44 ? 21.07 13.779 24.803 1 84.19 44 LYS B O 1
ATOM 3107 N N . PHE B 1 45 ? 21.709 14.885 23.019 1 85.68 45 PHE B N 1
ATOM 3108 C CA . PHE B 1 45 ? 21.716 13.703 22.165 1 85.68 45 PHE B CA 1
ATOM 3109 C C . PHE B 1 45 ? 23.106 13.081 22.113 1 85.68 45 PHE B C 1
ATOM 3111 O O . PHE B 1 45 ? 24.095 13.777 21.876 1 85.68 45 PHE B O 1
ATOM 3118 N N . THR B 1 46 ? 23.267 11.831 22.464 1 79.41 46 THR B N 1
ATOM 3119 C CA . THR B 1 46 ? 24.58 11.21 22.596 1 79.41 46 THR B CA 1
ATOM 3120 C C . THR B 1 46 ? 24.974 10.499 21.304 1 79.41 46 THR B C 1
ATOM 3122 O O . THR B 1 46 ? 26.131 10.559 20.884 1 79.41 46 THR B O 1
ATOM 3125 N N . GLN B 1 47 ? 24.057 9.948 20.748 1 82.67 47 GLN B N 1
ATOM 3126 C CA . GLN B 1 47 ? 24.426 9.114 19.609 1 82.67 47 GLN B CA 1
ATOM 3127 C C . GLN B 1 47 ? 24.118 9.816 18.29 1 82.67 47 GLN B C 1
ATOM 3129 O O . GLN B 1 47 ? 24.953 9.838 17.383 1 82.67 47 GLN B O 1
ATOM 3134 N N . TYR B 1 48 ? 22.917 10.439 18.227 1 88.76 48 TYR B N 1
ATOM 3135 C CA . TYR B 1 48 ? 22.496 11.099 16.996 1 88.76 48 TYR B CA 1
ATOM 3136 C C . TYR B 1 48 ? 21.873 12.458 17.292 1 88.76 48 TYR B C 1
ATOM 3138 O O . TYR B 1 48 ? 21.229 12.64 18.328 1 88.76 48 TYR B O 1
ATOM 3146 N N . ASP B 1 49 ? 22.12 13.344 16.398 1 89.39 49 ASP B N 1
ATOM 3147 C CA . ASP B 1 49 ? 21.468 14.643 16.536 1 89.39 49 ASP B CA 1
ATOM 3148 C C . ASP B 1 49 ? 19.999 14.566 16.129 1 89.39 49 ASP B C 1
ATOM 3150 O O . ASP B 1 49 ? 19.584 13.62 15.456 1 89.39 49 ASP B O 1
ATOM 3154 N N . PRO B 1 50 ? 19.215 15.496 16.584 1 91.99 50 PRO B N 1
ATOM 3155 C CA . PRO B 1 50 ? 17.78 15.478 16.29 1 91.99 50 PRO B CA 1
ATOM 3156 C C . PRO B 1 50 ? 17.484 15.528 14.793 1 91.99 50 PRO B C 1
ATOM 3158 O O . PRO B 1 50 ? 16.484 14.966 14.338 1 91.99 50 PRO B O 1
ATOM 3161 N N . LEU B 1 51 ? 18.354 16.126 14.072 1 91.89 51 LEU B N 1
ATOM 3162 C CA . LEU B 1 51 ? 18.152 16.208 12.63 1 91.89 51 LEU B CA 1
ATOM 3163 C C . LEU B 1 51 ? 18.187 14.821 11.997 1 91.89 51 LEU B C 1
ATOM 3165 O O . LEU B 1 51 ? 17.422 14.536 11.072 1 91.89 51 LEU B O 1
ATOM 3169 N N . THR B 1 52 ? 19.061 14.001 12.475 1 92.68 52 THR B N 1
ATOM 3170 C CA . THR B 1 52 ? 19.155 12.635 11.974 1 92.68 52 THR B CA 1
ATOM 3171 C C . THR B 1 52 ? 17.854 11.877 12.222 1 92.68 52 THR B C 1
ATOM 3173 O O . THR B 1 52 ? 17.36 11.176 11.336 1 92.68 52 THR B O 1
ATOM 3176 N N . TYR B 1 53 ? 17.283 12.023 13.405 1 94.47 53 TYR B N 1
ATOM 3177 C CA . TYR B 1 53 ? 16.015 11.376 13.725 1 94.47 53 TYR B CA 1
ATOM 3178 C C . TYR B 1 53 ? 14.892 11.91 12.844 1 94.47 53 TYR B C 1
ATOM 3180 O O . TYR B 1 53 ? 14.055 11.143 12.362 1 94.47 53 TYR B O 1
ATOM 3188 N N . LEU B 1 54 ? 14.921 13.184 12.667 1 95.15 54 LEU B N 1
ATOM 3189 C CA . LEU B 1 54 ? 13.892 13.801 11.838 1 95.15 54 LEU B CA 1
ATOM 3190 C C . LEU B 1 54 ? 13.98 13.301 10.4 1 95.15 54 LEU B C 1
ATOM 3192 O O . LEU B 1 54 ? 12.956 13.047 9.762 1 95.15 54 LEU B O 1
ATOM 3196 N N . LYS B 1 55 ? 15.179 13.2 9.904 1 95.58 55 LYS B N 1
ATOM 3197 C CA . LYS B 1 55 ? 15.377 12.667 8.559 1 95.58 55 LYS B CA 1
ATOM 3198 C C . LYS B 1 55 ? 14.816 11.252 8.441 1 95.58 55 LYS B C 1
ATOM 3200 O O . LYS B 1 55 ? 14.152 10.922 7.456 1 95.58 55 LYS B O 1
ATOM 3205 N N . MET B 1 56 ? 15.045 10.452 9.405 1 96.73 56 MET B N 1
ATOM 3206 C CA . MET B 1 56 ? 14.528 9.087 9.418 1 96.73 56 MET B CA 1
ATOM 3207 C C . MET B 1 56 ? 13.003 9.082 9.42 1 96.73 56 MET B C 1
ATOM 3209 O O . MET B 1 56 ? 12.379 8.266 8.739 1 96.73 56 MET B O 1
ATOM 3213 N N . LEU B 1 57 ? 12.489 9.976 10.167 1 97.4 57 LEU B N 1
ATOM 3214 C CA . LEU B 1 57 ? 11.034 10.042 10.255 1 97.4 57 LEU B CA 1
ATOM 3215 C C . LEU B 1 57 ? 10.432 10.536 8.944 1 97.4 57 LEU B C 1
ATOM 3217 O O . LEU B 1 57 ? 9.347 10.1 8.551 1 97.4 57 LEU B O 1
ATOM 3221 N N . ILE B 1 58 ? 11.082 11.437 8.306 1 97.17 58 ILE B N 1
ATOM 3222 C CA . ILE B 1 58 ? 10.642 11.89 6.991 1 97.17 58 ILE B CA 1
ATOM 3223 C C . ILE B 1 58 ? 10.653 10.719 6.011 1 97.17 58 ILE B C 1
ATOM 3225 O O . ILE B 1 58 ? 9.708 10.537 5.24 1 97.17 58 ILE B O 1
ATOM 3229 N N . VAL B 1 59 ? 11.71 9.899 6.049 1 97.22 59 VAL B N 1
ATOM 3230 C CA . VAL B 1 59 ? 11.776 8.702 5.218 1 97.22 59 VAL B CA 1
ATOM 3231 C C . VAL B 1 59 ? 10.603 7.781 5.544 1 97.22 59 VAL B C 1
ATOM 3233 O O . VAL B 1 59 ? 9.953 7.25 4.64 1 97.22 59 VAL B O 1
ATOM 3236 N N . MET B 1 60 ? 10.355 7.628 6.787 1 97.77 60 MET B N 1
ATOM 3237 C CA . MET B 1 60 ? 9.297 6.738 7.259 1 97.77 60 MET B CA 1
ATOM 3238 C C . MET B 1 60 ? 7.945 7.149 6.688 1 97.77 60 MET B C 1
ATOM 3240 O O . MET B 1 60 ? 7.206 6.313 6.166 1 97.77 60 MET B O 1
ATOM 3244 N N . VAL B 1 61 ? 7.618 8.412 6.699 1 97.67 61 VAL B N 1
ATOM 3245 C CA . VAL B 1 61 ? 6.305 8.86 6.249 1 97.67 61 VAL B CA 1
ATOM 3246 C C . VAL B 1 61 ? 6.266 8.896 4.723 1 97.67 61 VAL B C 1
ATOM 3248 O O . VAL B 1 61 ? 5.248 8.558 4.114 1 97.67 61 VAL B O 1
ATOM 3251 N N . LEU B 1 62 ? 7.37 9.288 4.143 1 96.97 62 LEU B N 1
ATOM 3252 C CA . LEU B 1 62 ? 7.413 9.392 2.689 1 96.97 62 LEU B CA 1
ATOM 3253 C C . LEU B 1 62 ? 7.203 8.028 2.04 1 96.97 62 LEU B C 1
ATOM 3255 O O . LEU B 1 62 ? 6.519 7.92 1.02 1 96.97 62 LEU B O 1
ATOM 3259 N N . TYR B 1 63 ? 7.799 7.028 2.631 1 95.7 63 TYR B N 1
ATOM 3260 C CA . TYR B 1 63 ? 7.734 5.693 2.047 1 95.7 63 TYR B CA 1
ATOM 3261 C C . TYR B 1 63 ? 6.657 4.854 2.723 1 95.7 63 TYR B C 1
ATOM 3263 O O . TYR B 1 63 ? 6.458 3.688 2.372 1 95.7 63 TYR B O 1
ATOM 3271 N N . ARG B 1 64 ? 6.009 5.395 3.69 1 95.46 64 ARG B N 1
ATOM 3272 C CA . ARG B 1 64 ? 4.952 4.707 4.424 1 95.46 64 ARG B CA 1
ATOM 3273 C C . ARG B 1 64 ? 5.463 3.404 5.029 1 95.46 64 ARG B C 1
ATOM 3275 O O . ARG B 1 64 ? 4.856 2.348 4.844 1 95.46 64 ARG B O 1
ATOM 3282 N N . GLU B 1 65 ? 6.563 3.47 5.674 1 95.24 65 GLU B N 1
ATOM 3283 C CA . GLU B 1 65 ? 7.2 2.289 6.25 1 95.24 65 GLU B CA 1
ATOM 3284 C C . GLU B 1 65 ? 7.009 2.241 7.763 1 95.24 65 GLU B C 1
ATOM 3286 O O . GLU B 1 65 ? 6.753 3.268 8.395 1 95.24 65 GLU B O 1
ATOM 3291 N N . SER B 1 66 ? 7.082 0.996 8.311 1 93.66 66 SER B N 1
ATOM 3292 C CA . SER B 1 66 ? 7.18 0.818 9.756 1 93.66 66 SER B CA 1
ATOM 3293 C C . SER B 1 66 ? 8.555 1.229 10.272 1 93.66 66 SER B C 1
ATOM 3295 O O . SER B 1 66 ? 9.433 1.598 9.489 1 93.66 66 SER B O 1
ATOM 3297 N N . TYR B 1 67 ? 8.745 1.179 11.56 1 94.9 67 TYR B N 1
ATOM 3298 C CA . TYR B 1 67 ? 10.064 1.431 12.131 1 94.9 67 TYR B CA 1
ATOM 3299 C C . TYR B 1 67 ? 11.096 0.462 11.569 1 94.9 67 TYR B C 1
ATOM 3301 O O . TYR B 1 67 ? 12.19 0.872 11.173 1 94.9 67 TYR B O 1
ATOM 3309 N N . ARG B 1 68 ? 10.719 -0.796 11.526 1 92.71 68 ARG B N 1
ATOM 3310 C CA . ARG B 1 68 ? 11.627 -1.811 11 1 92.71 68 ARG B CA 1
ATOM 3311 C C . ARG B 1 68 ? 11.891 -1.591 9.515 1 92.71 68 ARG B C 1
ATOM 3313 O O . ARG B 1 68 ? 13.029 -1.714 9.056 1 92.71 68 ARG B O 1
ATOM 3320 N N . GLY B 1 69 ? 10.816 -1.291 8.81 1 94 69 GLY B N 1
ATOM 3321 C CA . GLY B 1 69 ? 10.968 -1.022 7.389 1 94 69 GLY B CA 1
ATOM 3322 C C . GLY B 1 69 ? 11.854 0.175 7.099 1 94 69 GLY B C 1
ATOM 3323 O O . GLY B 1 69 ? 12.61 0.173 6.126 1 94 69 GLY B O 1
ATOM 3324 N N . THR B 1 70 ? 11.743 1.141 7.92 1 95.94 70 THR B N 1
ATOM 3325 C CA . THR B 1 70 ? 12.553 2.343 7.757 1 95.94 70 THR B CA 1
ATOM 3326 C C . THR B 1 70 ? 14.032 2.031 7.964 1 95.94 70 THR B C 1
ATOM 3328 O O . THR B 1 70 ? 14.885 2.52 7.221 1 95.94 70 THR B O 1
ATOM 3331 N N . ILE B 1 71 ? 14.316 1.247 8.961 1 94.55 71 ILE B N 1
ATOM 3332 C CA . ILE B 1 71 ? 15.692 0.849 9.237 1 94.55 71 ILE B CA 1
ATOM 3333 C C . ILE B 1 71 ? 16.236 0.029 8.069 1 94.55 71 ILE B C 1
ATOM 3335 O O . ILE B 1 71 ? 17.385 0.21 7.658 1 94.55 71 ILE B O 1
ATOM 3339 N N . GLU B 1 72 ? 15.428 -0.813 7.556 1 93.56 72 GLU B N 1
ATOM 3340 C CA . GLU B 1 72 ? 15.853 -1.597 6.4 1 93.56 72 GLU B CA 1
ATOM 3341 C C . GLU B 1 72 ? 16.131 -0.7 5.197 1 93.56 72 GLU B C 1
ATOM 3343 O O . GLU B 1 72 ? 17.117 -0.896 4.484 1 93.56 72 GLU B O 1
ATOM 3348 N N . LEU B 1 73 ? 15.217 0.229 4.989 1 93.41 73 LEU B N 1
ATOM 3349 C CA . LEU B 1 73 ? 15.412 1.169 3.891 1 93.41 73 LEU B CA 1
ATOM 3350 C C . LEU B 1 73 ? 16.719 1.937 4.057 1 93.41 73 LEU B C 1
ATOM 3352 O O . LEU B 1 73 ? 17.459 2.129 3.09 1 93.41 73 LEU B O 1
ATOM 3356 N N . ALA B 1 74 ? 16.974 2.356 5.224 1 93.22 74 ALA B N 1
ATOM 3357 C CA . ALA B 1 74 ? 18.193 3.1 5.531 1 93.22 74 ALA B CA 1
ATOM 3358 C C . ALA B 1 74 ? 19.433 2.242 5.297 1 93.22 74 ALA B C 1
ATOM 3360 O O . ALA B 1 74 ? 20.498 2.76 4.954 1 93.22 74 ALA B O 1
ATOM 3361 N N . ALA B 1 75 ? 19.295 0.988 5.442 1 91 75 ALA B N 1
ATOM 3362 C CA . ALA B 1 75 ? 20.431 0.076 5.337 1 91 75 ALA B CA 1
ATOM 3363 C C . ALA B 1 75 ? 20.638 -0.38 3.895 1 91 75 ALA B C 1
ATOM 3365 O O . ALA B 1 75 ? 21.758 -0.704 3.495 1 91 75 ALA B O 1
ATOM 3366 N N . THR B 1 76 ? 19.609 -0.345 3.098 1 91.61 76 THR B N 1
ATOM 3367 C CA . THR B 1 76 ? 19.71 -1.043 1.821 1 91.61 76 THR B CA 1
ATOM 3368 C C . THR B 1 76 ? 19.548 -0.069 0.658 1 91.61 76 THR B C 1
ATOM 3370 O O . THR B 1 76 ? 19.959 -0.363 -0.467 1 91.61 76 THR B O 1
ATOM 3373 N N . ASN B 1 77 ? 18.902 1.04 0.819 1 91.85 77 ASN B N 1
ATOM 3374 C CA . ASN B 1 77 ? 18.644 2.003 -0.246 1 91.85 77 ASN B CA 1
ATOM 3375 C C . ASN B 1 77 ? 19.734 3.069 -0.313 1 91.85 77 ASN B C 1
ATOM 3377 O O . ASN B 1 77 ? 19.916 3.837 0.634 1 91.85 77 ASN B O 1
ATOM 3381 N N . ILE B 1 78 ? 20.339 3.226 -1.399 1 90.36 78 ILE B N 1
ATOM 3382 C CA . ILE B 1 78 ? 21.518 4.078 -1.514 1 90.36 78 ILE B CA 1
ATOM 3383 C C . ILE B 1 78 ? 21.105 5.545 -1.432 1 90.36 78 ILE B C 1
ATOM 3385 O O . ILE B 1 78 ? 21.863 6.384 -0.938 1 90.36 78 ILE B O 1
ATOM 3389 N N . VAL B 1 79 ? 19.926 5.895 -1.945 1 91.98 79 VAL B N 1
ATOM 3390 C CA . VAL B 1 79 ? 19.453 7.274 -1.883 1 91.98 79 VAL B CA 1
ATOM 3391 C C . VAL B 1 79 ? 19.165 7.658 -0.434 1 91.98 79 VAL B C 1
ATOM 3393 O O . VAL B 1 79 ? 19.533 8.747 0.012 1 91.98 79 VAL B O 1
ATOM 3396 N N . VAL B 1 80 ? 18.533 6.732 0.322 1 92.79 80 VAL B N 1
ATOM 3397 C CA . VAL B 1 80 ? 18.22 6.98 1.725 1 92.79 80 VAL B CA 1
ATOM 3398 C C . VAL B 1 80 ? 19.512 7.08 2.533 1 92.79 80 VAL B C 1
ATOM 3400 O O . VAL B 1 80 ? 19.637 7.935 3.413 1 92.79 80 VAL B O 1
ATOM 3403 N N . LYS B 1 81 ? 20.44 6.267 2.226 1 90.42 81 LYS B N 1
ATOM 3404 C CA . LYS B 1 81 ? 21.733 6.314 2.903 1 90.42 81 LYS B CA 1
ATOM 3405 C C . LYS B 1 81 ? 22.424 7.655 2.675 1 90.42 81 LYS B C 1
ATOM 3407 O O . LYS B 1 81 ? 22.988 8.234 3.606 1 90.42 81 LYS B O 1
ATOM 3412 N N . ARG B 1 82 ? 22.394 8.046 1.51 1 89.36 82 ARG B N 1
ATOM 3413 C CA . ARG B 1 82 ? 23.009 9.326 1.175 1 89.36 82 ARG B CA 1
ATOM 3414 C C . ARG B 1 82 ? 22.305 10.475 1.889 1 89.36 82 ARG B C 1
ATOM 3416 O O . ARG B 1 82 ? 22.944 11.456 2.275 1 89.36 82 ARG B O 1
ATOM 3423 N N . PHE B 1 83 ? 21.062 10.416 1.965 1 93.09 83 PHE B N 1
ATOM 3424 C CA . PHE B 1 83 ? 20.255 11.44 2.618 1 93.09 83 PHE B CA 1
ATOM 3425 C C . PHE B 1 83 ? 20.559 11.498 4.111 1 93.09 83 PHE B C 1
ATOM 3427 O O . PHE B 1 83 ? 20.677 12.582 4.684 1 93.09 83 PHE B O 1
ATOM 3434 N N . LEU B 1 84 ? 20.634 10.384 4.706 1 91.13 84 LEU B N 1
ATOM 3435 C CA . LEU B 1 84 ? 20.848 10.32 6.147 1 91.13 84 LEU B CA 1
ATOM 3436 C C . LEU B 1 84 ? 22.286 10.688 6.5 1 91.13 84 LEU B C 1
ATOM 3438 O O . LEU B 1 84 ? 22.535 11.312 7.533 1 91.13 84 LEU B O 1
ATOM 3442 N N . LYS B 1 85 ? 23.294 10.346 5.726 1 86.38 85 LYS B N 1
ATOM 3443 C CA . LYS B 1 85 ? 24.713 10.648 5.89 1 86.38 85 LYS B CA 1
ATOM 3444 C C . LYS B 1 85 ? 25.225 10.166 7.244 1 86.38 85 LYS B C 1
ATOM 3446 O O . LYS B 1 85 ? 25.874 10.92 7.973 1 86.38 85 LYS B O 1
ATOM 3451 N N . VAL B 1 86 ? 24.825 8.972 7.605 1 82.85 86 VAL B N 1
ATOM 3452 C CA . VAL B 1 86 ? 25.275 8.444 8.889 1 82.85 86 VAL B CA 1
ATOM 3453 C C . VAL B 1 86 ? 26.052 7.147 8.672 1 82.85 86 VAL B C 1
ATOM 3455 O O . VAL B 1 86 ? 25.786 6.409 7.72 1 82.85 86 VAL B O 1
ATOM 3458 N N . LYS B 1 87 ? 26.926 6.971 9.512 1 77.21 87 LYS B N 1
ATOM 3459 C CA . LYS B 1 87 ? 27.708 5.739 9.467 1 77.21 87 LYS B CA 1
ATOM 3460 C C . LYS B 1 87 ? 26.912 4.562 10.023 1 77.21 87 LYS B C 1
ATOM 3462 O O . LYS B 1 87 ? 26.908 3.477 9.439 1 77.21 87 LYS B O 1
ATOM 3467 N N . GLU B 1 88 ? 26.286 4.879 11.158 1 84.66 88 GLU B N 1
ATOM 3468 C CA . GLU B 1 88 ? 25.445 3.864 11.785 1 84.66 88 GLU B CA 1
ATOM 3469 C C . GLU B 1 88 ? 23.983 4.3 11.818 1 84.66 88 GLU B C 1
ATOM 3471 O O . GLU B 1 88 ? 23.681 5.453 12.134 1 84.66 88 GLU B O 1
ATOM 3476 N N . ILE B 1 89 ? 23.159 3.438 11.491 1 88.82 89 ILE B N 1
ATOM 3477 C CA . ILE B 1 89 ? 21.729 3.719 11.423 1 88.82 89 ILE B CA 1
ATOM 3478 C C . ILE B 1 89 ? 21.121 3.645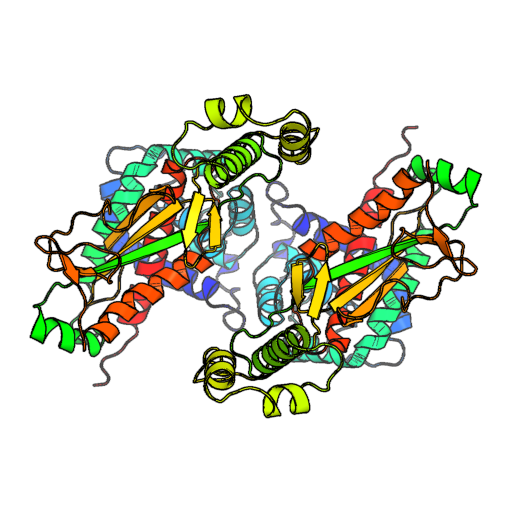 12.821 1 88.82 89 ILE B C 1
ATOM 3480 O O . ILE B 1 89 ? 21.396 2.708 13.575 1 88.82 89 ILE B O 1
ATOM 3484 N N . PRO B 1 90 ? 20.409 4.674 13.161 1 90.94 90 PRO B N 1
ATOM 3485 C CA . PRO B 1 90 ? 19.698 4.588 14.439 1 90.94 90 PRO B CA 1
ATOM 3486 C C . PRO B 1 90 ? 18.848 3.325 14.558 1 90.94 90 PRO B C 1
ATOM 3488 O O . PRO B 1 90 ? 18.269 2.871 13.568 1 90.94 90 PRO B O 1
ATOM 3491 N N . SER B 1 91 ? 18.756 2.792 15.687 1 91.6 91 SER B N 1
ATOM 3492 C CA . SER B 1 91 ? 17.962 1.59 15.919 1 91.6 91 SER B CA 1
ATOM 3493 C C . SER B 1 91 ? 16.47 1.906 15.929 1 91.6 91 SER B C 1
ATOM 3495 O O . SER B 1 91 ? 16.077 3.065 16.081 1 91.6 91 SER B O 1
ATOM 3497 N N . LYS B 1 92 ? 15.751 0.861 15.842 1 92.58 92 LYS B N 1
ATOM 3498 C CA . LYS B 1 92 ? 14.298 0.985 15.918 1 92.58 92 LYS B CA 1
ATOM 3499 C C . LYS B 1 92 ? 13.865 1.557 17.265 1 92.58 92 LYS B C 1
ATOM 3501 O O . LYS B 1 92 ? 12.988 2.421 17.326 1 92.58 92 LYS B O 1
ATOM 3506 N N . SER B 1 93 ? 14.49 1.082 18.28 1 92.88 93 SER B N 1
ATOM 3507 C CA . SER B 1 93 ? 14.148 1.514 19.631 1 92.88 93 SER B CA 1
ATOM 3508 C C . SER B 1 93 ? 14.462 2.992 19.836 1 92.88 93 SER B C 1
ATOM 3510 O O . SER B 1 93 ? 13.707 3.706 20.499 1 92.88 93 SER B O 1
ATOM 3512 N N . SER B 1 94 ? 15.584 3.422 19.304 1 93.92 94 SER B N 1
ATOM 3513 C CA . SER B 1 94 ? 15.964 4.822 19.459 1 93.92 94 SER B CA 1
ATOM 3514 C C . SER B 1 94 ? 15.019 5.74 18.69 1 93.92 94 SER B C 1
ATOM 3516 O O . SER B 1 94 ? 14.684 6.829 19.16 1 93.92 94 SER B O 1
ATOM 3518 N N . LEU B 1 95 ? 14.627 5.3 17.554 1 94.74 95 LEU B N 1
ATOM 3519 C CA . LEU B 1 95 ? 13.674 6.072 16.763 1 94.74 95 LEU B CA 1
ATOM 3520 C C . LEU B 1 95 ? 12.32 6.143 17.46 1 94.74 95 LEU B C 1
ATOM 3522 O O . LEU B 1 95 ? 11.692 7.204 17.497 1 94.74 95 LEU B O 1
ATOM 3526 N N . HIS B 1 96 ? 11.93 5.039 17.932 1 94.53 96 HIS B N 1
ATOM 3527 C CA . HIS B 1 96 ? 10.692 4.964 18.7 1 94.53 96 HIS B CA 1
ATOM 3528 C C . HIS B 1 96 ? 10.742 5.881 19.917 1 94.53 96 HIS B C 1
ATOM 3530 O O . HIS B 1 96 ? 9.787 6.612 20.188 1 94.53 96 HIS B O 1
ATOM 3536 N N . TRP B 1 97 ? 11.833 5.855 20.59 1 94.62 97 TRP B N 1
ATOM 3537 C CA . TRP B 1 97 ? 12.048 6.715 21.749 1 94.62 97 TRP B CA 1
ATOM 3538 C C . TRP B 1 97 ? 11.947 8.186 21.362 1 94.62 97 TRP B C 1
ATOM 3540 O O . TRP B 1 97 ? 11.29 8.972 22.049 1 94.62 97 TRP B O 1
ATOM 3550 N N . PHE B 1 98 ? 12.574 8.571 20.338 1 95.88 98 PHE B N 1
ATOM 3551 C CA . PHE B 1 98 ? 12.593 9.959 19.892 1 95.88 98 PHE B CA 1
ATOM 3552 C C . PHE B 1 98 ? 11.179 10.464 19.633 1 95.88 98 PHE B C 1
ATOM 3554 O O . PHE B 1 98 ? 10.822 11.567 20.052 1 95.88 98 PHE B O 1
ATOM 3561 N N . VAL B 1 99 ? 10.329 9.665 18.958 1 96.38 99 VAL B N 1
ATOM 3562 C CA . VAL B 1 99 ? 8.965 10.055 18.617 1 96.38 99 VAL B CA 1
ATOM 3563 C C . VAL B 1 99 ? 8.142 10.225 19.892 1 96.38 99 VAL B C 1
ATOM 3565 O O . VAL B 1 99 ? 7.411 11.207 20.041 1 96.38 99 VAL B O 1
ATOM 3568 N N . HIS B 1 100 ? 8.309 9.339 20.77 1 94.67 100 HIS B N 1
ATOM 3569 C CA . HIS B 1 100 ? 7.493 9.359 21.979 1 94.67 100 HIS B CA 1
ATOM 3570 C C . HIS B 1 100 ? 7.966 10.44 22.945 1 94.67 100 HIS B C 1
ATOM 3572 O O . HIS B 1 100 ? 7.15 11.11 23.582 1 94.67 100 HIS B O 1
ATOM 3578 N N . LYS B 1 101 ? 9.237 10.595 23.017 1 93.86 101 LYS B N 1
ATOM 3579 C CA . LYS B 1 101 ? 9.798 11.566 23.952 1 93.86 101 LYS B CA 1
ATOM 3580 C C . LYS B 1 101 ? 9.55 12.994 23.477 1 93.86 101 LYS B C 1
ATOM 3582 O O . LYS B 1 101 ? 9.316 13.892 24.289 1 93.86 101 LYS B O 1
ATOM 3587 N N . PHE B 1 102 ? 9.579 13.172 22.204 1 95.64 102 PHE B N 1
ATOM 3588 C CA . PHE B 1 102 ? 9.57 14.542 21.705 1 95.64 102 PHE B CA 1
ATOM 3589 C C . PHE B 1 102 ? 8.317 14.81 20.881 1 95.64 102 PHE B C 1
ATOM 3591 O O . PHE B 1 102 ? 8.338 15.626 19.957 1 95.64 102 PHE B O 1
ATOM 3598 N N . SER B 1 103 ? 7.24 14.089 21.093 1 95.48 103 SER B N 1
ATOM 3599 C CA . SER B 1 103 ? 5.99 14.217 20.35 1 95.48 103 SER B CA 1
ATOM 3600 C C . SER B 1 103 ? 5.529 15.67 20.291 1 95.48 103 SER B C 1
ATOM 3602 O O . SER B 1 103 ? 5.216 16.184 19.215 1 95.48 103 SER B O 1
ATOM 3604 N N . ASP B 1 104 ? 5.561 16.381 21.397 1 94.64 104 ASP B N 1
ATOM 3605 C CA . ASP B 1 104 ? 5.094 17.762 21.472 1 94.64 104 ASP B CA 1
ATOM 3606 C C . ASP B 1 104 ? 5.988 18.69 20.653 1 94.64 104 ASP B C 1
ATOM 3608 O O . ASP B 1 104 ? 5.494 19.567 19.941 1 94.64 104 ASP B O 1
ATOM 3612 N N . ARG B 1 105 ? 7.215 18.455 20.747 1 94.9 105 ARG B N 1
ATOM 3613 C CA . ARG B 1 105 ? 8.168 19.307 20.044 1 94.9 105 ARG B CA 1
ATOM 3614 C C . ARG B 1 105 ? 8.072 19.108 18.535 1 94.9 105 ARG B C 1
ATOM 3616 O O . ARG B 1 105 ? 8.245 20.055 17.766 1 94.9 105 ARG B O 1
ATOM 3623 N N . ILE B 1 106 ? 7.854 17.873 18.16 1 94.75 106 ILE B N 1
ATOM 3624 C CA . ILE B 1 106 ? 7.693 17.577 16.741 1 94.75 106 ILE B CA 1
ATOM 3625 C C . ILE B 1 106 ? 6.452 18.287 16.203 1 94.75 106 ILE B C 1
ATOM 3627 O O . ILE B 1 106 ? 6.483 18.866 15.115 1 94.75 106 ILE B O 1
ATOM 3631 N N . ARG B 1 107 ? 5.465 18.312 16.928 1 94.78 107 ARG B N 1
ATOM 3632 C CA . ARG B 1 107 ? 4.234 18.976 16.511 1 94.78 107 ARG B CA 1
ATOM 3633 C C . ARG B 1 107 ? 4.433 20.485 16.408 1 94.78 107 ARG B C 1
ATOM 3635 O O . ARG B 1 107 ? 3.972 21.113 15.453 1 94.78 107 ARG B O 1
ATOM 3642 N N . ASP B 1 108 ? 5.166 21.047 17.325 1 95.03 108 ASP B N 1
ATOM 3643 C CA . ASP B 1 108 ? 5.446 22.479 17.321 1 95.03 108 ASP B CA 1
ATOM 3644 C C . ASP B 1 108 ? 6.356 22.857 16.154 1 95.03 108 ASP B C 1
ATOM 3646 O O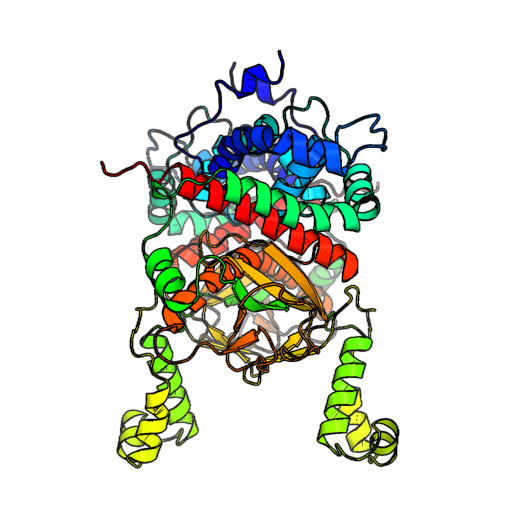 . ASP B 1 108 ? 6.301 23.984 15.656 1 95.03 108 ASP B O 1
ATOM 3650 N N . LEU B 1 109 ? 7.141 21.915 15.796 1 96.59 109 LEU B N 1
ATOM 3651 C CA . LEU B 1 109 ? 8.112 22.154 14.734 1 96.59 109 LEU B CA 1
ATOM 3652 C C . LEU B 1 109 ? 7.411 22.483 13.42 1 96.59 109 LEU B C 1
ATOM 3654 O O . LEU B 1 109 ? 7.915 23.28 12.625 1 96.59 109 LEU B O 1
ATOM 3658 N N . LEU B 1 110 ? 6.251 21.91 13.164 1 97.07 110 LEU B N 1
ATOM 3659 C CA . LEU B 1 110 ? 5.516 22.171 11.931 1 97.07 110 LEU B CA 1
ATOM 3660 C C . LEU B 1 110 ? 5.253 23.663 11.76 1 97.07 110 LEU B C 1
ATOM 3662 O O . LEU B 1 110 ? 5.536 24.23 10.703 1 97.07 110 LEU B O 1
ATOM 3666 N N . LEU B 1 111 ? 4.734 24.277 12.807 1 95.83 111 LEU B N 1
ATOM 3667 C CA . LEU B 1 111 ? 4.412 25.698 12.746 1 95.83 111 LEU B CA 1
ATOM 3668 C C . LEU B 1 111 ? 5.673 26.533 12.546 1 95.83 111 LEU B C 1
ATOM 3670 O O . LEU B 1 111 ? 5.671 27.491 11.769 1 95.83 111 LEU B O 1
ATOM 3674 N N . LYS B 1 112 ? 6.681 26.224 13.239 1 96.74 112 LYS B N 1
ATOM 3675 C CA . LYS B 1 112 ? 7.925 26.985 13.156 1 96.74 112 LYS B CA 1
ATOM 3676 C C . LYS B 1 112 ? 8.544 26.877 11.765 1 96.74 112 LYS B C 1
ATOM 3678 O O . LYS B 1 112 ? 9.05 27.863 11.227 1 96.74 112 LYS B O 1
ATOM 3683 N N . VAL B 1 113 ? 8.517 25.663 11.244 1 96.57 113 VAL B N 1
ATOM 3684 C CA . VAL B 1 113 ? 9.044 25.449 9.9 1 96.57 113 VAL B CA 1
ATOM 3685 C C . VAL B 1 113 ? 8.178 26.186 8.882 1 96.57 113 VAL B C 1
ATOM 3687 O O . VAL B 1 113 ? 8.695 26.798 7.944 1 96.57 113 VAL B O 1
ATOM 3690 N N . PHE B 1 114 ? 6.897 26.167 9.076 1 96.58 114 PHE B N 1
ATOM 3691 C CA . PHE B 1 114 ? 5.975 26.896 8.214 1 96.58 114 PHE B CA 1
ATOM 3692 C C . PHE B 1 114 ? 6.322 28.379 8.181 1 96.58 114 PHE B C 1
ATOM 3694 O O . PHE B 1 114 ? 6.456 28.967 7.106 1 96.58 114 PHE B O 1
ATOM 3701 N N . ARG B 1 115 ? 6.502 28.936 9.322 1 95.13 115 ARG B N 1
ATOM 3702 C CA . ARG B 1 115 ? 6.815 30.358 9.414 1 95.13 115 ARG B CA 1
ATOM 3703 C C . ARG B 1 115 ? 8.144 30.671 8.733 1 95.13 115 ARG B C 1
ATOM 3705 O O . ARG B 1 115 ? 8.268 31.682 8.038 1 95.13 115 ARG B O 1
ATOM 3712 N N . ARG B 1 116 ? 9.065 29.818 8.965 1 95.36 116 ARG B N 1
ATOM 3713 C CA . ARG B 1 116 ? 10.369 30.013 8.34 1 95.36 116 ARG B CA 1
ATOM 3714 C C . ARG B 1 116 ? 10.263 29.95 6.82 1 95.36 116 ARG B C 1
ATOM 3716 O O . ARG B 1 116 ? 10.794 30.814 6.119 1 95.36 116 ARG B O 1
ATOM 3723 N N . PHE B 1 117 ? 9.557 28.944 6.305 1 94.93 117 PHE B N 1
ATOM 3724 C CA . PHE B 1 117 ? 9.39 28.802 4.864 1 94.93 117 PHE B CA 1
ATOM 3725 C C . PHE B 1 117 ? 8.651 30.002 4.284 1 94.93 117 PHE B C 1
ATOM 3727 O O . PHE B 1 117 ? 9.019 30.51 3.222 1 94.93 117 PHE B O 1
ATOM 3734 N N . GLU B 1 118 ? 7.645 30.433 4.989 1 91.22 118 GLU B N 1
ATOM 3735 C CA . GLU B 1 118 ? 6.89 31.581 4.498 1 91.22 118 GLU B CA 1
ATOM 3736 C C . GLU B 1 118 ? 7.777 32.817 4.382 1 91.22 118 GLU B C 1
ATOM 3738 O O . GLU B 1 118 ? 7.618 33.619 3.46 1 91.22 118 GLU B O 1
ATOM 3743 N N . SER B 1 119 ? 8.675 32.967 5.305 1 91.69 119 SER B N 1
ATOM 3744 C CA . SER B 1 119 ? 9.551 34.134 5.314 1 91.69 119 SER B CA 1
ATOM 3745 C C . SER B 1 119 ? 10.585 34.057 4.195 1 91.69 119 SER B C 1
ATOM 3747 O O . SER B 1 119 ? 11.142 35.079 3.786 1 91.69 119 SER B O 1
ATOM 3749 N N . LEU B 1 120 ? 10.826 32.874 3.671 1 91 120 LEU B N 1
ATOM 3750 C CA . LEU B 1 120 ? 11.871 32.684 2.671 1 91 120 LEU B CA 1
ATOM 3751 C C . LEU B 1 120 ? 11.291 32.737 1.261 1 91 120 LEU B C 1
ATOM 3753 O O . LEU B 1 120 ? 12.036 32.814 0.281 1 91 120 LEU B O 1
ATOM 3757 N N . VAL B 1 121 ? 9.953 32.67 1.2 1 88.95 121 VAL B N 1
ATOM 3758 C CA . VAL B 1 121 ? 9.325 32.682 -0.117 1 88.95 121 VAL B CA 1
ATOM 3759 C C . VAL B 1 121 ? 9.187 34.12 -0.612 1 88.95 121 VAL B C 1
ATOM 3761 O O . VAL B 1 121 ? 8.67 34.982 0.103 1 88.95 121 VAL B O 1
ATOM 3764 N N . GLU B 1 122 ? 9.629 34.316 -1.787 1 85.18 122 GLU B N 1
ATOM 3765 C CA . GLU B 1 122 ? 9.513 35.627 -2.417 1 85.18 122 GLU B CA 1
ATOM 3766 C C . GLU B 1 122 ? 8.17 35.784 -3.123 1 85.18 122 GLU B C 1
ATOM 3768 O O . GLU B 1 122 ? 7.558 34.795 -3.532 1 85.18 122 GLU B O 1
ATOM 3773 N N . GLU B 1 123 ? 7.812 36.988 -3.297 1 80.08 123 GLU B N 1
ATOM 3774 C CA . GLU B 1 123 ? 6.515 37.294 -3.892 1 80.08 123 GLU B CA 1
ATOM 3775 C C . GLU B 1 123 ? 6.419 36.754 -5.316 1 80.08 123 GLU B C 1
ATOM 3777 O O . GLU B 1 123 ? 5.354 36.309 -5.747 1 80.08 123 GLU B O 1
ATOM 3782 N N . GLU B 1 124 ? 7.492 36.753 -6.006 1 80.87 124 GLU B N 1
ATOM 3783 C CA . GLU B 1 124 ? 7.504 36.324 -7.401 1 80.87 124 GLU B CA 1
ATOM 3784 C C . GLU B 1 124 ? 7.304 34.815 -7.517 1 80.87 124 GLU B C 1
ATOM 3786 O O . GLU B 1 124 ? 6.968 34.309 -8.589 1 80.87 124 GLU B O 1
ATOM 3791 N N . GLN B 1 125 ? 7.508 34.153 -6.373 1 82.52 125 GLN B N 1
ATOM 3792 C CA . GLN B 1 125 ? 7.419 32.697 -6.379 1 82.52 125 GLN B CA 1
ATOM 3793 C C . GLN B 1 125 ? 6 32.231 -6.065 1 82.52 125 GLN B C 1
ATOM 3795 O O . GLN B 1 125 ? 5.678 31.052 -6.225 1 82.52 125 GLN B O 1
ATOM 3800 N N . LEU B 1 126 ? 5.172 33.169 -5.683 1 81.6 126 LEU B N 1
ATOM 3801 C CA . LEU B 1 126 ? 3.827 32.813 -5.247 1 81.6 126 LEU B CA 1
ATOM 3802 C C . LEU B 1 126 ? 2.91 32.581 -6.443 1 81.6 126 LEU B C 1
ATOM 3804 O O . LEU B 1 126 ? 3.056 33.235 -7.478 1 81.6 126 LEU B O 1
ATOM 3808 N N . PRO B 1 127 ? 1.999 31.594 -6.233 1 72.86 127 PRO B N 1
ATOM 3809 C CA . PRO B 1 127 ? 1.048 31.357 -7.321 1 72.86 127 PRO B CA 1
ATOM 3810 C C . PRO B 1 127 ? 0.088 32.525 -7.531 1 72.86 127 PRO B C 1
ATOM 3812 O O . PRO B 1 127 ? -0.113 33.335 -6.623 1 72.86 127 PRO B O 1
ATOM 3815 N N . THR B 1 128 ? -0.529 32.547 -8.707 1 64.87 128 THR B N 1
ATOM 3816 C CA . THR B 1 128 ? -1.382 33.657 -9.114 1 64.87 128 THR B CA 1
ATOM 3817 C C . THR B 1 128 ? -2.66 33.691 -8.281 1 64.87 128 THR B C 1
ATOM 3819 O O . THR B 1 128 ? -3.226 34.761 -8.045 1 64.87 128 THR B O 1
ATOM 3822 N N . HIS B 1 129 ? -3.098 32.537 -7.947 1 60.71 129 HIS B N 1
ATOM 3823 C CA . HIS B 1 129 ? -4.36 32.506 -7.217 1 60.71 129 HIS B CA 1
ATOM 3824 C C . HIS B 1 129 ? -4.261 33.287 -5.911 1 60.71 129 HIS B C 1
ATOM 3826 O O . HIS B 1 129 ? -5.278 33.715 -5.36 1 60.71 129 HIS B O 1
ATOM 3832 N N . HIS B 1 130 ? -3.087 33.403 -5.371 1 59.37 130 HIS B N 1
ATOM 3833 C CA . HIS B 1 130 ? -2.861 34.138 -4.131 1 59.37 130 HIS B CA 1
ATOM 3834 C C . HIS B 1 130 ? -3.334 35.582 -4.253 1 59.37 130 HIS B C 1
ATOM 3836 O O . HIS B 1 130 ? -3.845 36.157 -3.289 1 59.37 130 HIS B O 1
ATOM 3842 N N . LEU B 1 131 ? -3.285 35.988 -5.354 1 58.18 131 LEU B N 1
ATOM 3843 C CA . LEU B 1 131 ? -3.638 37.385 -5.584 1 58.18 131 LEU B CA 1
ATOM 3844 C C . LEU B 1 131 ? -5.133 37.608 -5.383 1 58.18 131 LEU B C 1
ATOM 3846 O O . LEU B 1 131 ? -5.543 38.632 -4.831 1 58.18 131 LEU B O 1
ATOM 3850 N N . LEU B 1 132 ? -5.784 36.614 -5.758 1 57.35 132 LEU B N 1
ATOM 3851 C CA . LEU B 1 132 ? -7.232 36.75 -5.637 1 57.35 132 LEU B CA 1
ATOM 3852 C C . LEU B 1 132 ? -7.652 36.805 -4.172 1 57.35 132 LEU B C 1
ATOM 3854 O O . LEU B 1 132 ? -8.515 37.604 -3.799 1 57.35 132 LEU B O 1
ATOM 3858 N N . ALA B 1 133 ? -7.053 36.043 -3.364 1 59.27 133 ALA B N 1
ATOM 3859 C CA . ALA B 1 133 ? -7.409 35.971 -1.949 1 59.27 133 ALA B CA 1
ATOM 3860 C C . ALA B 1 133 ? -6.995 37.242 -1.214 1 59.27 133 ALA B C 1
ATOM 3862 O O . ALA B 1 133 ? -7.729 37.736 -0.354 1 59.27 133 ALA B O 1
ATOM 3863 N N . GLU B 1 134 ? -5.866 37.722 -1.612 1 62.03 134 GLU B N 1
ATOM 3864 C CA . GLU B 1 134 ? -5.341 38.915 -0.955 1 62.03 134 GLU B CA 1
ATOM 3865 C C . GLU B 1 134 ? -6.246 40.12 -1.193 1 62.03 134 GLU B C 1
ATOM 3867 O O . GLU B 1 134 ? -6.449 40.938 -0.293 1 62.03 134 GLU B O 1
ATOM 3872 N N . GLU B 1 135 ? -6.655 40.126 -2.355 1 61.65 135 GLU B N 1
ATOM 3873 C CA . GLU B 1 135 ? -7.49 41.278 -2.678 1 61.65 135 GLU B CA 1
ATOM 3874 C C . GLU B 1 135 ? -8.78 41.271 -1.862 1 61.65 135 GLU B C 1
ATOM 3876 O O . GLU B 1 135 ? -9.233 42.32 -1.398 1 61.65 135 GLU B O 1
ATOM 3881 N N . LYS B 1 136 ? -9.209 40.178 -1.633 1 62.07 136 LYS B N 1
ATOM 3882 C CA . LYS B 1 136 ? -10.535 40.104 -1.028 1 62.07 136 LYS B CA 1
ATOM 3883 C C . LYS B 1 136 ? -10.442 40.03 0.494 1 62.07 136 LYS B C 1
ATOM 3885 O O . LYS B 1 136 ? -11.284 40.587 1.2 1 62.07 136 LYS B O 1
ATOM 3890 N N . PHE B 1 137 ? -9.511 39.322 0.96 1 63.55 137 PHE B N 1
ATOM 3891 C CA . PHE B 1 137 ? -9.577 39.014 2.384 1 63.55 137 PHE B CA 1
ATOM 3892 C C . PHE B 1 137 ? -8.307 39.466 3.095 1 63.55 137 PHE B C 1
ATOM 3894 O O . PHE B 1 137 ? -8.227 39.416 4.324 1 63.55 137 PHE B O 1
ATOM 3901 N N . GLY B 1 138 ? -7.463 39.993 2.359 1 62.94 138 GLY B N 1
ATOM 3902 C CA . GLY B 1 138 ? -6.213 40.408 2.974 1 62.94 138 GLY B CA 1
ATOM 3903 C C . GLY B 1 138 ? -5.125 39.354 2.883 1 62.94 138 GLY B C 1
ATOM 3904 O O . GLY B 1 138 ? -5.319 38.306 2.264 1 62.94 138 GLY B O 1
ATOM 3905 N N . ARG B 1 139 ? -3.993 39.651 3.334 1 65.31 139 ARG B N 1
ATOM 3906 C CA . ARG B 1 139 ? -2.728 38.989 3.034 1 65.31 139 ARG B CA 1
ATOM 3907 C C . ARG B 1 139 ? -2.625 37.65 3.757 1 65.31 139 ARG B C 1
ATOM 3909 O O . ARG B 1 139 ? -1.926 36.744 3.299 1 65.31 139 ARG B O 1
ATOM 3916 N N . ASP B 1 140 ? -3.387 37.388 4.761 1 79.06 140 ASP B N 1
ATOM 3917 C CA . ASP B 1 140 ? -3.102 36.168 5.51 1 79.06 140 ASP B CA 1
ATOM 3918 C C . ASP B 1 140 ? -4.368 35.339 5.713 1 79.06 140 ASP B C 1
ATOM 3920 O O . ASP B 1 140 ? -4.978 35.38 6.783 1 79.06 140 ASP B O 1
ATOM 3924 N N . ILE B 1 141 ? -4.731 34.672 4.668 1 85.4 141 ILE B N 1
ATOM 3925 C CA . ILE B 1 141 ? -5.924 33.834 4.726 1 85.4 141 ILE B CA 1
ATOM 3926 C C . ILE B 1 141 ? -5.52 32.369 4.872 1 85.4 141 ILE B C 1
ATOM 3928 O O . ILE B 1 141 ? -4.557 31.919 4.247 1 85.4 141 ILE B O 1
ATOM 3932 N N . ARG B 1 142 ? -6.301 31.753 5.741 1 90.36 142 ARG B N 1
ATOM 3933 C CA . ARG B 1 142 ? -6.075 30.326 5.949 1 90.36 142 ARG B CA 1
ATOM 3934 C C . ARG B 1 142 ? -7.255 29.505 5.44 1 90.36 142 ARG B C 1
ATOM 3936 O O . ARG B 1 142 ? -8.373 30.013 5.337 1 90.36 142 ARG B O 1
ATOM 3943 N N . LEU B 1 143 ? -6.92 28.409 5.075 1 91.25 143 LEU B N 1
ATOM 3944 C CA . LEU B 1 143 ? -7.915 27.42 4.675 1 91.25 143 LEU B CA 1
ATOM 3945 C C . LEU B 1 143 ? -7.969 26.269 5.675 1 91.25 143 LEU B C 1
ATOM 3947 O O . LEU B 1 143 ? -6.929 25.762 6.1 1 91.25 143 LEU B O 1
ATOM 3951 N N . LEU B 1 144 ? -9.155 25.89 6.092 1 92.31 144 LEU B N 1
ATOM 3952 C CA . LEU B 1 144 ? -9.31 24.828 7.08 1 92.31 144 LEU B CA 1
ATOM 3953 C C . LEU B 1 144 ? -10.26 23.748 6.572 1 92.31 144 LEU B C 1
ATOM 3955 O O . LEU B 1 144 ? -11.338 24.055 6.059 1 92.31 144 LEU B O 1
ATOM 3959 N N . ASP B 1 145 ? -9.854 22.523 6.635 1 92.84 145 ASP B N 1
ATOM 3960 C CA . ASP B 1 145 ? -10.667 21.364 6.281 1 92.84 145 ASP B CA 1
ATOM 3961 C C . ASP B 1 145 ? -10.313 20.159 7.151 1 92.84 145 ASP B C 1
ATOM 3963 O O . ASP B 1 145 ? -9.361 20.21 7.933 1 92.84 145 ASP B O 1
ATOM 3967 N N . SER B 1 146 ? -11.173 19.199 7.113 1 93.72 146 SER B N 1
ATOM 3968 C CA . SER B 1 146 ? -10.927 17.956 7.837 1 93.72 146 SER B CA 1
ATOM 3969 C C . SER B 1 146 ? -10.847 16.768 6.885 1 93.72 146 SER B C 1
ATOM 3971 O O . SER B 1 146 ? -11.528 16.743 5.857 1 93.72 146 SER B O 1
ATOM 3973 N N . PHE B 1 147 ? -9.998 15.798 7.217 1 94.13 147 PHE B N 1
ATOM 3974 C CA . PHE B 1 147 ? -9.772 14.616 6.393 1 94.13 147 PHE B CA 1
ATOM 3975 C C . PHE B 1 147 ? -9.865 13.347 7.231 1 94.13 147 PHE B C 1
ATOM 3977 O O . PHE B 1 147 ? -9.312 13.281 8.331 1 94.13 147 PHE B O 1
ATOM 3984 N N . PRO B 1 148 ? -10.538 12.301 6.759 1 93.12 148 PRO B N 1
ATOM 3985 C CA . PRO B 1 148 ? -10.603 11.029 7.483 1 93.12 148 PRO B CA 1
ATOM 3986 C C . PRO B 1 148 ? -9.273 10.278 7.476 1 93.12 148 PRO B C 1
ATOM 3988 O O . PRO B 1 148 ? -8.566 10.276 6.465 1 93.12 148 PRO B O 1
ATOM 3991 N N . VAL B 1 149 ? -8.896 9.812 8.555 1 94.65 149 VAL B N 1
ATOM 3992 C CA . VAL B 1 149 ? -7.777 8.889 8.707 1 94.65 149 VAL B CA 1
ATOM 3993 C C . VAL B 1 149 ? -8.288 7.53 9.179 1 94.65 149 VAL B C 1
ATOM 3995 O O . VAL B 1 149 ? -8.609 7.356 10.357 1 94.65 149 VAL B O 1
ATOM 3998 N N . GLU B 1 150 ? -8.297 6.581 8.366 1 91.51 150 GLU B N 1
ATOM 3999 C CA . GLU B 1 150 ? -8.862 5.271 8.672 1 91.51 150 GLU B CA 1
ATOM 4000 C C . GLU B 1 150 ? -7.844 4.384 9.384 1 91.51 150 GLU B C 1
ATOM 4002 O O . GLU B 1 150 ? -6.666 4.368 9.022 1 91.51 150 GLU B O 1
ATOM 4007 N N . LEU B 1 151 ? -8.327 3.716 10.344 1 90.09 151 LEU B N 1
ATOM 4008 C CA . LEU B 1 151 ? -7.524 2.786 11.13 1 90.09 151 LEU B CA 1
ATOM 4009 C C . LEU B 1 151 ? -8.148 1.394 11.131 1 90.09 151 LEU B C 1
ATOM 4011 O O . LEU B 1 151 ? -9.352 1.25 10.908 1 90.09 151 LEU B O 1
ATOM 4015 N N . PRO B 1 152 ? -7.335 0.37 11.274 1 82.97 152 PRO B N 1
ATOM 4016 C CA . PRO B 1 152 ? -7.919 -0.966 11.409 1 82.97 152 PRO B CA 1
ATOM 4017 C C . PRO B 1 152 ? -8.862 -1.08 12.604 1 82.97 152 PRO B C 1
ATOM 4019 O O . PRO B 1 152 ? -8.48 -0.748 13.73 1 82.97 152 PRO B O 1
ATOM 4022 N N . ASN B 1 153 ? -9.958 -1.559 12.335 1 76.79 153 ASN B N 1
ATOM 4023 C CA . ASN B 1 153 ? -10.946 -1.628 13.406 1 76.79 153 ASN B CA 1
ATOM 4024 C C . ASN B 1 153 ? -10.873 -2.958 14.151 1 76.79 153 ASN B C 1
ATOM 4026 O O . ASN B 1 153 ? -11.492 -3.12 15.204 1 76.79 153 ASN B O 1
ATOM 4030 N N . GLY B 1 154 ? -10.016 -3.794 13.662 1 68.46 154 GLY B N 1
ATOM 4031 C CA . GLY B 1 154 ? -9.997 -5.097 14.307 1 68.46 154 GLY B CA 1
ATOM 4032 C C . GLY B 1 154 ? -11.313 -5.842 14.187 1 68.46 154 GLY B C 1
ATOM 4033 O O . GLY B 1 154 ? -11.963 -6.131 15.194 1 68.46 154 GLY B O 1
ATOM 4034 N N . LYS B 1 155 ? -11.69 -6.199 13.058 1 62.43 155 LYS B N 1
ATOM 4035 C CA . LYS B 1 155 ? -12.979 -6.801 12.73 1 62.43 155 LYS B CA 1
ATOM 4036 C C . LYS B 1 155 ? -13.337 -7.908 13.717 1 62.43 155 LYS B C 1
ATOM 4038 O O . LYS B 1 155 ? -14.516 -8.162 13.973 1 62.43 155 LYS B O 1
ATOM 4043 N N . LYS B 1 156 ? -12.4 -8.39 14.304 1 62.1 156 LYS B N 1
ATOM 4044 C CA . LYS B 1 156 ? -12.698 -9.452 15.261 1 62.1 156 LYS B CA 1
ATOM 4045 C C . LYS B 1 156 ? -12.576 -8.948 16.696 1 62.1 156 LYS B C 1
ATOM 4047 O O . LYS B 1 156 ? -12.531 -9.743 17.637 1 62.1 156 LYS B O 1
ATOM 4052 N N . SER B 1 157 ? -12.568 -7.661 16.743 1 65.01 157 SER B N 1
ATOM 4053 C CA . SER B 1 157 ? -12.403 -7.131 18.092 1 65.01 157 SER B CA 1
ATOM 4054 C C . SER B 1 157 ? -13.737 -7.062 18.826 1 65.01 157 SER B C 1
ATOM 4056 O O . SER B 1 157 ? -14.768 -6.755 18.224 1 65.01 157 SER B O 1
ATOM 4058 N N . ILE B 1 158 ? -13.678 -7.341 20.052 1 61.22 158 ILE B N 1
ATOM 4059 C CA . ILE B 1 158 ? -14.863 -7.289 20.902 1 61.22 158 ILE B CA 1
ATOM 4060 C C . ILE B 1 158 ? -15.462 -5.885 20.868 1 61.22 158 ILE B C 1
ATOM 4062 O O . ILE B 1 158 ? -16.684 -5.724 20.876 1 61.22 158 ILE B O 1
ATOM 4066 N N . GLU B 1 159 ? -14.565 -4.95 20.8 1 62.7 159 GLU B N 1
ATOM 4067 C CA . GLU B 1 159 ? -15.033 -3.567 20.801 1 62.7 159 GLU B CA 1
ATOM 4068 C C . GLU B 1 159 ? -15.863 -3.265 19.557 1 62.7 159 GLU B C 1
ATOM 4070 O O . GLU B 1 159 ? -16.932 -2.657 19.65 1 62.7 159 GLU B O 1
ATOM 4075 N N . THR B 1 160 ? -15.314 -3.74 18.519 1 66 160 THR B N 1
ATOM 4076 C CA . THR B 1 160 ? -16.033 -3.533 17.266 1 66 160 THR B CA 1
ATOM 4077 C C . THR B 1 160 ? -17.405 -4.199 17.314 1 66 160 THR B C 1
ATOM 4079 O O . THR B 1 160 ? -18.394 -3.631 16.847 1 66 160 THR B O 1
ATOM 4082 N N . HIS B 1 161 ? -17.428 -5.325 17.836 1 63.79 161 HIS B N 1
ATOM 4083 C CA . HIS B 1 161 ? -18.689 -6.054 17.918 1 63.79 161 HIS B CA 1
ATOM 4084 C C . HIS B 1 161 ? -19.66 -5.369 18.873 1 63.79 161 HIS B C 1
ATOM 4086 O O . HIS B 1 161 ? -20.861 -5.297 18.599 1 63.79 161 HIS B O 1
ATOM 4092 N N . ILE B 1 162 ? -19.132 -4.896 19.922 1 64.71 162 ILE B N 1
ATOM 4093 C CA . ILE B 1 162 ? -19.964 -4.161 20.868 1 64.71 162 ILE B CA 1
ATOM 4094 C C . ILE B 1 162 ? -20.512 -2.9 20.203 1 64.71 162 ILE B C 1
ATOM 4096 O O . ILE B 1 162 ? -21.693 -2.578 20.349 1 64.71 162 ILE B O 1
ATOM 4100 N N . GLU B 1 163 ? -19.575 -2.278 19.525 1 69.81 163 GLU B N 1
ATOM 4101 C CA . GLU B 1 163 ? -19.989 -1.056 18.842 1 69.81 163 GLU B CA 1
ATOM 4102 C C . GLU B 1 163 ? -21.085 -1.34 17.819 1 69.81 163 GLU B C 1
ATOM 4104 O O . GLU B 1 163 ? -22.053 -0.584 17.713 1 69.81 163 GLU B O 1
ATOM 4109 N N . LYS B 1 164 ? -20.861 -2.401 17.1 1 65.15 164 LYS B N 1
ATOM 4110 C CA . LYS B 1 164 ? -21.878 -2.809 16.135 1 65.15 164 LYS B CA 1
ATOM 4111 C C . LYS B 1 164 ? -23.191 -3.151 16.832 1 65.15 164 LYS B C 1
ATOM 4113 O O . LYS B 1 164 ? -24.267 -2.776 16.36 1 65.15 164 LYS B O 1
ATOM 4118 N N . LEU B 1 165 ? -23.072 -3.846 17.908 1 65.2 165 LEU B N 1
ATOM 4119 C CA . LEU B 1 165 ? -24.249 -4.202 18.693 1 65.2 165 LEU B CA 1
ATOM 4120 C C . LEU B 1 165 ? -24.984 -2.952 19.168 1 65.2 165 LEU B C 1
ATOM 4122 O O . LEU B 1 165 ? -26.211 -2.876 19.073 1 65.2 165 LEU B O 1
ATOM 4126 N N . LEU B 1 166 ? -24.182 -2.044 19.582 1 66.49 166 LEU B N 1
ATOM 4127 C CA . LEU B 1 166 ? -24.776 -0.808 20.079 1 66.49 166 LEU B CA 1
ATOM 4128 C C . LEU B 1 166 ? -25.483 -0.054 18.958 1 66.49 166 LEU B C 1
ATOM 4130 O O . LEU B 1 166 ? -26.571 0.489 19.159 1 66.49 166 LEU B O 1
ATOM 4134 N N . LEU B 1 167 ? -24.797 -0.126 17.862 1 66.41 167 LEU B N 1
ATOM 4135 C CA . LEU B 1 167 ? -25.415 0.518 16.708 1 66.41 167 LEU B CA 1
ATOM 4136 C C . LEU B 1 167 ? -26.721 -0.175 16.333 1 66.41 167 LEU B C 1
ATOM 4138 O O . LEU B 1 167 ? -27.716 0.488 16.031 1 66.41 167 LEU B O 1
ATOM 4142 N N . ASP B 1 168 ? -26.715 -1.43 16.308 1 65.6 168 ASP B N 1
ATOM 4143 C CA . ASP B 1 168 ? -27.909 -2.211 15.999 1 65.6 168 ASP B CA 1
ATOM 4144 C C . ASP B 1 168 ? -29.02 -1.94 17.01 1 65.6 168 ASP B C 1
ATOM 4146 O O . ASP B 1 168 ? -30.187 -1.805 16.637 1 65.6 168 ASP B O 1
ATOM 4150 N N . LEU B 1 169 ? -28.625 -1.807 18.178 1 67.78 169 LEU B N 1
ATOM 4151 C CA . LEU B 1 169 ? -29.597 -1.545 19.235 1 67.78 169 LEU B CA 1
ATOM 4152 C C . LEU B 1 169 ? -30.185 -0.145 19.098 1 67.78 169 LEU B C 1
ATOM 4154 O O . LEU B 1 169 ? -31.381 0.056 19.322 1 67.78 169 LEU B O 1
ATOM 4158 N N . ARG B 1 170 ? -29.332 0.756 18.624 1 67.56 170 ARG B N 1
ATOM 4159 C CA . ARG B 1 170 ? -29.798 2.123 18.416 1 67.56 170 ARG B CA 1
ATOM 4160 C C . ARG B 1 170 ? -30.763 2.2 17.238 1 67.56 170 ARG B C 1
ATOM 4162 O O . ARG B 1 170 ? -31.674 3.03 17.228 1 67.56 170 ARG B O 1
ATOM 4169 N N . GLU B 1 171 ? -30.488 1.345 16.331 1 69.38 171 GLU B N 1
ATOM 4170 C CA . GLU B 1 171 ? -31.372 1.294 15.17 1 69.38 171 GLU B CA 1
ATOM 4171 C C . GLU B 1 171 ? -32.745 0.744 15.546 1 69.38 171 GLU B C 1
ATOM 4173 O O . GLU B 1 171 ? -33.758 1.134 14.961 1 69.38 171 GLU B O 1
ATOM 4178 N N . ILE B 1 172 ? -32.762 -0.148 16.426 1 69.26 172 ILE B N 1
ATOM 4179 C CA . ILE B 1 172 ? -34.017 -0.735 16.884 1 69.26 172 ILE B CA 1
ATOM 4180 C C . ILE B 1 172 ? -34.813 0.301 17.674 1 69.26 172 ILE B C 1
ATOM 4182 O O . ILE B 1 172 ? -36.011 0.481 17.443 1 69.26 172 ILE B O 1
ATOM 4186 N N . ASP B 1 173 ? -34.163 0.966 18.586 1 67.16 173 ASP B N 1
ATOM 4187 C CA . ASP B 1 173 ? -34.786 2.029 19.368 1 67.16 173 ASP B CA 1
ATOM 4188 C C . ASP B 1 173 ? -33.762 3.088 19.769 1 67.16 173 ASP B C 1
ATOM 4190 O O . ASP B 1 173 ? -32.937 2.858 20.655 1 67.16 173 ASP B O 1
ATOM 4194 N N . SER B 1 174 ? -33.763 4.207 19.137 1 67.12 174 SER B N 1
ATOM 4195 C CA . SER B 1 174 ? -32.773 5.26 19.339 1 67.12 174 SER B CA 1
ATOM 4196 C C . SER B 1 174 ? -33.056 6.047 20.614 1 67.12 174 SER B C 1
ATOM 4198 O O . SER B 1 174 ? -32.197 6.788 21.096 1 67.12 174 SER B O 1
ATOM 4200 N N . LYS B 1 175 ? -34.233 5.904 21.244 1 70.61 175 LYS B N 1
ATOM 4201 C CA . LYS B 1 175 ? -34.632 6.675 22.418 1 70.61 175 LYS B CA 1
ATOM 4202 C C . LYS B 1 175 ? -34.2 5.978 23.706 1 70.61 175 LYS B C 1
ATOM 4204 O O . LYS B 1 175 ? -34.005 6.629 24.734 1 70.61 175 LYS B O 1
ATOM 4209 N N . ARG B 1 176 ? -34.152 4.673 23.662 1 71.21 176 ARG B N 1
ATOM 4210 C CA . ARG B 1 176 ? -33.826 3.891 24.851 1 71.21 176 ARG B CA 1
ATOM 4211 C C . ARG B 1 176 ? -32.339 3.558 24.896 1 71.21 176 ARG B C 1
ATOM 4213 O O . ARG B 1 176 ? -31.67 3.536 23.861 1 71.21 176 ARG B O 1
ATOM 4220 N N . LYS B 1 177 ? -31.924 3.469 26.128 1 71.54 177 LYS B N 1
ATOM 4221 C CA . LYS B 1 177 ? -30.546 3.025 26.321 1 71.54 177 LYS B CA 1
ATOM 4222 C C . LYS B 1 177 ? -30.345 1.61 25.786 1 71.54 177 LYS B C 1
ATOM 4224 O O . LYS B 1 177 ? -31.25 0.777 25.863 1 71.54 177 LYS B O 1
ATOM 4229 N N . PRO B 1 178 ? -29.145 1.31 25.168 1 69.8 178 PRO B N 1
ATOM 4230 C CA . PRO B 1 178 ? -28.876 0.02 24.529 1 69.8 178 PRO B CA 1
ATOM 4231 C C . PRO B 1 178 ? -29.192 -1.166 25.438 1 69.8 178 PRO B C 1
ATOM 4233 O O . PRO B 1 178 ? -29.725 -2.178 24.976 1 69.8 178 PRO B O 1
ATOM 4236 N N . HIS B 1 179 ? -28.875 -0.973 26.757 1 70.17 179 HIS B N 1
ATOM 4237 C CA . HIS B 1 179 ? -29.112 -2.104 27.647 1 70.17 179 HIS B CA 1
ATOM 4238 C C . HIS B 1 179 ? -30.605 -2.35 27.84 1 70.17 179 HIS B C 1
ATOM 4240 O O . HIS B 1 179 ? -31.031 -3.492 28.023 1 70.17 179 HIS B O 1
ATOM 4246 N N . GLU B 1 180 ? -31.319 -1.319 27.743 1 71.48 180 GLU B N 1
ATOM 4247 C CA . GLU B 1 180 ? -32.769 -1.445 27.857 1 71.48 180 GLU B CA 1
ATOM 4248 C C . GLU B 1 180 ? -33.367 -2.087 26.609 1 71.48 180 GLU B C 1
ATOM 4250 O O . GLU B 1 180 ? -34.278 -2.912 26.705 1 71.48 180 GLU B O 1
ATOM 4255 N N . VAL B 1 181 ? -32.795 -1.643 25.527 1 74.49 181 VAL B N 1
ATOM 4256 C CA . VAL B 1 181 ? -33.255 -2.197 24.258 1 74.49 181 VAL B CA 1
ATOM 4257 C C . VAL B 1 181 ? -32.945 -3.691 24.203 1 74.49 181 VAL B C 1
ATOM 4259 O O . VAL B 1 181 ? -33.796 -4.494 23.813 1 74.49 181 VAL B O 1
ATOM 4262 N N . LEU B 1 182 ? -31.799 -4.027 24.668 1 74.17 182 LEU B N 1
ATOM 4263 C CA . LEU B 1 182 ? -31.37 -5.422 24.655 1 74.17 182 LEU B CA 1
ATOM 4264 C C . LEU B 1 182 ? -32.253 -6.271 25.563 1 74.17 182 LEU B C 1
ATOM 4266 O O . LEU B 1 182 ? -32.587 -7.408 25.225 1 74.17 182 LEU B O 1
ATOM 4270 N N . ALA B 1 183 ? -32.66 -5.656 26.643 1 71.06 183 ALA B N 1
ATOM 4271 C CA . ALA B 1 183 ? -33.483 -6.357 27.625 1 71.06 183 ALA B CA 1
ATOM 4272 C C . ALA B 1 183 ? -34.9 -6.57 27.1 1 71.06 183 ALA B C 1
ATOM 4274 O O . ALA B 1 183 ? -35.579 -7.521 27.496 1 71.06 183 ALA B O 1
ATOM 4275 N N . SER B 1 184 ? -35.222 -5.67 26.216 1 74.18 184 SER B N 1
ATOM 4276 C CA . SER B 1 184 ? -36.593 -5.718 25.72 1 74.18 184 SER B CA 1
ATOM 4277 C C . SER B 1 184 ? -36.72 -6.669 24.535 1 74.18 184 SER B C 1
ATOM 4279 O O . SER B 1 184 ? -37.829 -7.044 24.149 1 74.18 184 SER B O 1
ATOM 4281 N N . LEU B 1 185 ? -35.608 -7.024 24.014 1 75.54 185 LEU B N 1
ATOM 4282 C CA . LEU B 1 185 ? -35.62 -7.861 22.819 1 75.54 185 LEU B CA 1
ATOM 4283 C C . LEU B 1 185 ? -35.911 -9.314 23.177 1 75.54 185 LEU B C 1
ATOM 4285 O O . LEU B 1 185 ? -35.539 -9.778 24.257 1 75.54 185 LEU B O 1
ATOM 4289 N N . ASP B 1 186 ? -36.704 -9.894 22.28 1 74.04 186 ASP B N 1
ATOM 4290 C CA . ASP B 1 186 ? -36.988 -11.313 22.472 1 74.04 186 ASP B CA 1
ATOM 4291 C C . ASP B 1 186 ? -35.731 -12.157 22.273 1 74.04 186 ASP B C 1
ATOM 4293 O O . ASP B 1 186 ? -34.755 -11.695 21.679 1 74.04 186 ASP B O 1
ATOM 4297 N N . GLU B 1 187 ? -35.746 -13.324 22.889 1 67.16 187 GLU B N 1
ATOM 4298 C CA . GLU B 1 187 ? -34.601 -14.229 22.893 1 67.16 187 GLU B CA 1
ATOM 4299 C C . GLU B 1 187 ? -34.099 -14.49 21.475 1 67.16 187 GLU B C 1
ATOM 4301 O O . GLU B 1 187 ? -32.89 -14.565 21.243 1 67.16 187 GLU B O 1
ATOM 4306 N N . GLY B 1 188 ? -34.9 -14.568 20.532 1 68.09 188 GLY B N 1
ATOM 4307 C CA . GLY B 1 188 ? -34.529 -14.835 19.151 1 68.09 188 GLY B CA 1
ATOM 4308 C C . GLY B 1 188 ? -33.741 -13.705 18.516 1 68.09 188 GLY B C 1
ATOM 4309 O O . GLY B 1 188 ? -32.722 -13.943 17.864 1 68.09 188 GLY B O 1
ATOM 4310 N N . LYS B 1 189 ? -34.247 -12.543 18.707 1 73.5 189 LYS B N 1
ATOM 4311 C CA . LYS B 1 189 ? -33.603 -11.361 18.141 1 73.5 189 LYS B CA 1
ATOM 4312 C C . LYS B 1 189 ? -32.242 -11.114 18.785 1 73.5 189 LYS B C 1
ATOM 4314 O O . LYS B 1 189 ? -31.303 -10.676 18.117 1 73.5 189 LYS B O 1
ATOM 4319 N N . ARG B 1 190 ? -32.213 -11.452 20.118 1 65.97 190 ARG B N 1
ATOM 4320 C CA . ARG B 1 190 ? -30.945 -11.331 20.83 1 65.97 190 ARG B CA 1
ATOM 4321 C C . ARG B 1 190 ? -29.903 -12.288 20.259 1 65.97 190 ARG B C 1
ATOM 4323 O O . ARG B 1 190 ? -28.746 -11.909 20.064 1 65.97 190 ARG B O 1
ATOM 4330 N N . GLU B 1 191 ? -30.397 -13.464 20.016 1 65.3 191 GLU B N 1
ATOM 4331 C CA . GLU B 1 191 ? -29.494 -14.469 19.462 1 65.3 191 GLU B CA 1
ATOM 4332 C C . GLU B 1 191 ? -28.979 -14.05 18.088 1 65.3 191 GLU B C 1
ATOM 4334 O O . GLU B 1 191 ? -27.812 -14.276 17.761 1 65.3 191 GLU B O 1
ATOM 4339 N N . GLU B 1 192 ? -29.788 -13.48 17.349 1 67.86 192 GLU B N 1
ATOM 4340 C CA . GLU B 1 192 ? -29.398 -13.003 16.026 1 67.86 192 GLU B CA 1
ATOM 4341 C C . GLU B 1 192 ? -28.343 -11.905 16.124 1 67.86 192 GLU B C 1
ATOM 4343 O O . GLU B 1 192 ? -27.386 -11.885 15.348 1 67.86 192 GLU B O 1
ATOM 4348 N N . LEU B 1 193 ? -28.575 -11.038 17.123 1 65.31 193 LEU B N 1
ATOM 4349 C CA . LEU B 1 193 ? -27.667 -9.916 17.332 1 65.31 193 LEU B CA 1
ATOM 4350 C C . LEU B 1 193 ? -26.287 -10.405 17.76 1 65.31 193 LEU B C 1
ATOM 4352 O O . LEU B 1 193 ? -25.27 -9.828 17.368 1 65.31 193 LEU B O 1
ATOM 4356 N N . PHE B 1 194 ? -26.416 -11.499 18.528 1 63.32 194 PHE B N 1
ATOM 4357 C CA . PHE B 1 194 ? -25.162 -11.993 19.085 1 63.32 194 PHE B CA 1
ATOM 4358 C C . PHE B 1 194 ? -24.526 -13.022 18.159 1 63.32 194 PHE B C 1
ATOM 4360 O O . PHE B 1 194 ? -23.357 -13.376 18.325 1 63.32 194 PHE B O 1
ATOM 4367 N N . SER B 1 195 ? -25.241 -13.438 17.237 1 60.55 195 SER B N 1
ATOM 4368 C CA . SER B 1 195 ? -24.736 -14.466 16.333 1 60.55 195 SER B CA 1
ATOM 4369 C C . SER B 1 195 ? -23.543 -13.958 15.53 1 60.55 195 SER B C 1
ATOM 4371 O O . SER B 1 195 ? -22.701 -14.746 15.094 1 60.55 195 SER B O 1
ATOM 4373 N N . HIS B 1 196 ? -23.496 -12.683 15.513 1 58.39 196 HIS B N 1
ATOM 4374 C CA . HIS B 1 196 ? -22.428 -12.118 14.697 1 58.39 196 HIS B CA 1
ATOM 4375 C C . HIS B 1 196 ? -21.133 -11.996 15.492 1 58.39 196 HIS B C 1
ATOM 4377 O O . HIS B 1 196 ? -20.086 -11.656 14.935 1 58.39 196 HIS B O 1
ATOM 4383 N N . PHE B 1 197 ? -21.288 -12.234 16.761 1 58.72 197 PHE B N 1
ATOM 4384 C CA . PHE B 1 197 ? -20.097 -12.118 17.594 1 58.72 197 PHE B CA 1
ATOM 4385 C C . PHE B 1 197 ? -19.159 -13.298 17.365 1 58.72 197 PHE B C 1
ATOM 4387 O O . PHE B 1 197 ? -19.583 -14.454 17.421 1 58.72 197 PHE B O 1
ATOM 4394 N N . PRO B 1 198 ? -17.95 -12.986 16.848 1 57.38 198 PRO B N 1
ATOM 4395 C CA . PRO B 1 198 ? -17.011 -14.089 16.63 1 57.38 198 PRO B CA 1
ATOM 4396 C C . PRO B 1 198 ? -16.682 -14.846 17.914 1 57.38 198 PRO B C 1
ATOM 4398 O O . PRO B 1 198 ? -16.764 -14.28 19.007 1 57.38 198 PRO B O 1
ATOM 4401 N N . ARG B 1 199 ? -16.495 -16.166 17.799 1 55.57 199 ARG B N 1
ATOM 4402 C CA . ARG B 1 199 ? -16.112 -16.999 18.934 1 55.57 199 ARG B CA 1
ATOM 4403 C C . ARG B 1 199 ? -14.774 -16.555 19.514 1 55.57 199 ARG B C 1
ATOM 4405 O O . ARG B 1 199 ? -14.572 -16.599 20.729 1 55.57 199 ARG B O 1
ATOM 4412 N N . ASP B 1 200 ? -13.876 -16.024 18.714 1 56.04 200 ASP B N 1
ATOM 4413 C CA . ASP B 1 200 ? -12.558 -15.581 19.16 1 56.04 200 ASP B CA 1
ATOM 4414 C C . ASP B 1 200 ? -12.384 -14.079 18.951 1 56.04 200 ASP B C 1
ATOM 4416 O O . ASP B 1 200 ? -12.298 -13.61 17.814 1 56.04 200 ASP B O 1
ATOM 4420 N N . TYR B 1 201 ? -12.566 -13.346 20.134 1 57.34 201 TYR B N 1
ATOM 4421 C CA . TYR B 1 201 ? -12.456 -11.892 20.094 1 57.34 201 TYR B CA 1
ATOM 4422 C C . TYR B 1 201 ? -11.009 -11.449 20.268 1 57.34 201 TYR B C 1
ATOM 4424 O O . TYR B 1 201 ? -10.228 -12.113 20.954 1 57.34 201 TYR B O 1
ATOM 4432 N N . THR B 1 202 ? -10.602 -10.547 19.394 1 62.32 202 THR B N 1
ATOM 4433 C CA . THR B 1 202 ? -9.339 -9.858 19.63 1 62.32 202 THR B CA 1
ATOM 4434 C C . THR B 1 202 ? -9.582 -8.461 20.195 1 62.32 202 THR B C 1
ATOM 4436 O O . THR B 1 202 ? -10.719 -7.984 20.218 1 62.32 202 THR B O 1
ATOM 4439 N N . VAL B 1 203 ? -8.689 -7.924 20.995 1 61.04 203 VAL B N 1
ATOM 4440 C CA . VAL B 1 203 ? -8.755 -6.538 21.446 1 61.04 203 VAL B CA 1
ATOM 4441 C C . VAL B 1 203 ? -8.27 -5.609 20.335 1 61.04 203 VAL B C 1
ATOM 4443 O O . VAL B 1 203 ? -7.326 -5.936 19.612 1 61.04 203 VAL B O 1
ATOM 4446 N N . ARG B 1 204 ? -9.016 -4.523 20.278 1 70.38 204 ARG B N 1
ATOM 4447 C CA . ARG B 1 204 ? -8.631 -3.544 19.266 1 70.38 204 ARG B CA 1
ATOM 4448 C C . ARG B 1 204 ? -7.261 -2.949 19.573 1 70.38 204 ARG B C 1
ATOM 4450 O O . ARG B 1 204 ? -7.004 -2.517 20.699 1 70.38 204 ARG B O 1
ATOM 4457 N N . GLU B 1 205 ? -6.562 -2.952 18.638 1 78.6 205 GLU B N 1
ATOM 4458 C CA . GLU B 1 205 ? -5.172 -2.542 18.81 1 78.6 205 GLU B CA 1
ATOM 4459 C C . GLU B 1 205 ? -5.018 -1.032 18.651 1 78.6 205 GLU B C 1
ATOM 4461 O O . GLU B 1 205 ? -4.214 -0.408 19.346 1 78.6 205 GLU B O 1
ATOM 4466 N N . HIS B 1 206 ? -5.933 -0.364 17.925 1 85.24 206 HIS B N 1
ATOM 4467 C CA . HIS B 1 206 ? -5.759 1.047 17.598 1 85.24 206 HIS B CA 1
ATOM 4468 C C . HIS B 1 206 ? -6.828 1.904 18.266 1 85.24 206 HIS B C 1
ATOM 4470 O O . HIS B 1 206 ? -7.995 1.51 18.331 1 85.24 206 HIS B O 1
ATOM 4476 N N . GLU B 1 207 ? -6.425 3.012 18.826 1 86.33 207 GLU B N 1
ATOM 4477 C CA . GLU B 1 207 ? -7.351 4.005 19.364 1 86.33 207 GLU B CA 1
ATOM 4478 C C . GLU B 1 207 ? -8.06 4.762 18.245 1 86.33 207 GLU B C 1
ATOM 4480 O O . GLU B 1 207 ? -7.413 5.29 17.338 1 86.33 207 GLU B O 1
ATOM 4485 N N . GLY B 1 208 ? -9.308 4.658 18.168 1 87.16 208 GLY B N 1
ATOM 4486 C CA . GLY B 1 208 ? -10.118 5.322 17.158 1 87.16 208 GLY B CA 1
ATOM 4487 C C . GLY B 1 208 ? -11.602 5.293 17.47 1 87.16 208 GLY B C 1
ATOM 4488 O O . GLY B 1 208 ? -12.008 4.839 18.542 1 87.16 208 GLY B O 1
ATOM 4489 N N . SER B 1 209 ? -12.395 5.989 16.701 1 85.93 209 SER B N 1
ATOM 4490 C CA . SER B 1 209 ? -13.849 5.998 16.826 1 85.93 209 SER B CA 1
ATOM 4491 C C . SER B 1 209 ? -14.522 5.907 15.46 1 85.93 209 SER B C 1
ATOM 4493 O O . SER B 1 209 ? -13.851 5.963 14.427 1 85.93 209 SER B O 1
ATOM 4495 N N . TRP B 1 210 ? -15.744 5.627 15.503 1 82.39 210 TRP B N 1
ATOM 4496 C CA . TRP B 1 210 ? -16.494 5.514 14.256 1 82.39 210 TRP B CA 1
ATOM 4497 C C . TRP B 1 210 ? -17.02 6.875 13.812 1 82.39 210 TRP B C 1
ATOM 4499 O O . TRP B 1 210 ? -17.482 7.668 14.635 1 82.39 210 TRP B O 1
ATOM 4509 N N . GLY B 1 211 ? -16.709 7.16 12.561 1 79.3 211 GLY B N 1
ATOM 4510 C CA . GLY B 1 211 ? -17.293 8.321 11.909 1 79.3 211 GLY B CA 1
ATOM 4511 C C . GLY B 1 211 ? -18.161 7.962 10.717 1 79.3 211 GLY B C 1
ATOM 4512 O O . GLY B 1 211 ? -18.186 6.807 10.287 1 79.3 211 GLY B O 1
ATOM 4513 N N . ARG B 1 212 ? -19.015 8.87 10.267 1 76.17 212 ARG B N 1
ATOM 4514 C CA . ARG B 1 212 ? -19.88 8.637 9.115 1 76.17 212 ARG B CA 1
ATOM 4515 C C . ARG B 1 212 ? -19.765 9.773 8.105 1 76.17 212 ARG B C 1
ATOM 4517 O O . ARG B 1 212 ? -19.71 10.945 8.484 1 76.17 212 ARG B O 1
ATOM 4524 N N . LYS B 1 213 ? -19.49 9.405 6.9 1 73.28 213 LYS B N 1
ATOM 4525 C CA . LYS B 1 213 ? -19.469 10.355 5.791 1 73.28 213 LYS B CA 1
ATOM 4526 C C . LYS B 1 213 ? -20.256 9.824 4.597 1 73.28 213 LYS B C 1
ATOM 4528 O O . LYS B 1 213 ? -19.994 8.72 4.115 1 73.28 213 LYS B O 1
ATOM 4533 N N . TRP B 1 214 ? -21.222 10.593 4.163 1 66.16 214 TRP B N 1
ATOM 4534 C CA . TRP B 1 214 ? -22.074 10.216 3.041 1 66.16 214 TRP B CA 1
ATOM 4535 C C . TRP B 1 214 ? -22.691 8.839 3.264 1 66.16 214 TRP B C 1
ATOM 4537 O O . TRP B 1 214 ? -22.633 7.976 2.384 1 66.16 214 TRP B O 1
ATOM 4547 N N . GLY B 1 215 ? -23.06 8.584 4.439 1 60.31 215 GLY B N 1
ATOM 4548 C CA . GLY B 1 215 ? -23.76 7.353 4.77 1 60.31 215 GLY B CA 1
ATOM 4549 C C . GLY B 1 215 ? -22.826 6.18 5.001 1 60.31 215 GLY B C 1
ATOM 4550 O O . GLY B 1 215 ? -23.262 5.107 5.424 1 60.31 215 GLY B O 1
ATOM 4551 N N . LYS B 1 216 ? -21.621 6.362 4.793 1 68.61 216 LYS B N 1
ATOM 4552 C CA . LYS B 1 216 ? -20.657 5.284 4.994 1 68.61 216 LYS B CA 1
ATOM 4553 C C . LYS B 1 216 ? -19.907 5.455 6.311 1 68.61 216 LYS B C 1
ATOM 4555 O O . LYS B 1 216 ? -19.432 6.549 6.624 1 68.61 216 LYS B O 1
ATOM 4560 N N . ALA B 1 217 ? -19.909 4.385 7.026 1 73.92 217 ALA B N 1
ATOM 4561 C CA . ALA B 1 217 ? -19.213 4.393 8.31 1 73.92 217 ALA B CA 1
ATOM 4562 C C . ALA B 1 217 ? -17.742 4.025 8.139 1 73.92 217 ALA B C 1
ATOM 4564 O O . ALA B 1 217 ? -17.396 3.204 7.286 1 73.92 217 ALA B O 1
ATOM 4565 N N . TRP B 1 218 ? -16.925 4.678 8.862 1 80.4 218 TRP B N 1
ATOM 4566 C CA . TRP B 1 218 ? -15.502 4.357 8.875 1 80.4 218 TRP B CA 1
ATOM 4567 C C . TRP B 1 218 ? -14.921 4.513 10.276 1 80.4 218 TRP B C 1
ATOM 4569 O O . TRP B 1 218 ? -15.458 5.261 11.098 1 80.4 218 TRP B O 1
ATOM 4579 N N . PHE B 1 219 ? -13.847 3.74 10.562 1 86.85 219 PHE B N 1
ATOM 4580 C CA . PHE B 1 219 ? -13.23 3.742 11.883 1 86.85 219 PHE B CA 1
ATOM 4581 C C . PHE B 1 219 ? -11.865 4.418 11.841 1 86.85 219 PHE B C 1
ATOM 4583 O O . PHE B 1 219 ? -11.06 4.149 10.947 1 86.85 219 PHE B O 1
ATOM 4590 N N . GLY B 1 220 ? -11.622 5.329 12.701 1 92.69 220 GLY B N 1
ATOM 4591 C CA . GLY B 1 220 ? -10.304 5.935 12.806 1 92.69 220 GLY B CA 1
ATOM 4592 C C . GLY B 1 220 ? -10.335 7.332 13.397 1 92.69 220 GLY B C 1
ATOM 4593 O O . GLY B 1 220 ? -10.961 7.559 14.435 1 92.69 220 GLY B O 1
ATOM 4594 N N . GLY B 1 221 ? -9.597 8.182 12.911 1 93.31 221 GLY B N 1
ATOM 4595 C CA . GLY B 1 221 ? -9.535 9.567 13.351 1 93.31 221 GLY B CA 1
ATOM 4596 C C . GLY B 1 221 ? -9.829 10.559 12.241 1 93.31 221 GLY B C 1
ATOM 4597 O O . GLY B 1 221 ? -10.003 10.171 11.084 1 93.31 221 GLY B O 1
ATOM 4598 N N . LYS B 1 222 ? -10.004 11.782 12.638 1 94.28 222 LYS B N 1
ATOM 4599 C CA . LYS B 1 222 ? -10.229 12.922 11.755 1 94.28 222 LYS B CA 1
ATOM 4600 C C . LYS B 1 222 ? -9.099 13.94 11.874 1 94.28 222 LYS B C 1
ATOM 4602 O O . LYS B 1 222 ? -8.818 14.439 12.966 1 94.28 222 LYS B O 1
ATOM 4607 N N . CYS B 1 223 ? -8.45 14.215 10.759 1 97.42 223 CYS B N 1
ATOM 4608 C CA . CYS B 1 223 ? -7.319 15.136 10.734 1 97.42 223 CYS B CA 1
ATOM 4609 C C . CYS B 1 223 ? -7.751 16.516 10.252 1 97.42 223 CYS B C 1
ATOM 4611 O O . CYS B 1 223 ? -8.174 16.673 9.105 1 97.42 223 CYS B O 1
ATOM 4613 N N . PHE B 1 224 ? -7.644 17.493 11.107 1 96.64 224 PHE B N 1
ATOM 4614 C CA . PHE B 1 224 ? -7.877 18.883 10.731 1 96.64 224 PHE B CA 1
ATOM 4615 C C . PHE B 1 224 ? -6.581 19.545 10.279 1 96.64 224 PHE B C 1
ATOM 4617 O O . PHE B 1 224 ? -5.542 19.393 10.925 1 96.64 224 PHE B O 1
ATOM 4624 N N . ALA B 1 225 ? -6.648 20.223 9.186 1 96.54 225 ALA B N 1
ATOM 4625 C CA . ALA B 1 225 ? -5.454 20.884 8.666 1 96.54 225 ALA B CA 1
ATOM 4626 C C . ALA B 1 225 ? -5.756 22.325 8.264 1 96.54 225 ALA B C 1
ATOM 4628 O O . ALA B 1 225 ? -6.786 22.6 7.643 1 96.54 225 ALA B O 1
ATOM 4629 N N . GLU B 1 226 ? -4.941 23.172 8.665 1 95.31 226 GLU B N 1
ATOM 4630 C CA . GLU B 1 226 ? -4.956 24.574 8.258 1 95.31 226 GLU B CA 1
ATOM 4631 C C . GLU B 1 226 ? -3.857 24.866 7.241 1 95.31 226 GLU B C 1
ATOM 4633 O O . GLU B 1 226 ? -2.692 24.526 7.463 1 95.31 226 GLU B O 1
ATOM 4638 N N . VAL B 1 227 ? -4.193 25.497 6.165 1 94 227 VAL B N 1
ATOM 4639 C CA . VAL B 1 227 ? -3.261 25.742 5.069 1 94 227 VAL B CA 1
ATOM 4640 C C . VAL B 1 227 ? -3.273 27.224 4.701 1 94 227 VAL B C 1
ATOM 4642 O O . VAL B 1 227 ? -4.331 27.858 4.688 1 94 227 VAL B O 1
ATOM 4645 N N . SER B 1 228 ? -2.109 27.733 4.463 1 90.8 228 SER B N 1
ATOM 4646 C CA . SER B 1 228 ? -1.996 29.113 4.003 1 90.8 228 SER B CA 1
ATOM 4647 C C . SER B 1 228 ? -2.496 29.259 2.569 1 90.8 228 SER B C 1
ATOM 4649 O O . SER B 1 228 ? -2.098 28.496 1.687 1 90.8 228 SER B O 1
ATOM 4651 N N . SER B 1 229 ? -3.349 30.211 2.335 1 85.96 229 SER B N 1
ATOM 4652 C CA . SER B 1 229 ? -3.834 30.454 0.98 1 85.96 229 SER B CA 1
ATOM 4653 C C . SER B 1 229 ? -2.728 31.008 0.088 1 85.96 229 SER B C 1
ATOM 4655 O O . SER B 1 229 ? -2.796 30.895 -1.138 1 85.96 229 SER B O 1
ATOM 4657 N N . LYS B 1 230 ? -1.72 31.564 0.702 1 84.18 230 LYS B N 1
ATOM 4658 C CA . LYS B 1 230 ? -0.626 32.211 -0.016 1 84.18 230 LYS B CA 1
ATOM 4659 C C . LYS B 1 230 ? 0.348 31.18 -0.579 1 84.18 230 LYS B C 1
ATOM 4661 O O . LYS B 1 230 ? 0.697 31.229 -1.761 1 84.18 230 LYS B O 1
ATOM 4666 N N . THR B 1 231 ? 0.797 30.262 0.237 1 88.99 231 THR B N 1
ATOM 4667 C CA . THR B 1 231 ? 1.853 29.335 -0.154 1 88.99 231 THR B CA 1
ATOM 4668 C C . THR B 1 231 ? 1.303 27.92 -0.303 1 88.99 231 THR B C 1
ATOM 4670 O O . THR B 1 231 ? 1.975 27.041 -0.848 1 88.99 231 THR B O 1
ATOM 4673 N N . LEU B 1 232 ? 0.116 27.66 0.278 1 90.48 232 LEU B N 1
ATOM 4674 C CA . LEU B 1 232 ? -0.537 26.357 0.31 1 90.48 232 LEU B CA 1
ATOM 4675 C C . LEU B 1 232 ? 0.237 25.382 1.192 1 90.48 232 LEU B C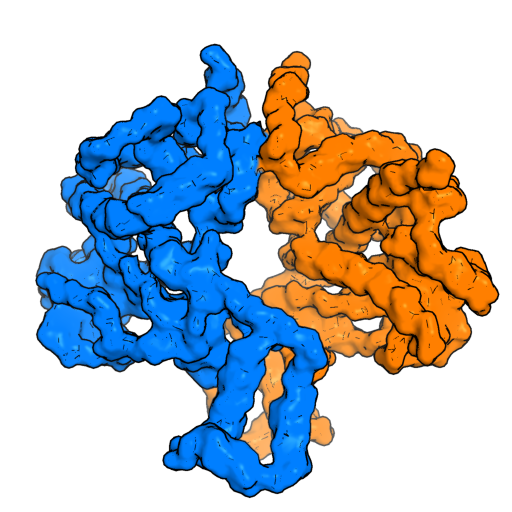 1
ATOM 4677 O O . LEU B 1 232 ? 0.094 24.165 1.054 1 90.48 232 LEU B O 1
ATOM 4681 N N . MET B 1 233 ? 1.078 26.004 2.058 1 94.6 233 MET B N 1
ATOM 4682 C CA . MET B 1 233 ? 1.755 25.177 3.053 1 94.6 233 MET B CA 1
ATOM 4683 C C . MET B 1 233 ? 0.888 25.003 4.296 1 94.6 233 MET B C 1
ATOM 4685 O O . MET B 1 233 ? 0.061 25.862 4.606 1 94.6 233 MET B O 1
ATOM 4689 N N . VAL B 1 234 ? 1.133 23.939 4.96 1 97.04 234 VAL B N 1
ATOM 4690 C CA . VAL B 1 234 ? 0.338 23.593 6.134 1 97.04 234 VAL B CA 1
ATOM 4691 C C . VAL B 1 234 ? 0.914 24.281 7.37 1 97.04 234 VAL B C 1
ATOM 4693 O O . VAL B 1 234 ? 2.111 24.172 7.648 1 97.04 234 VAL B O 1
ATOM 4696 N N . SER B 1 235 ? 0.066 24.953 8.108 1 96.11 235 SER B N 1
ATOM 4697 C CA . SER B 1 235 ? 0.516 25.657 9.304 1 96.11 235 SER B CA 1
ATOM 4698 C C . SER B 1 235 ? 0.187 24.867 10.567 1 96.11 235 SER B C 1
ATOM 4700 O O . SER B 1 235 ? 0.89 24.975 11.574 1 96.11 235 SER B O 1
ATOM 4702 N N . LYS B 1 236 ? -0.896 24.111 10.51 1 96.64 236 LYS B N 1
ATOM 4703 C CA . LYS B 1 236 ? -1.326 23.352 11.681 1 96.64 236 LYS B CA 1
ATOM 4704 C C . LYS B 1 236 ? -2.015 22.053 11.272 1 96.64 236 LYS B C 1
ATOM 4706 O O . LYS B 1 236 ? -2.728 22.013 10.267 1 96.64 236 LYS B O 1
ATOM 4711 N N . VAL B 1 237 ? -1.793 21.058 12.014 1 97.74 237 VAL B N 1
ATOM 4712 C CA . VAL B 1 237 ? -2.445 19.762 11.854 1 97.74 237 VAL B CA 1
ATOM 4713 C C . VAL B 1 237 ? -2.845 19.212 13.222 1 97.74 237 VAL B C 1
ATOM 4715 O O . VAL B 1 237 ? -2.078 19.305 14.183 1 97.74 237 VAL B O 1
ATOM 4718 N N . GLU B 1 238 ? -4.067 18.748 13.336 1 97.64 238 GLU B N 1
ATOM 4719 C CA . GLU B 1 238 ? -4.541 18.105 14.557 1 97.64 238 GLU B CA 1
ATOM 4720 C C . GLU B 1 238 ? -5.378 16.869 14.241 1 97.64 238 GLU B C 1
ATOM 4722 O O . GLU B 1 238 ? -6.298 16.928 13.423 1 97.64 238 GLU B O 1
ATOM 4727 N N . LEU B 1 239 ? -4.989 15.807 14.846 1 97.14 239 LEU B N 1
ATOM 4728 C CA . LEU B 1 239 ? -5.734 14.564 14.679 1 97.14 239 LEU B CA 1
ATOM 4729 C C . LEU B 1 239 ? -6.588 14.273 15.908 1 97.14 239 LEU B C 1
ATOM 4731 O O . LEU B 1 239 ? -6.076 14.226 17.029 1 97.14 239 LEU B O 1
ATOM 4735 N N . VAL B 1 240 ? -7.861 14.095 15.712 1 96.21 240 VAL B N 1
ATOM 4736 C CA . VAL B 1 240 ? -8.804 13.794 16.785 1 96.21 240 VAL B CA 1
ATOM 4737 C C . VAL B 1 240 ? -9.611 12.547 16.43 1 96.21 240 VAL B C 1
ATOM 4739 O O . VAL B 1 240 ? -9.385 11.93 15.386 1 96.21 240 VAL B O 1
ATOM 4742 N N . LEU B 1 241 ? -10.427 12.126 17.341 1 92.83 241 LEU B N 1
ATOM 4743 C CA . LEU B 1 241 ? -11.276 10.965 17.097 1 92.83 241 LEU B CA 1
ATOM 4744 C C . LEU B 1 241 ? -12.248 11.234 15.954 1 92.83 241 LEU B C 1
ATOM 4746 O O . LEU B 1 241 ? -12.66 12.376 15.739 1 92.83 241 LEU B O 1
ATOM 4750 N N . ALA B 1 242 ? -12.65 10.201 15.264 1 90.6 242 ALA B N 1
ATOM 4751 C CA . ALA B 1 242 ? -13.453 10.311 14.049 1 90.6 242 ALA B CA 1
ATOM 4752 C C . ALA B 1 242 ? -14.831 10.892 14.353 1 90.6 242 ALA B C 1
ATOM 4754 O O . ALA B 1 242 ? -15.472 11.477 13.477 1 90.6 242 ALA B O 1
ATOM 4755 N N . ASN B 1 243 ? -15.357 10.756 15.54 1 86.4 243 ASN B N 1
ATOM 4756 C CA . ASN B 1 243 ? -16.716 11.165 15.876 1 86.4 243 ASN B CA 1
ATOM 4757 C C . ASN B 1 243 ? -16.791 12.656 16.194 1 86.4 243 ASN B C 1
ATOM 4759 O O . ASN B 1 243 ? -17.873 13.188 16.446 1 86.4 243 ASN B O 1
ATOM 4763 N N . VAL B 1 244 ? -15.717 13.357 16.178 1 89.27 244 VAL B N 1
ATOM 4764 C CA . VAL B 1 244 ? -15.706 14.795 16.425 1 89.27 244 VAL B CA 1
ATOM 4765 C C . VAL B 1 244 ? -16.245 15.534 15.203 1 89.27 244 VAL B C 1
ATOM 4767 O O . VAL B 1 244 ? -15.776 15.318 14.083 1 89.27 244 VAL B O 1
ATOM 4770 N N . SER B 1 245 ? -17.165 16.333 15.41 1 86.06 245 SER B N 1
ATOM 4771 C CA . SER B 1 245 ? -17.767 17.113 14.334 1 86.06 245 SER B CA 1
ATOM 4772 C C . SER B 1 245 ? -16.817 18.2 13.841 1 86.06 245 SER B C 1
ATOM 4774 O O . SER B 1 245 ? -15.994 18.706 14.606 1 86.06 245 SER B O 1
ATOM 4776 N N . ASP B 1 246 ? -16.992 18.579 12.628 1 87.44 246 ASP B N 1
ATOM 4777 C CA . ASP B 1 246 ? -16.168 19.646 12.067 1 87.44 246 ASP B CA 1
ATOM 4778 C C . ASP B 1 246 ? -16.39 20.96 12.811 1 87.44 246 ASP B C 1
ATOM 4780 O O . ASP B 1 246 ? -15.481 21.788 12.905 1 87.44 246 ASP B O 1
ATOM 4784 N N . SER B 1 247 ? -17.589 21.176 13.335 1 84.14 247 SER B N 1
ATOM 4785 C CA . SER B 1 247 ? -17.924 22.384 14.081 1 84.14 247 SER B CA 1
ATOM 4786 C C . SER B 1 247 ? -17.105 22.488 15.363 1 84.14 247 SER B C 1
ATOM 4788 O O . SER B 1 247 ? -16.964 23.574 15.93 1 84.14 247 SER B O 1
ATOM 4790 N N . ARG B 1 248 ? -16.583 21.337 15.792 1 86.56 248 ARG B N 1
ATOM 4791 C CA . ARG B 1 248 ? -15.79 21.308 17.016 1 86.56 248 ARG B CA 1
ATOM 4792 C C . ARG B 1 248 ? -14.304 21.166 16.703 1 86.56 248 ARG B C 1
ATOM 4794 O O . ARG B 1 248 ? -13.579 20.465 17.412 1 86.56 248 ARG B O 1
ATOM 4801 N N . SER B 1 249 ? -13.904 21.758 15.636 1 89.8 249 SER B N 1
ATOM 4802 C CA . SER B 1 249 ? -12.497 21.724 15.251 1 89.8 249 SER B CA 1
ATOM 4803 C C . SER B 1 249 ? -11.597 22.145 16.408 1 89.8 249 SER B C 1
ATOM 4805 O O . SER B 1 249 ? -11.863 23.145 17.077 1 89.8 249 SER B O 1
ATOM 4807 N N . PRO B 1 250 ? -10.556 21.409 16.592 1 91.77 250 PRO B N 1
ATOM 4808 C CA . PRO B 1 250 ? -9.62 21.766 17.661 1 91.77 250 PRO B CA 1
ATOM 4809 C C . PRO B 1 250 ? -8.693 22.916 17.274 1 91.77 250 PRO B C 1
ATOM 4811 O O . PRO B 1 250 ? -7.983 23.455 18.127 1 91.77 250 PRO B O 1
ATOM 4814 N N . ILE B 1 251 ? -8.638 23.279 16.013 1 92.59 251 ILE B N 1
ATOM 4815 C CA . ILE B 1 251 ? -7.773 24.36 15.554 1 92.59 251 ILE B CA 1
ATOM 4816 C C . ILE B 1 251 ? -8.474 25.702 15.75 1 92.59 251 ILE B C 1
ATOM 4818 O O . ILE B 1 251 ? -9.553 25.932 15.199 1 92.59 251 ILE B O 1
ATOM 4822 N N . VAL B 1 252 ? -7.824 26.536 16.492 1 87.71 252 VAL B N 1
ATOM 4823 C CA . VAL B 1 252 ? -8.335 27.879 16.744 1 87.71 252 VAL B CA 1
ATOM 4824 C C . VAL B 1 252 ? -7.688 28.869 15.778 1 87.71 252 VAL B C 1
ATOM 4826 O O . VAL B 1 252 ? -6.493 29.156 15.882 1 87.71 252 VAL B O 1
ATOM 4829 N N . PRO B 1 253 ? -8.46 29.354 14.931 1 87.59 253 PRO B N 1
ATOM 4830 C CA . PRO B 1 253 ? -7.882 30.251 13.929 1 87.59 253 PRO B CA 1
ATOM 4831 C C . PRO B 1 253 ? -7.414 31.577 14.523 1 87.59 253 PRO B C 1
ATOM 4833 O O . PRO B 1 253 ? -8.076 32.13 15.406 1 87.59 253 PRO B O 1
ATOM 4836 N N . ASN B 1 254 ? -6.298 32.061 14.101 1 85.62 254 ASN B N 1
ATOM 4837 C CA . ASN B 1 254 ? -5.771 33.357 14.514 1 85.62 254 ASN B CA 1
ATOM 4838 C C . ASN B 1 254 ? -5.937 34.405 13.416 1 85.62 254 ASN B C 1
ATOM 4840 O O . ASN B 1 254 ? -5.702 35.592 13.645 1 85.62 254 ASN B O 1
ATOM 4844 N N . VAL B 1 255 ? -6.334 33.995 12.297 1 88.91 255 VAL B N 1
ATOM 4845 C CA . VAL B 1 255 ? -6.58 34.858 11.146 1 88.91 255 VAL B CA 1
ATOM 4846 C C . VAL B 1 255 ? -7.85 34.41 10.426 1 88.91 255 VAL B C 1
ATOM 4848 O O . VAL B 1 255 ? -8.466 33.411 10.804 1 88.91 255 VAL B O 1
ATOM 4851 N N . VAL B 1 256 ? -8.22 35.251 9.455 1 87.43 256 VAL B N 1
ATOM 4852 C CA . VAL B 1 256 ? -9.4 34.885 8.678 1 87.43 256 VAL B CA 1
ATOM 4853 C C . VAL B 1 256 ? -9.208 33.499 8.068 1 87.43 256 VAL B C 1
ATOM 4855 O O . VAL B 1 256 ? -8.212 33.247 7.385 1 87.43 256 VAL B O 1
ATOM 4858 N N . THR B 1 257 ? -10.155 32.617 8.39 1 89.77 257 THR B N 1
ATOM 4859 C CA . THR B 1 257 ? -10.052 31.224 7.972 1 89.77 257 THR B CA 1
ATOM 4860 C C . THR B 1 257 ? -11.298 30.797 7.201 1 89.77 257 THR B C 1
ATOM 4862 O O . THR B 1 257 ? -12.414 30.885 7.717 1 89.77 257 THR B O 1
ATOM 4865 N N . LEU B 1 258 ? -11.058 30.385 6.001 1 88.45 258 LEU B N 1
ATOM 4866 C CA . LEU B 1 258 ? -12.149 29.917 5.152 1 88.45 258 LEU B CA 1
ATOM 4867 C C . LEU B 1 258 ? -12.426 28.436 5.39 1 88.45 258 LEU B C 1
ATOM 4869 O O . LEU B 1 258 ? -11.497 27.625 5.427 1 88.45 258 LEU B O 1
ATOM 4873 N N . VAL B 1 259 ? -13.724 28.131 5.538 1 88.9 259 VAL B N 1
ATOM 4874 C CA . VAL B 1 259 ? -14.117 26.755 5.825 1 88.9 259 VAL B CA 1
ATOM 4875 C C . VAL B 1 259 ? -15.273 26.347 4.915 1 88.9 259 VAL B C 1
ATOM 4877 O O . VAL B 1 259 ? -15.823 27.179 4.19 1 88.9 259 VAL B O 1
ATOM 4880 N N . ASP B 1 260 ? -15.492 25.054 4.913 1 83.79 260 ASP B N 1
ATOM 4881 C CA . ASP B 1 260 ? -16.621 24.561 4.131 1 83.79 260 ASP B CA 1
ATOM 4882 C C . ASP B 1 260 ? -17.906 24.57 4.956 1 83.79 260 ASP B C 1
ATOM 4884 O O . ASP B 1 260 ? -17.936 25.111 6.063 1 83.79 260 ASP B O 1
ATOM 4888 N N . ARG B 1 261 ? -18.941 24.051 4.457 1 78.99 261 ARG B N 1
ATOM 4889 C CA . ARG B 1 261 ? -20.278 24.136 5.036 1 78.99 261 ARG B CA 1
ATOM 4890 C C . ARG B 1 261 ? -20.378 23.304 6.309 1 78.99 261 ARG B C 1
ATOM 4892 O O . ARG B 1 261 ? -21.26 23.533 7.139 1 78.99 261 ARG B O 1
ATOM 4899 N N . GLY B 1 262 ? -19.447 22.388 6.445 1 79.2 262 GLY B N 1
ATOM 4900 C CA . GLY B 1 262 ? -19.49 21.544 7.628 1 79.2 262 GLY B CA 1
ATOM 4901 C C . GLY B 1 262 ? -19.076 22.269 8.895 1 79.2 262 GLY B C 1
ATOM 4902 O O . GLY B 1 262 ? -19.371 21.814 10.002 1 79.2 262 GLY B O 1
ATOM 4903 N N . PHE B 1 263 ? -18.494 23.414 8.673 1 86.31 263 PHE B N 1
ATOM 4904 C CA . PHE B 1 263 ? -18.025 24.196 9.811 1 86.31 263 PHE B CA 1
ATOM 4905 C C . PHE B 1 263 ? -19.035 25.276 10.179 1 86.31 263 PHE B C 1
ATOM 4907 O O . PHE B 1 263 ? -19.874 25.655 9.359 1 86.31 263 PHE B O 1
ATOM 4914 N N . VAL B 1 264 ? -18.995 25.659 11.399 1 83.98 264 VAL B N 1
ATOM 4915 C CA . VAL B 1 264 ? -19.832 26.761 11.861 1 83.98 264 VAL B CA 1
ATOM 4916 C C . VAL B 1 264 ? -19.048 28.07 11.792 1 83.98 264 VAL B C 1
ATOM 4918 O O . VAL B 1 264 ? -17.882 28.124 12.19 1 83.98 264 VAL B O 1
ATOM 4921 N N . GLU B 1 265 ? -19.71 28.999 11.207 1 85.01 265 GLU B N 1
ATOM 4922 C CA . GLU B 1 265 ? -19.077 30.313 11.156 1 85.01 265 GLU B CA 1
ATOM 4923 C C . GLU B 1 265 ? -19.016 30.951 12.541 1 85.01 265 GLU B C 1
ATOM 4925 O O . GLU B 1 265 ? -20.023 31.005 13.25 1 85.01 265 GLU B O 1
ATOM 4930 N N . ARG B 1 266 ? -17.918 31.3 12.86 1 83.49 266 ARG B N 1
ATOM 4931 C CA . ARG B 1 266 ? -17.716 31.952 14.15 1 83.49 266 ARG B CA 1
ATOM 4932 C C . ARG B 1 266 ? -16.431 32.773 14.153 1 83.49 266 ARG B C 1
ATOM 4934 O O . ARG B 1 266 ? -15.353 32.249 13.865 1 83.49 266 ARG B O 1
ATOM 4941 N N . GLY B 1 267 ? -16.615 34.058 14.456 1 83.65 267 GLY B N 1
ATOM 4942 C CA . GLY B 1 267 ? -15.434 34.901 14.543 1 83.65 267 GLY B CA 1
ATOM 4943 C C . GLY B 1 267 ? -14.699 35.037 13.223 1 83.65 267 GLY B C 1
ATOM 4944 O O . GLY B 1 267 ? -15.25 35.554 12.25 1 83.65 267 GLY B O 1
ATOM 4945 N N . LYS B 1 268 ? -13.465 34.411 13.242 1 87.48 268 LYS B N 1
ATOM 4946 C CA . LYS B 1 268 ? -12.6 34.548 12.074 1 87.48 268 LYS B CA 1
ATOM 4947 C C . LYS B 1 268 ? -12.834 33.414 11.08 1 87.48 268 LYS B C 1
ATOM 4949 O O . LYS B 1 268 ? -12.192 33.361 10.029 1 87.48 268 LYS B O 1
ATOM 4954 N N . VAL B 1 269 ? -13.688 32.574 11.49 1 88.59 269 VAL B N 1
ATOM 4955 C CA . VAL B 1 269 ? -14.013 31.443 10.627 1 88.59 269 VAL B CA 1
ATOM 4956 C C . VAL B 1 269 ? -15.176 31.812 9.709 1 88.59 269 VAL B C 1
ATOM 4958 O O . VAL B 1 269 ? -16.28 32.097 10.178 1 88.59 269 VAL B O 1
ATOM 4961 N N . ILE B 1 270 ? -14.898 31.821 8.409 1 85.18 270 ILE B N 1
ATOM 4962 C CA . ILE B 1 270 ? -15.904 32.226 7.433 1 85.18 270 ILE B CA 1
ATOM 4963 C C . ILE B 1 270 ? -16.112 31.109 6.412 1 85.18 270 ILE B C 1
ATOM 4965 O O . ILE B 1 270 ? -15.152 30.464 5.984 1 85.18 270 ILE B O 1
ATOM 4969 N N . ARG B 1 271 ? -17.329 30.905 5.996 1 83.84 271 ARG B N 1
ATOM 4970 C CA . ARG B 1 271 ? -17.637 29.925 4.959 1 83.84 271 ARG B CA 1
ATOM 4971 C C . ARG B 1 271 ? -17.327 30.479 3.573 1 83.84 271 ARG B C 1
ATOM 4973 O O . ARG B 1 271 ? -17.601 31.647 3.29 1 83.84 271 ARG B O 1
ATOM 4980 N N . ALA B 1 272 ? -16.665 29.517 2.899 1 73.86 272 ALA B N 1
ATOM 4981 C CA . ALA B 1 272 ? -16.329 29.922 1.537 1 73.86 272 ALA B CA 1
ATOM 4982 C C . ALA B 1 272 ? -17.575 29.971 0.656 1 73.86 272 ALA B C 1
ATOM 4984 O O . ALA B 1 272 ? -18.278 28.969 0.509 1 73.86 272 ALA B O 1
ATOM 4985 N N . ARG B 1 273 ? -18.062 31.093 0.337 1 65.39 273 ARG B N 1
ATOM 4986 C CA . ARG B 1 273 ? -19.212 31.267 -0.544 1 65.39 273 ARG B CA 1
ATOM 4987 C C . ARG B 1 273 ? -18.782 31.304 -2.007 1 65.39 273 ARG B C 1
ATOM 4989 O O . ARG B 1 273 ? -17.589 31.237 -2.31 1 65.39 273 ARG B O 1
ATOM 4996 N N . LYS B 1 274 ? -19.704 31.515 -2.941 1 57.17 274 LYS B N 1
ATOM 4997 C CA . LYS B 1 274 ? -19.538 31.573 -4.39 1 57.17 274 LYS B CA 1
ATOM 4998 C C . LYS B 1 274 ? -18.315 32.403 -4.771 1 57.17 274 LYS B C 1
ATOM 5000 O O . LYS B 1 274 ? -18.06 33.452 -4.175 1 57.17 274 LYS B O 1
ATOM 5005 N N . GLY B 1 275 ? -17.198 31.834 -5.457 1 57.49 275 GLY B N 1
ATOM 5006 C CA . GLY B 1 275 ? -15.98 32.458 -5.951 1 57.49 275 GLY B CA 1
ATOM 5007 C C . GLY B 1 275 ? -14.744 32.055 -5.168 1 57.49 275 GLY B C 1
ATOM 5008 O O . GLY B 1 275 ? -13.623 32.169 -5.667 1 57.49 275 GLY B O 1
ATOM 5009 N N . LEU B 1 276 ? -15.052 31.705 -3.856 1 63.16 276 LEU B N 1
ATOM 5010 C CA . LEU B 1 276 ? -13.885 31.366 -3.05 1 63.16 276 LEU B CA 1
ATOM 5011 C C . LEU B 1 276 ? -13.647 29.859 -3.044 1 63.16 276 LEU B C 1
ATOM 5013 O O . LEU B 1 276 ? -12.728 29.374 -2.381 1 63.16 276 LEU B O 1
ATOM 5017 N N . GLY B 1 277 ? -14.47 29.262 -3.786 1 63.01 277 GLY B N 1
ATOM 5018 C CA . GLY B 1 277 ? -14.365 27.814 -3.869 1 63.01 277 GLY B CA 1
ATOM 5019 C C . GLY B 1 277 ? -13.032 27.343 -4.42 1 63.01 277 GLY B C 1
ATOM 5020 O O . GLY B 1 277 ? -12.471 26.355 -3.943 1 63.01 277 GLY B O 1
ATOM 5021 N N . VAL B 1 278 ? -12.583 28.144 -5.273 1 63.65 278 VAL B N 1
ATOM 5022 C CA . VAL B 1 278 ? -11.328 27.784 -5.925 1 63.65 278 VAL B CA 1
ATOM 5023 C C . VAL B 1 278 ? -10.188 27.826 -4.91 1 63.65 278 VAL B C 1
ATOM 5025 O O . VAL B 1 278 ? -9.271 27.003 -4.963 1 63.65 278 VAL B O 1
ATOM 5028 N N . LEU B 1 279 ? -10.302 28.759 -4.058 1 67.9 279 LEU B N 1
ATOM 5029 C CA . LEU B 1 279 ? -9.25 28.878 -3.054 1 67.9 279 LEU B CA 1
ATOM 5030 C C . LEU B 1 279 ? -9.274 27.691 -2.097 1 67.9 279 LEU B C 1
ATOM 5032 O O . LEU B 1 279 ? -8.223 27.153 -1.742 1 67.9 279 LEU B O 1
ATOM 5036 N N . ARG B 1 280 ? -10.472 27.309 -1.856 1 71.8 280 ARG B N 1
ATOM 5037 C CA . ARG B 1 280 ? -10.627 26.248 -0.866 1 71.8 280 ARG B CA 1
ATOM 5038 C C . ARG B 1 280 ? -10.085 24.924 -1.394 1 71.8 280 ARG B C 1
ATOM 5040 O O . ARG B 1 280 ? -9.622 24.084 -0.62 1 71.8 280 ARG B O 1
ATOM 5047 N N . SER B 1 281 ? -10.014 24.892 -2.672 1 73.81 281 SER B N 1
ATOM 5048 C CA . SER B 1 281 ? -9.541 23.655 -3.284 1 73.81 281 SER B CA 1
ATOM 5049 C C . SER B 1 281 ? -8.062 23.426 -2.993 1 73.81 281 SER B C 1
ATOM 5051 O O . SER B 1 281 ? -7.571 22.299 -3.097 1 73.81 281 SER B O 1
ATOM 5053 N N . GLY B 1 282 ? -7.366 24.452 -2.506 1 78.52 282 GLY B N 1
ATOM 5054 C CA . GLY B 1 282 ? -5.951 24.337 -2.192 1 78.52 282 GLY B CA 1
ATOM 5055 C C . GLY B 1 282 ? -5.67 23.382 -1.047 1 78.52 282 GLY B C 1
ATOM 5056 O O . GLY B 1 282 ? -4.625 22.729 -1.019 1 78.52 282 GLY B O 1
ATOM 5057 N N . VAL B 1 283 ? -6.625 23.293 -0.124 1 87.18 283 VAL B N 1
ATOM 5058 C CA . VAL B 1 283 ? -6.431 22.436 1.041 1 87.18 283 VAL B CA 1
ATOM 5059 C C . VAL B 1 283 ? -6.497 20.97 0.621 1 87.18 283 VAL B C 1
ATOM 5061 O O . VAL B 1 283 ? -5.916 20.103 1.279 1 87.18 283 VAL B O 1
ATOM 5064 N N . GLU B 1 284 ? -7.087 20.695 -0.534 1 87.39 284 GLU B N 1
ATOM 5065 C CA . GLU B 1 284 ? -7.243 19.329 -1.024 1 87.39 284 GLU B CA 1
ATOM 5066 C C . GLU B 1 284 ? -5.897 18.726 -1.416 1 87.39 284 GLU B C 1
ATOM 5068 O O . GLU B 1 284 ? -5.725 17.506 -1.384 1 87.39 284 GLU B O 1
ATOM 5073 N N . PHE B 1 285 ? -4.953 19.554 -1.745 1 91.3 285 PHE B N 1
ATOM 5074 C CA . PHE B 1 285 ? -3.627 19.053 -2.089 1 91.3 285 PHE B CA 1
ATOM 5075 C C . PHE B 1 285 ? -2.981 18.367 -0.891 1 91.3 285 PHE B C 1
ATOM 5077 O O . PHE B 1 285 ? -2.396 17.29 -1.027 1 91.3 285 PHE B O 1
ATOM 5084 N N . PHE B 1 286 ? -3.129 19.019 0.211 1 95.18 286 PHE B N 1
ATOM 5085 C CA . PHE B 1 286 ? -2.6 18.365 1.402 1 95.18 286 PHE B CA 1
ATOM 5086 C C . PHE B 1 286 ? -3.385 17.097 1.718 1 95.18 286 PHE B C 1
ATOM 5088 O O . PHE B 1 286 ? -2.809 16.093 2.141 1 95.18 286 PHE B O 1
ATOM 5095 N N . GLY B 1 287 ? -4.727 17.15 1.592 1 95.28 287 GLY B N 1
ATOM 5096 C CA . GLY B 1 287 ? -5.542 15.97 1.832 1 95.28 287 GLY B CA 1
ATOM 5097 C C . GLY B 1 287 ? -5.086 14.759 1.04 1 95.28 287 GLY B C 1
ATOM 5098 O O . GLY B 1 287 ? -5.013 13.652 1.577 1 95.28 287 GLY B O 1
ATOM 5099 N N . ILE B 1 288 ? -4.774 15.007 -0.19 1 94.56 288 ILE B N 1
ATOM 5100 C CA . ILE B 1 288 ? -4.299 13.934 -1.057 1 94.56 288 ILE B CA 1
ATOM 5101 C C . ILE B 1 288 ? -2.955 13.417 -0.55 1 94.56 288 ILE B C 1
ATOM 5103 O O . ILE B 1 288 ? -2.733 12.206 -0.487 1 94.56 288 ILE B O 1
ATOM 5107 N N . PHE B 1 289 ? -2.073 14.345 -0.221 1 96.57 289 PHE B N 1
ATOM 5108 C CA . PHE B 1 289 ? -0.763 13.973 0.3 1 96.57 289 PHE B CA 1
ATOM 5109 C C . PHE B 1 289 ? -0.901 13.178 1.593 1 96.57 289 PHE B C 1
ATOM 5111 O O . PHE B 1 289 ? -0.19 12.193 1.801 1 96.57 289 PHE B O 1
ATOM 5118 N N . LEU B 1 290 ? -1.798 13.629 2.423 1 97.62 290 LEU B N 1
ATOM 5119 C CA . LEU B 1 290 ? -2.056 12.949 3.687 1 97.62 290 LEU B CA 1
ATOM 5120 C C . LEU B 1 290 ? -2.54 11.523 3.448 1 97.62 290 LEU B C 1
ATOM 5122 O O . LEU B 1 290 ? -2.073 10.587 4.102 1 97.62 290 LEU B O 1
ATOM 5126 N N . LYS B 1 291 ? -3.433 11.393 2.596 1 94.65 291 LYS B N 1
ATOM 5127 C CA . LYS B 1 291 ? -3.97 10.072 2.283 1 94.65 291 LYS B CA 1
ATOM 5128 C C . LYS B 1 291 ? -2.88 9.149 1.744 1 94.65 291 LYS B C 1
ATOM 5130 O O . LYS B 1 291 ? -2.88 7.949 2.025 1 94.65 291 LYS B O 1
ATOM 5135 N N . GLU B 1 292 ? -2.026 9.687 1.05 1 94.52 292 GLU B N 1
ATOM 5136 C CA . GLU B 1 292 ? -0.976 8.902 0.407 1 94.52 292 GLU B CA 1
ATOM 5137 C C . GLU B 1 292 ? 0.083 8.465 1.416 1 94.52 292 GLU B C 1
ATOM 5139 O O . GLU B 1 292 ? 0.684 7.399 1.27 1 94.52 292 GLU B O 1
ATOM 5144 N N . HIS B 1 293 ? 0.279 9.23 2.44 1 97.04 293 HIS B N 1
ATOM 5145 C CA . HIS B 1 293 ? 1.475 8.985 3.239 1 97.04 293 HIS B CA 1
ATOM 5146 C C . HIS B 1 293 ? 1.114 8.668 4.686 1 97.04 293 HIS B C 1
ATOM 5148 O O . HIS B 1 293 ? 1.976 8.263 5.47 1 97.04 293 HIS B O 1
ATOM 5154 N N . MET B 1 294 ? -0.178 8.874 5.014 1 96.14 294 MET B N 1
ATOM 5155 C CA . MET B 1 294 ? -0.6 8.533 6.369 1 96.14 294 MET B CA 1
ATOM 5156 C C . MET B 1 294 ? -0.999 7.064 6.461 1 96.14 294 MET B C 1
ATOM 5158 O O . MET B 1 294 ? -1.707 6.553 5.592 1 96.14 294 MET B O 1
ATOM 5162 N N . ARG B 1 295 ? -0.442 6.355 7.367 1 93.03 295 ARG B N 1
ATOM 5163 C CA . ARG B 1 295 ? -0.829 4.992 7.716 1 93.03 295 ARG B CA 1
ATOM 5164 C C . ARG B 1 295 ? -0.928 4.821 9.228 1 93.03 295 ARG B C 1
ATOM 5166 O O . ARG B 1 295 ? -0.773 5.786 9.979 1 93.03 295 ARG B O 1
ATOM 5173 N N . CYS B 1 296 ? -1.229 3.68 9.666 1 91.88 296 CYS B N 1
ATOM 5174 C CA . CYS B 1 296 ? -1.344 3.412 11.095 1 91.88 296 CYS B CA 1
ATOM 5175 C C . CYS B 1 296 ? 0.029 3.215 11.725 1 91.88 296 CYS B C 1
ATOM 5177 O O . CYS B 1 296 ? 0.402 2.093 12.073 1 91.88 296 CYS B O 1
ATOM 5179 N N . PHE B 1 297 ? 0.708 4.307 12.001 1 93.41 297 PHE B N 1
ATOM 5180 C CA . PHE B 1 297 ? 2.081 4.278 12.489 1 93.41 297 PHE B CA 1
ATOM 5181 C C . PHE B 1 297 ? 2.122 3.906 13.966 1 93.41 297 PHE B C 1
ATOM 5183 O O . PHE B 1 297 ? 3.175 3.535 14.489 1 93.41 297 PHE B O 1
ATOM 5190 N N . ALA B 1 298 ? 0.995 4.061 14.596 1 91.9 298 ALA B N 1
ATOM 5191 C CA . ALA B 1 298 ? 0.946 3.823 16.036 1 91.9 298 ALA B CA 1
ATOM 5192 C C . ALA B 1 298 ? -0.458 3.421 16.478 1 91.9 298 ALA B C 1
ATOM 5194 O O . ALA B 1 298 ? -1.416 3.544 15.711 1 91.9 298 ALA B O 1
ATOM 5195 N N . ARG B 1 299 ? -0.501 2.985 17.701 1 88.65 299 ARG B N 1
ATOM 5196 C CA . ARG B 1 299 ? -1.776 2.527 18.242 1 88.65 299 ARG B CA 1
ATOM 5197 C C . ARG B 1 299 ? -2.524 3.669 18.923 1 88.65 299 ARG B C 1
ATOM 5199 O O . ARG B 1 299 ? -3.757 3.699 18.921 1 88.65 299 ARG B O 1
ATOM 5206 N N . SER B 1 300 ? -1.778 4.615 19.504 1 92 300 SER B N 1
ATOM 5207 C CA . SER B 1 300 ? -2.407 5.719 20.22 1 92 300 SER B CA 1
ATOM 5208 C C . SER B 1 300 ? -2.643 6.912 19.3 1 92 300 SER B C 1
ATOM 5210 O O . SER B 1 300 ? -1.82 7.204 18.429 1 92 300 SER B O 1
ATOM 5212 N N . LEU B 1 301 ? -3.693 7.589 19.562 1 92.47 301 LEU B N 1
ATOM 5213 C CA . LEU B 1 301 ? -4.049 8.763 18.772 1 92.47 301 LEU B CA 1
ATOM 5214 C C . LEU B 1 301 ? -3.016 9.871 18.948 1 92.47 301 LEU B C 1
ATOM 5216 O O . LEU B 1 301 ? -2.746 10.628 18.013 1 92.47 301 LEU B O 1
ATOM 5220 N N . GLU B 1 302 ? -2.513 9.944 20.066 1 93.58 302 GLU B N 1
ATOM 5221 C CA . GLU B 1 302 ? -1.517 10.968 20.365 1 93.58 302 GLU B CA 1
ATOM 5222 C C . GLU B 1 302 ? -0.282 10.811 19.482 1 93.58 302 GLU B C 1
ATOM 5224 O O . GLU B 1 302 ? 0.188 11.781 18.885 1 93.58 302 GLU B O 1
ATOM 5229 N N . VAL B 1 303 ? 0.18 9.621 19.423 1 95.88 303 VAL B N 1
ATOM 5230 C CA . VAL B 1 303 ? 1.363 9.37 18.608 1 95.88 303 VAL B CA 1
ATOM 5231 C C . VAL B 1 303 ? 1.009 9.498 17.128 1 95.88 303 VAL B C 1
ATOM 5233 O O . VAL B 1 303 ? 1.81 9.992 16.332 1 95.88 303 VAL B O 1
ATOM 5236 N N . LEU B 1 304 ? -0.175 9.029 16.774 1 96.61 304 LEU B N 1
ATOM 5237 C CA . LEU B 1 304 ? -0.621 9.196 15.395 1 96.61 304 LEU B CA 1
ATOM 5238 C C . LEU B 1 304 ? -0.68 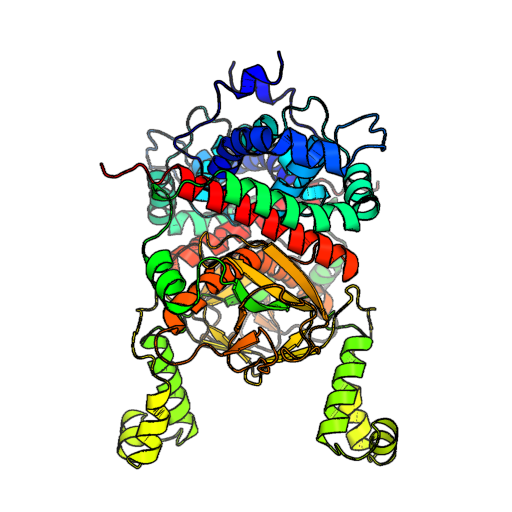10.672 15.017 1 96.61 304 LEU B C 1
ATOM 5240 O O . LEU B 1 304 ? -0.417 11.034 13.868 1 96.61 304 LEU B O 1
ATOM 5244 N N . ASN B 1 305 ? -1.07 11.465 15.984 1 97.56 305 ASN B N 1
ATOM 5245 C CA . ASN B 1 305 ? -1.087 12.905 15.751 1 97.56 305 ASN B CA 1
ATOM 5246 C C . ASN B 1 305 ? 0.311 13.441 15.455 1 97.56 305 ASN B C 1
ATOM 5248 O O . ASN B 1 305 ? 0.476 14.326 14.612 1 97.56 305 ASN B O 1
ATOM 5252 N N . THR B 1 306 ? 1.265 12.923 16.136 1 98.11 306 THR B N 1
ATOM 5253 C CA . THR B 1 306 ? 2.65 13.293 15.868 1 98.11 306 THR B CA 1
ATOM 5254 C C . THR B 1 306 ? 3.029 12.961 14.427 1 98.11 306 THR B C 1
ATOM 5256 O O . THR B 1 306 ? 3.648 13.776 13.74 1 98.11 306 THR B O 1
ATOM 5259 N N . PHE B 1 307 ? 2.59 11.838 13.946 1 98.33 307 PHE B N 1
ATOM 5260 C CA . PHE B 1 307 ? 2.915 11.429 12.585 1 98.33 307 PHE B CA 1
ATOM 5261 C C . PHE B 1 307 ? 2.152 12.271 11.569 1 98.33 307 PHE B C 1
ATOM 5263 O O . PHE B 1 307 ? 2.66 12.553 10.482 1 98.33 307 PHE B O 1
ATOM 5270 N N . ALA B 1 308 ? 0.954 12.662 11.896 1 98.36 308 ALA B N 1
ATOM 5271 C CA . ALA B 1 308 ? 0.232 13.57 11.009 1 98.36 308 ALA B CA 1
ATOM 5272 C C . ALA B 1 308 ? 0.996 14.879 10.825 1 98.36 308 ALA B C 1
ATOM 5274 O O . ALA B 1 308 ? 1.043 15.427 9.721 1 98.36 308 ALA B O 1
ATOM 5275 N N . ASN B 1 309 ? 1.579 15.377 11.871 1 98.3 309 ASN B N 1
ATOM 5276 C CA . ASN B 1 309 ? 2.385 16.59 11.796 1 98.3 309 ASN B CA 1
ATOM 5277 C C . ASN B 1 309 ? 3.661 16.366 10.989 1 98.3 309 ASN B C 1
ATOM 5279 O O . ASN B 1 309 ? 4.116 17.263 10.277 1 98.3 309 ASN B O 1
ATOM 5283 N N . LEU B 1 310 ? 4.213 15.186 11.114 1 98.31 310 LEU B N 1
ATOM 5284 C CA . LEU B 1 310 ? 5.379 14.845 10.305 1 98.31 310 LEU B CA 1
ATOM 5285 C C . LEU B 1 310 ? 5.021 14.81 8.823 1 98.31 310 LEU B C 1
ATOM 5287 O O . LEU B 1 310 ? 5.817 15.227 7.978 1 98.31 310 LEU B O 1
ATOM 5291 N N . VAL B 1 311 ? 3.828 14.29 8.51 1 98.51 311 VAL B N 1
ATOM 5292 C CA . VAL B 1 311 ? 3.352 14.315 7.131 1 98.51 311 VAL B CA 1
ATOM 5293 C C . VAL B 1 311 ? 3.207 15.76 6.66 1 98.51 311 VAL B C 1
ATOM 5295 O O . VAL B 1 311 ? 3.572 16.091 5.529 1 98.51 311 VAL B O 1
ATOM 5298 N N . GLY B 1 312 ? 2.689 16.593 7.563 1 98.21 312 GLY B N 1
ATOM 5299 C CA . GLY B 1 312 ? 2.613 18.011 7.251 1 98.21 312 GLY B CA 1
ATOM 5300 C C . GLY B 1 312 ? 3.968 18.635 6.975 1 98.21 312 GLY B C 1
ATOM 5301 O O . GLY B 1 312 ? 4.112 19.436 6.049 1 98.21 312 GLY B O 1
ATOM 5302 N N . LEU B 1 313 ? 4.918 18.284 7.746 1 97.39 313 LEU B N 1
ATOM 5303 C CA . LEU B 1 313 ? 6.274 18.79 7.564 1 97.39 313 LEU B CA 1
ATOM 5304 C C . LEU B 1 313 ? 6.837 18.361 6.213 1 97.39 313 LEU B C 1
ATOM 5306 O O . LEU B 1 313 ? 7.412 19.176 5.488 1 97.39 313 LEU B O 1
ATOM 5310 N N . ALA B 1 314 ? 6.681 17.077 5.917 1 97.41 314 ALA B N 1
ATOM 5311 C CA . ALA B 1 314 ? 7.151 16.566 4.632 1 97.41 314 ALA B CA 1
ATOM 5312 C C . ALA B 1 314 ? 6.45 17.268 3.472 1 97.41 314 ALA B C 1
ATOM 5314 O O . ALA B 1 314 ? 7.074 17.568 2.452 1 97.41 314 ALA B O 1
ATOM 5315 N N . TYR B 1 315 ? 5.209 17.502 3.634 1 97.75 315 TYR B N 1
ATOM 5316 C CA . TYR B 1 315 ? 4.441 18.209 2.616 1 97.75 315 TYR B CA 1
ATOM 5317 C C . TYR B 1 315 ? 4.98 19.62 2.407 1 97.75 315 TYR B C 1
ATOM 5319 O O . TYR B 1 315 ? 5.139 20.068 1.269 1 97.75 315 TYR B O 1
ATOM 5327 N N . ASN B 1 316 ? 5.235 20.351 3.496 1 96.92 316 ASN B N 1
ATOM 5328 C CA . ASN B 1 316 ? 5.742 21.716 3.414 1 96.92 316 ASN B CA 1
ATOM 5329 C C . ASN B 1 316 ? 7.1 21.77 2.72 1 96.92 316 ASN B C 1
ATOM 5331 O O . ASN B 1 316 ? 7.383 22.706 1.97 1 96.92 316 ASN B O 1
ATOM 5335 N N . ILE B 1 317 ? 7.884 20.779 2.993 1 95.91 317 ILE B N 1
ATOM 5336 C CA . ILE B 1 317 ? 9.187 20.722 2.339 1 95.91 317 ILE B CA 1
ATOM 5337 C C . ILE B 1 317 ? 9.002 20.577 0.83 1 95.91 317 ILE B C 1
ATOM 5339 O O . ILE B 1 317 ? 9.665 21.262 0.048 1 95.91 317 ILE B O 1
ATOM 5343 N N . GLN B 1 318 ? 8.118 19.719 0.47 1 93.97 318 GLN B N 1
ATOM 5344 C CA . GLN B 1 318 ? 7.826 19.528 -0.947 1 93.97 318 GLN B CA 1
ATOM 5345 C C . GLN B 1 318 ? 7.288 20.81 -1.576 1 93.97 318 GLN B C 1
ATOM 5347 O O . GLN B 1 318 ? 7.688 21.18 -2.681 1 93.97 318 GLN B O 1
ATOM 5352 N N . ARG B 1 319 ? 6.387 21.428 -0.89 1 92.91 319 ARG B N 1
ATOM 5353 C CA . ARG B 1 319 ? 5.778 22.654 -1.395 1 92.91 319 ARG B CA 1
ATOM 5354 C C . ARG B 1 319 ? 6.808 23.773 -1.503 1 92.91 319 ARG B C 1
ATOM 5356 O O . ARG B 1 319 ? 6.791 24.55 -2.461 1 92.91 319 ARG B O 1
ATOM 5363 N N . PHE B 1 320 ? 7.605 23.903 -0.55 1 93.92 320 PHE B N 1
ATOM 5364 C CA . PHE B 1 320 ? 8.646 24.923 -0.555 1 93.92 320 PHE B CA 1
ATOM 5365 C C . PHE B 1 320 ? 9.604 24.714 -1.722 1 93.92 320 PHE B C 1
ATOM 5367 O O . PHE B 1 320 ? 9.983 25.671 -2.4 1 93.92 320 PHE B O 1
ATOM 5374 N N . ARG B 1 321 ? 9.97 23.469 -1.922 1 91.12 321 ARG B N 1
ATOM 5375 C CA . ARG B 1 321 ? 10.828 23.121 -3.05 1 91.12 321 ARG B CA 1
ATOM 5376 C C . ARG B 1 321 ? 10.192 23.54 -4.371 1 91.12 321 ARG B C 1
ATOM 5378 O O . ARG B 1 321 ? 10.865 24.1 -5.24 1 91.12 321 ARG B O 1
ATOM 5385 N N . ALA B 1 322 ? 8.963 23.238 -4.506 1 89.18 322 ALA B N 1
ATOM 5386 C CA . ALA B 1 322 ? 8.243 23.567 -5.734 1 89.18 322 ALA B CA 1
ATOM 5387 C C . ALA B 1 322 ? 8.181 25.077 -5.945 1 89.18 322 ALA B C 1
ATOM 5389 O O . ALA B 1 322 ? 8.335 25.559 -7.07 1 89.18 322 ALA B O 1
ATOM 5390 N N . LEU B 1 323 ? 7.941 25.816 -4.894 1 89.51 323 LEU B N 1
ATOM 5391 C CA . LEU B 1 323 ? 7.854 27.27 -4.979 1 89.51 323 LEU B CA 1
ATOM 5392 C C . LEU B 1 323 ? 9.211 27.876 -5.323 1 89.51 323 LEU B C 1
ATOM 5394 O O . LEU B 1 323 ? 9.289 28.832 -6.097 1 89.51 323 LEU B O 1
ATOM 5398 N N . ARG B 1 324 ? 10.201 27.283 -4.801 1 86.76 324 ARG B N 1
ATOM 5399 C CA . ARG B 1 324 ? 11.546 27.795 -5.04 1 86.76 324 ARG B CA 1
ATOM 5400 C C . ARG B 1 324 ? 11.964 27.581 -6.491 1 86.76 324 ARG B C 1
ATOM 5402 O O . ARG B 1 324 ? 12.738 28.367 -7.042 1 86.76 324 ARG B O 1
ATOM 5409 N N . LYS B 1 325 ? 11.551 26.522 -7.093 1 83.82 325 LYS B N 1
ATOM 5410 C CA . LYS B 1 325 ? 11.906 26.211 -8.475 1 83.82 325 LYS B CA 1
ATOM 5411 C C . LYS B 1 325 ? 11.133 27.092 -9.453 1 83.82 325 LYS B C 1
ATOM 5413 O O . LYS B 1 325 ? 11.506 27.207 -10.622 1 83.82 325 LYS B O 1
ATOM 5418 N N . ARG B 1 326 ? 9.996 27.566 -9.079 1 77.16 326 ARG B N 1
ATOM 5419 C CA . ARG B 1 326 ? 9.208 28.426 -9.955 1 77.16 326 ARG B CA 1
ATOM 5420 C C . ARG B 1 326 ? 9.967 29.705 -10.293 1 77.16 326 ARG B C 1
ATOM 5422 O O . ARG B 1 326 ? 10.428 30.415 -9.397 1 77.16 326 ARG B O 1
ATOM 5429 N N . ARG B 1 327 ? 11.223 29.64 -11.057 1 58.63 327 ARG B N 1
ATOM 5430 C CA . ARG B 1 327 ? 11.898 30.805 -11.62 1 58.63 327 ARG B CA 1
ATOM 5431 C C . ARG B 1 327 ? 10.889 31.828 -12.132 1 58.63 327 ARG B C 1
ATOM 5433 O O . ARG B 1 327 ? 9.775 31.469 -12.518 1 58.63 327 ARG B O 1
ATOM 5440 N N . VAL B 1 328 ? 11.178 33.213 -11.92 1 47.93 328 VAL B N 1
ATOM 5441 C CA . VAL B 1 328 ? 10.688 34.448 -12.522 1 47.93 328 VAL B CA 1
ATOM 5442 C C . VAL B 1 328 ? 10.602 34.285 -14.038 1 47.93 328 VAL B C 1
ATOM 5444 O O . VAL B 1 328 ? 11.607 34.011 -14.697 1 47.93 328 VAL B O 1
ATOM 5447 N N . LEU B 1 329 ? 9.689 33.624 -14.569 1 38.61 329 LEU B N 1
ATOM 5448 C CA . LEU B 1 329 ? 9.52 34.048 -15.955 1 38.61 329 LEU B CA 1
ATOM 5449 C C . LEU B 1 329 ? 9.8 35.54 -16.105 1 38.61 329 LEU B C 1
ATOM 5451 O O . LEU B 1 329 ? 9.026 36.371 -15.625 1 38.61 329 LEU B O 1
ATOM 5455 N N . HIS B 1 330 ? 10.916 36.034 -15.549 1 31.87 330 HIS B N 1
ATOM 5456 C CA . HIS B 1 330 ? 11.235 37.225 -16.329 1 31.87 330 HIS B CA 1
ATOM 5457 C C . HIS B 1 330 ? 11.719 36.854 -17.726 1 31.87 330 HIS B C 1
ATOM 5459 O O . HIS B 1 330 ? 12.459 35.882 -17.895 1 31.87 330 HIS B O 1
#

Radius of gyration: 28.5 Å; Cα contacts (8 Å, |Δi|>4): 984; chains: 2; bounding box: 76×83×57 Å

Foldseek 3Di:
DVLVVLVVPDDPVPDDPLLVLLVLLLVVVVLCVVVQCVLCPPDDDDPDDVSLLLLLLLQCLSVVHALVRSQVCCVPPSSSVNSSVDPDRDHSVVSVCSLVVCLVSLQVSLQVSVVSLVVVFDPLLWDPVQVVCCVPFRNWEKEKDKADDFDDFQLLAPVVLVVVQQVVLCVVPVVDHSVVSLVPDDPVVNCVSCVSRDPDHDHGQADADWADDPRDIGIHWMKMWMATLTLLATNHIFIGHRHDFQQVDPDDDPAQYEYDPSHDDDDSYDHDDPPCVVSNCSPVVLNVLCVVRQDPRHRYRSSSRSSSSSSSNSVNSVSSVSSVPSPNPD/DVLVVLVVPDDPVPDDPLLVLLVLLLVVVVLCVVVQCVLCPPDDDDPDDVSLLLLLLLQCLSVVHALVRSQVCCVPPSSSVNSSVDPDRDHSVVSVCSLVVCLVSLQVSLQVSVVSLVVVFDPLLWDPVQVVCCVPFRNWEKEKDKADDFDDFQLLAPVVLVVVQQVVLCVVPVVDHSVVSLVPDDPVVNCVSCVSRDPDHDHGQADADWADDPRDIGIHWMKMWMATLTLLATNHIFIGHRHDFQQVDPDDDPAQYEYDPSHDDDDSYDHDDPPCVVSNCSPVVLNVLCVVRQDPRHRYRSSSRSSSSSSSNSVNSVSSVSSVPSPNPD

InterPro domains:
  IPR008490 Transposase InsH, N-terminal [PF05598] (17-100)

Organism: Sulfurisphaera tokodaii (strain DSM 16993 / JCM 10545 / NBRC 100140 / 7) (NCBI:txid273063)

=== Feature glossary ===
Legend for the data blocks above and below:

— What the protein is —

The amino-acid sequence is the protein's primary structure: the linear order of residues from the N-terminus to the C-terminus, written in one-letter code. Everything else here — the 3D coordinates, the secondary structure, the domain annotations — is ultimately a consequence of this string.

Database cross-references. InterPro integrates a dozen domain/family signature databases into unified entries with residue-range hits. GO terms attach function/process/location labels with evidence codes. CATH codes position the fold in a four-level structural taxonomy. Organism is the NCBI-taxonomy species name.

— Where its atoms are —

The mmCIF block holds the 3D Cartesian coordinates of each backbone atom (N, Cα, C, O) in ångströms. mmCIF is the PDB's canonical archive format — a tagged-loop text representation of the atomic model.

The six renders are orthographic views along the three Cartesian axes in both directions. Representation (cartoon, sticks, or surface) and color scheme (sequence-rainbow or by-chain) vary across proteins so the training set covers all the common visualization conventions.

— Local backbone conformation —

Secondary structure is the local, repeating backbone conformation. DSSP classifies it into eight states by reading the hydrogen-bond network: three helix types (H, G, I), two β types (E, B), two non-regular types (T, S), and unstructured coil (-).

SS3 is a coarse helix/strand/coil call (letters a/b/c) made by the P-SEA algorithm from inter-Cα distances and dihedrals. It is less detailed than DSSP but needs only Cα positions.

Backbone dihedral angles. Every residue except chain termini has a φ (preceding-C → N → Cα → C) and a ψ (N → Cα → C → next-N). They are reported in degrees following the IUPAC sign convention. Secondary structure is essentially a statement about which (φ, ψ) basin each residue occupies.

— Global shape and packing —

The geometric summary reports three shape descriptors. Rg (radius of gyration) measures how spread out the Cα atoms are about their centre of mass; compact globular proteins have small Rg, elongated or unfolded ones large. Cα contacts (<8 Å, |i−j|>4) count long-range residue pairs in spatial proximity — high for tightly packed folds, near zero for rods or random coil. The bounding-box extents give the protein's footprint along x, y, z in Å.

Solvent accessibility: the surface area of each residue that a 1.4 Å water probe can touch, in Å². When only backbone atoms are present the absolute values are lower than full-atom SASA (side chains contribute most of the area) and are flagged as backbone-only.

Plot images: a contact map (which residues are close in 3D, as an N×N binary image), a Ramachandran scatter (backbone torsion angles, revealing secondary-structure composition at a glance), and — for AlphaFold structures — a PAE heatmap (pairwise prediction confidence).

— Structural neighborhood —

Foldseek's 3Di representation compresses backbone geometry into a per-residue letter drawn from a learned twenty-state alphabet. It captures the tertiary interaction pattern around each residue — which residues are packed against it in space, regardless of where they are in sequence.

Structural nearest neighbors (via Foldseek easy-search vs the PDB). Reported per hit: target PDB id, E-value, and alignment TM-score. A TM-score above ~0.5 is the conventional threshold for 'same fold'.

— Confidence and disorder —

pLDDT (predicted Local Distance Difference Test) is AlphaFold's per-residue confidence score, ranging from 0 to 100. Values above 90 indicate high confidence (typically well-packed cores); 70–90 is confident; 50–70 low confidence; below 50 usually means the region is disordered or the prediction is unreliable there. AlphaFold stores pLDDT in the mmCIF B-factor column.

For experimental (PDB) structures, the B-factor (temperature factor) quantifies the positional spread of each atom in the crystal — a combination of thermal vibration and static disorder — in units of Å². High B-factors mark flexible loops or poorly resolved regions; low B-factors mark the rigid, well-ordered core.

Predicted Aligned Error (PAE) is an AlphaFold confidence matrix: entry (i, j) is the expected error in the position of residue j, in ångströms, when the prediction is superimposed on the true structure at residue i. Low PAE within a block of residues means that block is internally rigid and well-predicted; high PAE between two blocks means their relative placement is uncertain even if each block individually is confident.